Protein AF-A0A2G7FGB6-F1 (afdb_monomer_lite)

InterPro domains:
  IPR002935 Class I-like SAM-dependent O-methyltransferase [PS51682] (24-234)
  IPR019268 Protein of unknown function DUF2278 [PF10042] (221-428)
  IPR029063 S-adenosyl-L-methionine-dependent methyltransferase superfamily [G3DSA:3.40.50.150] (20-222)
  IPR029063 S-adenosyl-L-methionine-dependent methyltransferase superfamily [SSF53335] (60-217)
  IPR036415 Lamin tail domain superfamily [SSF74853] (462-557)

pLDDT: mean 85.88, std 16.71, range [24.69, 98.56]

Structure (mmCIF, N/CA/C/O backbone):
data_AF-A0A2G7FGB6-F1
#
_entry.id   AF-A0A2G7FGB6-F1
#
loop_
_atom_site.group_PDB
_atom_site.id
_atom_site.type_symbol
_atom_site.label_atom_id
_atom_site.label_alt_id
_atom_site.label_comp_id
_atom_site.label_asym_id
_atom_site.label_entity_id
_atom_site.label_seq_id
_atom_site.pdbx_PDB_ins_code
_atom_site.Cartn_x
_atom_site.Cartn_y
_atom_site.Cartn_z
_atom_site.occupancy
_atom_site.B_iso_or_equiv
_atom_site.auth_seq_id
_atom_site.auth_comp_id
_atom_site.auth_asym_id
_atom_site.auth_atom_id
_atom_site.pdbx_PDB_model_num
ATOM 1 N N . MET A 1 1 ? -48.355 -24.572 12.990 1.00 25.66 1 MET A N 1
ATOM 2 C CA . MET A 1 1 ? -47.602 -25.503 12.122 1.00 25.66 1 MET A CA 1
ATOM 3 C C . MET A 1 1 ? -46.486 -24.713 11.461 1.00 25.66 1 MET A C 1
ATOM 5 O O . MET A 1 1 ? -46.735 -23.552 11.157 1.00 25.66 1 MET A O 1
ATOM 9 N N . PRO A 1 2 ? -45.268 -25.266 11.392 1.00 29.55 2 PRO A N 1
ATOM 10 C CA . PRO A 1 2 ? -44.037 -24.486 11.344 1.00 29.55 2 PRO A CA 1
ATOM 11 C C . PRO A 1 2 ? -43.670 -24.045 9.925 1.00 29.55 2 PRO A C 1
ATOM 13 O O . PRO A 1 2 ? -43.991 -24.723 8.952 1.00 29.55 2 PRO A O 1
ATOM 16 N N . LEU A 1 3 ? -42.991 -22.899 9.856 1.00 24.69 3 LEU A N 1
ATOM 17 C CA . LEU A 1 3 ? -42.302 -22.396 8.674 1.00 24.69 3 LEU A CA 1
ATOM 18 C C . LEU A 1 3 ? -41.105 -23.307 8.381 1.00 24.69 3 LEU A C 1
ATOM 20 O O . LEU A 1 3 ? -40.275 -23.561 9.253 1.00 24.69 3 LEU A O 1
ATOM 24 N N . THR A 1 4 ? -41.084 -23.828 7.165 1.00 27.45 4 THR A N 1
ATOM 25 C CA . THR A 1 4 ? -40.054 -24.681 6.580 1.00 27.45 4 THR A CA 1
ATOM 26 C C . THR A 1 4 ? -38.874 -23.859 6.062 1.00 27.45 4 THR A C 1
ATOM 28 O O . THR A 1 4 ? -39.084 -22.804 5.471 1.00 27.45 4 THR A O 1
ATOM 31 N N . GLU A 1 5 ? -37.676 -24.415 6.272 1.00 29.38 5 GLU A N 1
ATOM 32 C CA . GLU A 1 5 ? -36.437 -24.277 5.486 1.00 29.38 5 GLU A CA 1
ATOM 33 C C . GLU A 1 5 ? -35.976 -22.857 5.117 1.00 29.38 5 GLU A C 1
ATOM 35 O O . GLU A 1 5 ? -36.299 -22.312 4.066 1.00 29.38 5 GLU A O 1
ATOM 40 N N . THR A 1 6 ? -35.119 -22.294 5.972 1.00 29.69 6 THR A N 1
ATOM 41 C CA . THR A 1 6 ? -34.126 -21.295 5.564 1.00 29.69 6 THR A CA 1
ATOM 42 C C . THR A 1 6 ? -32.905 -22.008 4.996 1.00 29.69 6 THR A C 1
ATOM 44 O O . THR A 1 6 ? -32.329 -22.860 5.676 1.00 29.69 6 THR A O 1
ATOM 47 N N . ASP A 1 7 ? -32.527 -21.624 3.777 1.00 25.77 7 ASP A N 1
ATOM 48 C CA . ASP A 1 7 ? -31.282 -21.975 3.097 1.00 25.77 7 ASP A CA 1
ATOM 49 C C . ASP A 1 7 ? -30.090 -21.982 4.062 1.00 25.77 7 ASP A C 1
ATOM 51 O O . ASP A 1 7 ? -29.693 -20.954 4.618 1.00 25.77 7 ASP A O 1
ATOM 55 N N . SER A 1 8 ? -29.511 -23.164 4.252 1.00 26.61 8 SER A N 1
ATOM 56 C CA . SER A 1 8 ? -28.213 -23.332 4.887 1.00 26.61 8 SER A CA 1
ATOM 57 C C . SER A 1 8 ? -27.153 -22.650 4.023 1.00 26.61 8 SER A C 1
ATOM 59 O O . SER A 1 8 ? -26.891 -23.089 2.900 1.00 26.61 8 SER A O 1
ATOM 61 N N . LEU A 1 9 ? -26.527 -21.598 4.553 1.00 27.83 9 LEU A N 1
ATOM 62 C CA . LEU A 1 9 ? -25.241 -21.116 4.050 1.00 27.83 9 LEU A CA 1
ATOM 63 C C . LEU A 1 9 ? -24.269 -22.309 3.988 1.00 27.83 9 LEU A C 1
ATOM 65 O O . LEU A 1 9 ? -24.294 -23.150 4.893 1.00 27.83 9 LEU A O 1
ATOM 69 N N . PRO A 1 10 ? -23.447 -22.440 2.933 1.00 30.03 10 PRO A N 1
ATOM 70 C CA . PRO A 1 10 ? -22.519 -23.555 2.839 1.00 30.03 10 PRO A CA 1
ATOM 71 C C . PRO A 1 10 ? -21.574 -23.527 4.043 1.00 30.03 10 PRO A C 1
ATOM 73 O O . PRO A 1 10 ? -20.955 -22.502 4.323 1.00 30.03 10 PRO A O 1
ATOM 76 N N . HIS A 1 11 ? -21.474 -24.655 4.749 1.00 32.12 11 HIS A N 1
ATOM 77 C CA . HIS A 1 11 ? -20.454 -24.847 5.775 1.00 32.12 11 HIS A CA 1
ATOM 78 C C . HIS A 1 11 ? -19.065 -24.546 5.180 1.00 32.12 11 HIS A C 1
ATOM 80 O O . HIS A 1 11 ? -18.808 -24.957 4.038 1.00 32.12 11 HIS A O 1
ATOM 86 N N . PRO A 1 12 ? -18.175 -23.853 5.916 1.00 29.39 12 PRO A N 1
ATOM 87 C CA . PRO A 1 12 ? -16.807 -23.631 5.467 1.00 29.39 12 PRO A CA 1
ATOM 88 C C . PRO A 1 12 ? -16.146 -24.971 5.133 1.00 29.39 12 PRO A C 1
ATOM 90 O O . PRO A 1 12 ? -16.400 -25.999 5.773 1.00 29.39 12 PRO A O 1
ATOM 93 N N . ARG A 1 13 ? -15.327 -24.984 4.077 1.00 32.91 13 ARG A N 1
ATOM 94 C CA . ARG A 1 13 ? -14.564 -26.186 3.723 1.00 32.91 13 ARG A CA 1
ATOM 95 C C . ARG A 1 13 ? -13.565 -26.462 4.843 1.00 32.91 13 ARG A C 1
ATOM 97 O O . ARG A 1 13 ? -13.078 -25.536 5.483 1.00 32.91 13 ARG A O 1
ATOM 104 N N . VAL A 1 14 ? -13.259 -27.742 5.062 1.00 28.34 14 VAL A N 1
ATOM 105 C CA . VAL A 1 14 ? -12.309 -28.208 6.085 1.00 28.34 14 VAL A CA 1
ATOM 106 C C . VAL A 1 14 ? -11.024 -27.364 6.029 1.00 28.34 14 VAL A C 1
ATOM 108 O O . VAL A 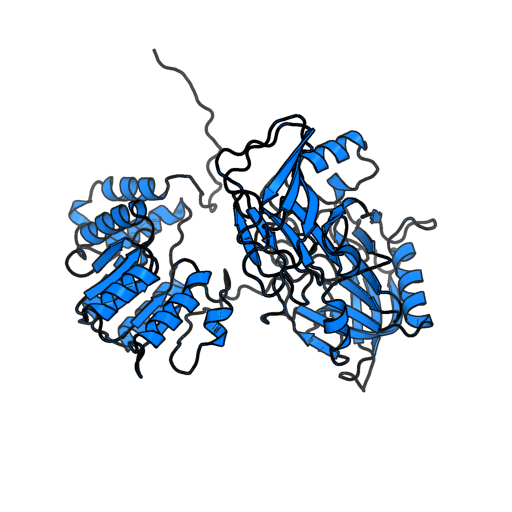1 14 ? -10.268 -27.478 5.065 1.00 28.34 14 VAL A O 1
ATOM 111 N N . GLY A 1 15 ? -10.813 -26.510 7.040 1.00 40.00 15 GLY A N 1
ATOM 112 C CA . GLY A 1 15 ? -9.645 -25.627 7.177 1.00 40.00 15 GLY A CA 1
ATOM 113 C C . GLY A 1 15 ? -9.902 -24.108 7.130 1.00 40.00 15 GLY A C 1
ATOM 114 O O . GLY A 1 15 ? -8.978 -23.358 7.431 1.00 40.00 15 GLY A O 1
ATOM 115 N N . GLU A 1 16 ? -11.106 -23.628 6.794 1.00 38.56 16 GLU A N 1
ATOM 116 C CA . GLU A 1 16 ? -11.452 -22.190 6.820 1.00 38.56 16 GLU A CA 1
ATOM 117 C C . GLU A 1 16 ? -12.181 -21.807 8.125 1.00 38.56 16 GLU A C 1
ATOM 119 O O . GLU A 1 16 ? -13.234 -22.363 8.434 1.00 38.56 16 GLU A O 1
ATOM 124 N N . ARG A 1 17 ? -11.639 -20.840 8.886 1.00 50.19 17 ARG A N 1
ATOM 125 C CA . ARG A 1 17 ? -12.282 -20.289 10.097 1.00 50.19 17 ARG A CA 1
ATOM 126 C C . ARG A 1 17 ? -13.367 -19.282 9.710 1.00 50.19 17 ARG A C 1
ATOM 128 O O . ARG A 1 17 ? -13.129 -18.404 8.882 1.00 50.19 17 ARG A O 1
ATOM 135 N N . SER A 1 18 ? -14.541 -19.376 10.325 1.00 44.41 18 SER A N 1
ATOM 136 C CA . SER A 1 18 ? -15.650 -18.442 10.092 1.00 44.41 18 SER A CA 1
ATOM 137 C C . SER A 1 18 ? -15.444 -17.114 10.841 1.00 44.41 18 SER A C 1
ATOM 139 O O . SER A 1 18 ? -14.933 -17.100 11.961 1.00 44.41 18 SER A O 1
ATOM 141 N N . HIS A 1 19 ? -15.826 -15.987 10.228 1.00 48.62 19 HIS A N 1
ATOM 142 C CA . HIS A 1 19 ? -15.864 -14.670 10.874 1.00 48.62 19 HIS A CA 1
ATOM 143 C C . HIS A 1 19 ? -17.322 -14.213 10.952 1.00 48.62 19 HIS A C 1
ATOM 145 O O . HIS A 1 19 ? -17.934 -13.886 9.933 1.00 48.62 19 HIS A O 1
ATOM 151 N N . GLU A 1 20 ? -17.896 -14.199 12.153 1.00 64.31 20 GLU A N 1
ATOM 152 C CA . GLU A 1 20 ? -19.320 -13.925 12.351 1.00 64.31 20 GLU A CA 1
ATOM 153 C C . GLU A 1 20 ? -19.545 -12.890 13.456 1.00 64.31 20 GLU A C 1
ATOM 155 O O . GLU A 1 20 ? -18.873 -12.891 14.486 1.00 64.31 20 GLU A O 1
ATOM 160 N N . ALA A 1 21 ? -20.530 -12.007 13.265 1.00 60.03 21 ALA A N 1
ATOM 161 C CA . ALA A 1 21 ? -20.916 -11.046 14.294 1.00 60.03 21 ALA A CA 1
ATOM 162 C C . ALA A 1 21 ? -21.412 -11.772 15.561 1.00 60.03 21 ALA A C 1
ATOM 164 O O . ALA A 1 21 ? -22.264 -12.661 15.484 1.00 60.03 21 ALA A O 1
ATOM 165 N N . GLY A 1 22 ? -20.893 -11.378 16.729 1.00 77.50 22 GLY A N 1
ATOM 166 C CA . GLY A 1 22 ? -21.262 -11.958 18.026 1.00 77.50 22 GLY A CA 1
ATOM 167 C C . GLY A 1 22 ? -20.551 -13.271 18.371 1.00 77.50 22 GLY A C 1
ATOM 168 O O . GLY A 1 22 ? -20.983 -13.975 19.288 1.00 77.50 22 GLY A O 1
ATOM 169 N N . GLN A 1 23 ? -19.473 -13.619 17.661 1.00 84.62 23 GLN A N 1
ATOM 170 C CA . GLN A 1 23 ? -18.628 -14.780 17.966 1.00 84.62 23 GLN A CA 1
ATOM 171 C C . GLN A 1 23 ? -18.084 -14.774 19.406 1.00 84.62 23 GLN A C 1
ATOM 173 O O . GLN A 1 23 ? -17.896 -15.832 20.001 1.00 84.62 23 GLN A O 1
ATOM 178 N N . GLU A 1 24 ? -17.923 -13.600 20.010 1.00 88.25 24 GLU A N 1
ATOM 179 C CA . GLU A 1 24 ? -17.530 -13.415 21.404 1.00 88.25 24 GLU A CA 1
ATOM 180 C C . GLU A 1 24 ? -18.571 -14.007 22.363 1.00 88.25 24 GLU A C 1
ATOM 182 O O . GLU A 1 24 ? -18.260 -14.788 23.266 1.00 88.25 24 GLU A O 1
ATOM 187 N N . THR A 1 25 ? -19.847 -13.699 22.136 1.00 89.06 25 THR A N 1
ATOM 188 C CA . THR A 1 25 ? -20.950 -14.274 22.913 1.00 89.06 25 THR A CA 1
ATOM 189 C C . THR A 1 25 ? -21.103 -15.771 22.629 1.00 89.06 25 THR A C 1
ATOM 191 O O . THR A 1 25 ? -21.411 -16.544 23.538 1.00 89.06 25 THR A O 1
ATOM 194 N N . LYS A 1 26 ? -20.832 -16.216 21.394 1.00 91.62 26 LYS A N 1
ATOM 195 C CA . LYS A 1 26 ? -20.823 -17.647 21.045 1.00 91.62 26 LYS A CA 1
ATOM 196 C C . LYS A 1 26 ? -19.736 -18.418 21.784 1.00 91.62 26 LYS A C 1
ATOM 198 O O . LYS A 1 26 ? -20.033 -19.506 22.266 1.00 91.62 26 LYS A O 1
ATOM 203 N N . LEU A 1 27 ? -18.534 -17.856 21.931 1.00 94.00 27 LEU A N 1
ATOM 204 C CA . LEU A 1 27 ? -17.456 -18.456 22.721 1.00 94.00 27 LEU A CA 1
ATOM 205 C C . LEU A 1 27 ? -17.909 -18.680 24.165 1.00 94.00 27 LEU A C 1
ATOM 207 O O . LEU A 1 27 ? -17.754 -19.772 24.710 1.00 94.00 27 LEU A O 1
ATOM 211 N N . LEU A 1 28 ? -18.530 -17.666 24.773 1.00 93.75 28 LEU A N 1
ATOM 212 C CA . LEU A 1 28 ? -19.062 -17.789 26.126 1.00 93.75 28 LEU A CA 1
ATOM 213 C C . LEU A 1 28 ? -20.110 -18.909 26.220 1.00 93.75 28 LEU A C 1
ATOM 215 O O . LEU A 1 28 ? -20.031 -19.748 27.117 1.00 93.75 28 LEU A O 1
ATOM 219 N N . HIS A 1 29 ? -21.073 -18.948 25.296 1.00 94.12 29 HIS A N 1
ATOM 220 C CA . HIS A 1 29 ? -22.092 -19.999 25.261 1.00 94.12 29 HIS A CA 1
ATOM 221 C C . HIS A 1 29 ? -21.500 -21.389 25.024 1.00 94.12 29 HIS A C 1
ATOM 223 O O . HIS A 1 29 ? -21.945 -22.350 25.647 1.00 94.12 29 HIS A O 1
ATOM 229 N N . PHE A 1 30 ? -20.489 -21.497 24.166 1.00 95.75 30 PHE A N 1
ATOM 230 C CA . PHE A 1 30 ? -19.777 -22.740 23.908 1.00 95.75 30 PHE A CA 1
ATOM 231 C C . PHE A 1 30 ? -19.086 -23.263 25.171 1.00 95.75 30 PHE A C 1
ATOM 233 O O . PHE A 1 30 ? -19.230 -24.439 25.503 1.00 95.75 30 PHE A O 1
ATOM 240 N N . ILE A 1 31 ? -18.384 -22.396 25.905 1.00 96.44 31 ILE A N 1
ATOM 241 C CA . ILE A 1 31 ? -17.661 -22.782 27.122 1.00 96.44 31 ILE A CA 1
ATOM 242 C C . ILE A 1 31 ? -18.635 -23.121 28.256 1.00 96.44 31 ILE A C 1
ATOM 244 O O . ILE A 1 31 ? -18.532 -24.187 28.855 1.00 96.44 31 ILE A O 1
ATOM 248 N N . TYR A 1 32 ? -19.618 -22.263 28.541 1.00 96.19 32 TYR A N 1
ATOM 249 C CA . TYR A 1 32 ? -20.582 -22.505 29.625 1.00 96.19 32 TYR A CA 1
ATOM 250 C C . TYR A 1 32 ? -21.622 -23.585 29.299 1.00 96.19 32 TYR A C 1
ATOM 252 O O . TYR A 1 32 ? -22.323 -24.048 30.196 1.00 96.19 32 TYR A O 1
ATOM 260 N N . GLY A 1 33 ? -21.722 -23.991 28.033 1.00 95.44 33 GLY A N 1
ATOM 261 C CA . GLY A 1 33 ? -22.546 -25.109 27.586 1.00 95.44 33 GLY A CA 1
ATOM 262 C C . GLY A 1 33 ? -21.881 -26.480 27.731 1.00 95.44 33 GLY A C 1
ATOM 263 O O . GLY A 1 33 ? -22.545 -27.482 27.461 1.00 95.44 33 GLY A O 1
ATOM 264 N N . GLN A 1 34 ? -20.604 -26.558 28.131 1.00 96.81 34 GLN A N 1
ATOM 265 C CA . GLN A 1 34 ? -19.927 -27.845 28.302 1.00 96.81 34 GLN A CA 1
ATOM 266 C C . GLN A 1 34 ? -20.574 -28.664 29.437 1.00 96.81 34 GLN A C 1
ATOM 268 O O . GLN A 1 34 ? -20.831 -28.127 30.518 1.00 96.81 34 GLN A O 1
ATOM 273 N N . PRO A 1 35 ? -20.834 -29.969 29.228 1.00 94.62 35 PRO A N 1
ATOM 274 C CA . PRO A 1 35 ? -21.509 -30.814 30.216 1.00 94.62 35 PRO A CA 1
ATOM 275 C C . PRO A 1 35 ? -20.666 -31.065 31.477 1.00 94.62 35 PRO A C 1
ATOM 277 O O . PRO A 1 35 ? -21.213 -31.406 32.522 1.00 94.62 35 PRO A O 1
ATOM 280 N N . ASP A 1 36 ? -19.350 -30.887 31.385 1.00 93.75 36 ASP A N 1
ATOM 281 C CA . ASP A 1 36 ? -18.347 -31.091 32.430 1.00 93.75 36 ASP A CA 1
ATOM 282 C C . ASP A 1 36 ? -17.811 -29.763 33.005 1.00 93.75 36 ASP A C 1
ATOM 284 O O . ASP A 1 36 ? -16.683 -29.700 33.496 1.00 93.75 36 ASP A O 1
ATOM 288 N N . LEU A 1 37 ? -18.618 -28.691 32.984 1.00 94.88 37 LEU A N 1
ATOM 289 C CA . LEU A 1 37 ? -18.222 -27.348 33.443 1.00 94.88 37 LEU A CA 1
ATOM 290 C C . LEU A 1 37 ? -17.623 -27.331 34.863 1.00 94.88 37 LEU A C 1
ATOM 292 O O . LEU A 1 37 ? -16.671 -26.595 35.129 1.00 94.88 37 LEU A O 1
ATOM 296 N N . ASP A 1 38 ? -18.134 -28.168 35.768 1.00 94.06 38 ASP A N 1
ATOM 297 C CA . ASP A 1 38 ? -17.607 -28.299 37.133 1.00 94.06 38 ASP A CA 1
ATOM 298 C C . ASP A 1 38 ? -16.186 -28.886 37.169 1.00 94.06 38 ASP A C 1
ATOM 300 O O . ASP A 1 38 ? -15.395 -28.544 38.048 1.00 94.06 38 ASP A O 1
ATOM 304 N N . GLU A 1 39 ? -15.819 -29.724 36.197 1.00 94.94 39 GLU A N 1
ATOM 305 C CA . GLU A 1 39 ? -14.462 -30.260 36.0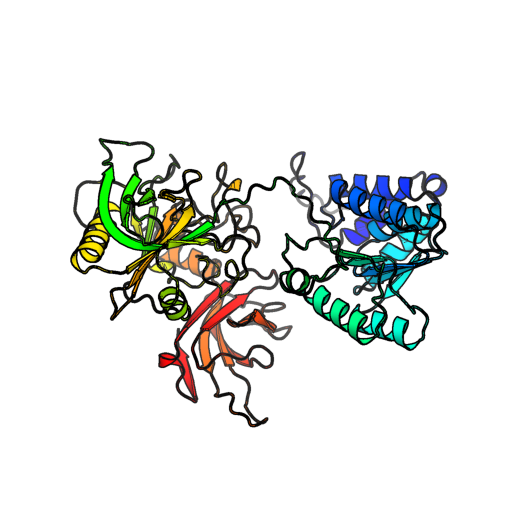71 1.00 94.94 39 GLU A CA 1
ATOM 306 C C . GLU A 1 39 ? -13.485 -29.289 35.397 1.00 94.94 39 GLU A C 1
ATOM 308 O O . GLU A 1 39 ? -12.265 -29.495 35.478 1.00 94.94 39 GLU A O 1
ATOM 313 N N . ILE A 1 40 ? -14.008 -28.285 34.690 1.00 96.44 40 ILE A N 1
ATOM 314 C CA . ILE A 1 40 ? -13.257 -27.204 34.036 1.00 96.44 40 ILE A CA 1
ATOM 315 C C . ILE A 1 40 ? -12.962 -26.080 35.034 1.00 96.44 40 ILE A C 1
ATOM 317 O O . ILE A 1 40 ? -11.879 -25.491 35.005 1.00 96.44 40 ILE A O 1
ATOM 321 N N . ARG A 1 41 ? -13.895 -25.812 35.954 1.00 97.44 41 ARG A N 1
ATOM 322 C CA . ARG A 1 41 ? -13.792 -24.724 36.929 1.00 97.44 41 ARG A CA 1
ATOM 323 C C . ARG A 1 41 ? -12.502 -24.802 37.753 1.00 97.44 41 ARG A C 1
ATOM 325 O O . ARG A 1 41 ? -12.154 -25.833 38.325 1.00 97.44 41 ARG A O 1
ATOM 332 N N . GLY A 1 42 ? -11.801 -23.675 37.837 1.00 97.00 42 GLY A N 1
ATOM 333 C CA . GLY A 1 42 ? -10.541 -23.532 38.562 1.00 97.00 42 GLY A CA 1
ATOM 334 C C . GLY A 1 42 ? -9.322 -24.121 37.851 1.00 97.00 42 GLY A C 1
ATOM 335 O O . GLY A 1 42 ? -8.271 -24.246 38.477 1.00 97.00 42 GLY A O 1
ATOM 336 N N . ARG A 1 43 ? -9.444 -24.519 36.577 1.00 97.50 43 ARG A N 1
ATOM 337 C CA . ARG A 1 43 ? -8.347 -25.104 35.795 1.00 97.50 43 ARG A CA 1
ATOM 338 C C . ARG A 1 43 ? -8.065 -24.251 34.551 1.00 97.50 43 ARG A C 1
ATOM 340 O O . ARG A 1 43 ? -8.669 -24.511 33.512 1.00 97.50 43 ARG A O 1
ATOM 347 N N . PRO A 1 44 ? -7.127 -23.284 34.622 1.00 97.75 44 PRO A N 1
ATOM 348 C CA . PRO A 1 44 ? -6.804 -22.382 33.512 1.00 97.75 44 PRO A CA 1
ATOM 349 C C . PRO A 1 44 ? -6.556 -23.103 32.187 1.00 97.75 44 PRO A C 1
ATOM 351 O O . PRO A 1 44 ? -7.173 -22.757 31.186 1.00 97.75 44 PRO A O 1
ATOM 354 N N . GLN A 1 45 ? -5.757 -24.177 32.204 1.00 96.94 45 GLN A N 1
ATOM 355 C CA . GLN A 1 45 ? -5.454 -24.941 30.992 1.00 96.94 45 GLN A CA 1
ATOM 356 C C . GLN A 1 45 ? -6.707 -25.524 30.328 1.00 96.94 45 GLN A C 1
ATOM 358 O O . GLN A 1 45 ? -6.841 -25.426 29.119 1.00 96.94 45 GLN A O 1
ATOM 363 N N . LYS A 1 46 ? -7.670 -26.050 31.098 1.00 97.62 46 LYS A N 1
ATOM 364 C CA . LYS A 1 46 ? -8.911 -26.587 30.515 1.00 97.62 46 LYS A CA 1
ATOM 365 C C . LYS A 1 46 ? -9.771 -25.499 29.867 1.00 97.62 46 LYS A C 1
ATOM 367 O O . LYS A 1 46 ? -10.462 -25.778 28.893 1.00 97.62 46 LYS A O 1
ATOM 372 N N . VAL A 1 47 ? -9.754 -24.279 30.410 1.00 97.81 47 VAL A N 1
ATOM 373 C CA . VAL A 1 47 ? -10.453 -23.141 29.794 1.00 97.81 47 VAL A CA 1
ATOM 374 C C . VAL A 1 47 ? -9.761 -22.748 28.488 1.00 97.81 47 VAL A C 1
ATOM 376 O O . VAL A 1 47 ? -10.440 -22.611 27.475 1.00 97.81 47 VAL A O 1
ATOM 379 N N . LEU A 1 48 ? -8.426 -22.657 28.482 1.00 96.19 48 LEU A N 1
ATOM 380 C CA . LEU A 1 48 ? -7.638 -22.377 27.274 1.00 96.19 48 LEU A CA 1
ATOM 381 C C . LEU A 1 48 ? -7.834 -23.449 26.195 1.00 96.19 48 LEU A C 1
ATOM 383 O O . LEU A 1 48 ? -8.036 -23.108 25.036 1.00 96.19 48 LEU A O 1
ATOM 387 N N . ASP A 1 49 ? -7.860 -24.732 26.565 1.00 95.19 49 ASP A N 1
ATOM 388 C CA . ASP A 1 49 ? -8.095 -25.840 25.631 1.00 95.19 49 ASP A CA 1
ATOM 389 C C . ASP A 1 49 ? -9.462 -25.711 24.932 1.00 95.19 49 ASP A C 1
ATOM 391 O O . ASP A 1 49 ? -9.587 -25.996 23.740 1.00 95.19 49 ASP A O 1
ATOM 395 N N . LEU A 1 50 ? -10.492 -25.238 25.644 1.00 96.19 50 LEU A N 1
ATOM 396 C CA . LEU A 1 50 ? -11.804 -24.964 25.051 1.00 96.19 50 LEU A CA 1
ATOM 397 C C . LEU A 1 50 ? -11.800 -23.726 24.155 1.00 96.19 50 LEU A C 1
ATOM 399 O O . LEU A 1 50 ? -12.447 -23.748 23.111 1.00 96.19 50 LEU A O 1
ATOM 403 N N . MET A 1 51 ? -11.085 -22.665 24.533 1.00 94.75 51 MET A N 1
ATOM 404 C CA . MET A 1 51 ? -10.924 -21.486 23.674 1.00 94.75 51 MET A CA 1
ATOM 405 C C . MET A 1 51 ? -10.216 -21.870 22.368 1.00 94.75 51 MET A C 1
ATOM 407 O O . MET A 1 51 ? -10.740 -21.595 21.295 1.00 94.75 51 MET A O 1
ATOM 411 N N . ASN A 1 52 ? -9.125 -22.635 22.456 1.00 91.38 52 ASN A N 1
ATOM 412 C CA . ASN A 1 52 ? -8.399 -23.171 21.304 1.00 91.38 52 ASN A CA 1
ATOM 413 C C . ASN A 1 52 ? -9.283 -24.055 20.418 1.00 91.38 52 ASN A C 1
ATOM 415 O O . ASN A 1 52 ? -9.266 -23.923 19.198 1.00 91.38 52 ASN A O 1
ATOM 419 N N . LYS A 1 53 ? -10.112 -24.915 21.021 1.00 91.81 53 LYS A N 1
ATOM 420 C CA . LYS A 1 53 ? -11.083 -25.723 20.276 1.00 91.81 53 LYS A CA 1
ATOM 421 C C . LYS A 1 53 ? -12.118 -24.860 19.551 1.00 91.81 53 LYS A C 1
ATOM 423 O O . LYS A 1 53 ? -12.497 -25.173 18.430 1.00 91.81 53 LYS A O 1
ATOM 428 N N . PHE A 1 54 ? -12.589 -23.783 20.175 1.00 91.31 54 PHE A N 1
ATOM 429 C CA . PHE A 1 54 ? -13.508 -22.847 19.526 1.00 91.31 54 PHE A CA 1
ATOM 430 C C . PHE A 1 54 ? -12.840 -22.125 18.343 1.00 91.31 54 PHE A C 1
ATOM 432 O O . PHE A 1 54 ? -13.473 -21.887 17.315 1.00 91.31 54 PHE A O 1
ATOM 439 N N . GLU A 1 55 ? -11.546 -21.829 18.463 1.00 85.75 55 GLU A N 1
ATOM 440 C CA . GLU A 1 55 ? -10.737 -21.183 17.424 1.00 85.75 55 GLU A CA 1
ATOM 441 C C . GLU A 1 55 ? -10.478 -22.042 16.186 1.00 85.75 55 GLU A C 1
ATOM 443 O O . GLU A 1 55 ? -10.091 -21.520 15.139 1.00 85.75 55 GLU A O 1
ATOM 448 N N . GLU A 1 56 ? -10.699 -23.353 16.266 1.00 84.19 56 GLU A N 1
ATOM 449 C CA . GLU A 1 56 ? -10.671 -24.224 15.089 1.00 84.19 56 GLU A CA 1
ATOM 450 C C . GLU A 1 56 ? -11.812 -23.888 14.113 1.00 84.19 56 GLU A C 1
ATOM 452 O O . GLU A 1 56 ? -11.631 -24.001 12.900 1.00 84.19 56 GLU A O 1
ATOM 457 N N . GLU A 1 57 ? -12.959 -23.425 14.624 1.00 80.00 57 GLU A N 1
ATOM 458 C CA . GLU A 1 57 ? -14.160 -23.114 13.834 1.00 80.00 57 GLU A CA 1
ATOM 459 C C . GLU A 1 57 ? -14.361 -21.607 13.596 1.00 80.00 57 GLU A C 1
ATOM 461 O O . GLU A 1 57 ? -14.885 -21.202 12.549 1.00 80.00 57 GLU A O 1
ATOM 466 N N . TYR A 1 58 ? -13.938 -20.765 14.541 1.00 78.94 58 TYR A N 1
ATOM 467 C CA . TYR A 1 58 ? -14.147 -19.316 14.510 1.00 78.94 58 TYR A CA 1
ATOM 468 C C . TYR A 1 58 ? -12.823 -18.561 14.572 1.00 78.94 58 TYR A C 1
ATOM 470 O O . TYR A 1 58 ? -11.920 -18.899 15.332 1.00 78.94 58 TYR A O 1
ATOM 478 N N . TYR A 1 59 ? -12.701 -17.493 13.792 1.00 74.88 59 TYR A N 1
ATOM 479 C CA . TYR A 1 59 ? -11.517 -16.647 13.849 1.00 74.88 59 TYR A CA 1
ATOM 480 C C . TYR A 1 59 ? -11.520 -15.790 15.125 1.00 74.88 59 TYR A C 1
ATOM 482 O O . TYR A 1 59 ? -12.362 -14.906 15.286 1.00 74.88 59 TYR A O 1
ATOM 490 N N . MET A 1 60 ? -10.537 -16.005 16.005 1.00 78.94 60 MET A N 1
ATOM 491 C CA . MET A 1 60 ? -10.284 -15.157 17.174 1.00 78.94 60 MET A CA 1
ATOM 492 C C . MET A 1 60 ? -8.949 -14.432 17.063 1.00 78.94 60 MET A C 1
ATOM 494 O O . MET A 1 60 ? -7.990 -14.932 16.481 1.00 78.94 60 MET A O 1
ATOM 498 N N . ARG A 1 61 ? -8.894 -13.245 17.670 1.00 74.94 61 ARG A N 1
ATOM 499 C CA . ARG A 1 61 ? -7.693 -12.410 17.767 1.00 74.94 61 ARG A CA 1
ATOM 500 C C . ARG A 1 61 ? -6.868 -12.804 18.995 1.00 74.94 61 ARG A C 1
ATOM 502 O O . ARG A 1 61 ? -6.715 -12.006 19.911 1.00 74.94 61 ARG A O 1
ATOM 509 N N . THR A 1 62 ? -6.433 -14.057 19.059 1.00 77.31 62 THR A N 1
ATOM 510 C CA . THR A 1 62 ? -5.553 -14.543 20.130 1.00 77.31 62 THR A CA 1
ATOM 511 C C . THR A 1 62 ? -4.084 -14.360 19.783 1.00 77.31 62 THR A C 1
ATOM 513 O O . THR A 1 62 ? -3.710 -14.174 18.624 1.00 77.31 62 THR A O 1
ATOM 516 N N . VAL A 1 63 ? -3.245 -14.397 20.820 1.00 72.00 63 VAL A N 1
ATOM 517 C CA . VAL A 1 63 ? -1.793 -14.226 20.705 1.00 72.00 63 VAL A CA 1
ATOM 518 C C . VAL A 1 63 ? -1.196 -15.345 19.840 1.00 72.00 63 VAL A C 1
ATOM 520 O O . VAL A 1 63 ? -0.396 -15.076 18.952 1.00 72.00 63 VAL A O 1
ATOM 523 N N . GLY A 1 64 ? -1.628 -16.594 20.014 1.00 73.88 64 GLY A N 1
ATOM 524 C CA . GLY A 1 64 ? -1.171 -17.729 19.215 1.00 73.88 64 GLY A CA 1
ATOM 525 C C . GLY A 1 64 ? 0.119 -18.364 19.747 1.00 73.88 64 GLY A C 1
ATOM 526 O O . GLY A 1 64 ? 1.036 -17.687 20.223 1.00 73.88 64 GLY A O 1
ATOM 527 N N . ALA A 1 65 ? 0.198 -19.693 19.628 1.00 73.56 65 ALA A N 1
ATOM 528 C CA . ALA A 1 65 ? 1.155 -20.545 20.344 1.00 73.56 65 ALA A CA 1
ATOM 529 C C . ALA A 1 65 ? 2.642 -20.111 20.310 1.00 73.56 65 ALA A C 1
ATOM 531 O O . ALA A 1 65 ? 3.299 -20.197 21.352 1.00 73.56 65 ALA A O 1
ATOM 532 N N . PRO A 1 66 ? 3.219 -19.635 19.186 1.00 70.69 66 PRO A N 1
ATOM 533 C CA . PRO A 1 66 ? 4.625 -19.227 19.178 1.00 70.69 66 PRO A CA 1
ATOM 534 C C . PRO A 1 66 ? 4.894 -17.982 20.037 1.00 70.69 66 PRO A C 1
ATOM 536 O O . PRO A 1 66 ? 5.829 -17.961 20.839 1.00 70.69 66 PRO A O 1
ATOM 539 N N . LYS A 1 67 ? 4.031 -16.964 19.937 1.00 73.94 67 LYS A N 1
ATOM 540 C CA . LYS A 1 67 ? 4.153 -15.710 20.698 1.00 73.94 67 LYS A CA 1
ATOM 541 C C . LYS A 1 67 ? 3.803 -15.903 22.170 1.00 73.94 67 LYS A C 1
ATOM 543 O O . LYS A 1 67 ? 4.481 -15.352 23.037 1.00 73.94 67 LYS A O 1
ATOM 548 N N . GLU A 1 68 ? 2.808 -16.746 22.447 1.00 84.75 68 GLU A N 1
ATOM 549 C CA . GLU A 1 68 ? 2.471 -17.203 23.798 1.00 84.75 68 GLU A CA 1
ATOM 550 C C . GLU A 1 68 ? 3.709 -17.723 24.523 1.00 84.75 68 GLU A C 1
ATOM 552 O O . GLU A 1 68 ? 4.002 -17.277 25.634 1.00 84.75 68 GLU A O 1
ATOM 557 N N . LYS A 1 69 ? 4.481 -18.594 23.856 1.00 82.94 69 LYS A N 1
ATOM 558 C CA . LYS A 1 69 ? 5.697 -19.165 24.428 1.00 82.94 69 LYS A CA 1
ATOM 559 C C . LYS A 1 69 ? 6.711 -18.084 24.804 1.00 82.94 69 LYS A C 1
ATOM 561 O O . LYS A 1 69 ? 7.252 -18.124 25.906 1.00 82.94 69 LYS A O 1
ATOM 566 N N . ILE A 1 70 ? 6.948 -17.110 23.926 1.00 84.06 70 ILE A N 1
ATOM 567 C CA . ILE A 1 70 ? 7.938 -16.051 24.171 1.00 84.06 70 ILE A CA 1
ATOM 568 C C . ILE A 1 70 ? 7.554 -15.223 25.402 1.00 84.06 70 ILE A C 1
ATOM 570 O O . ILE A 1 70 ? 8.396 -14.965 26.263 1.00 84.06 70 ILE A O 1
ATOM 574 N N . VAL A 1 71 ? 6.283 -14.835 25.526 1.00 89.25 71 VAL A N 1
ATOM 575 C CA . VAL A 1 71 ? 5.819 -14.068 26.690 1.00 89.25 71 VAL A CA 1
ATOM 576 C C . VAL A 1 71 ? 5.863 -14.922 27.960 1.00 89.25 71 VAL A C 1
ATOM 578 O O . VAL A 1 71 ? 6.291 -14.428 29.003 1.00 89.25 71 VAL A O 1
ATOM 581 N N . THR A 1 72 ? 5.510 -16.211 27.897 1.00 92.12 72 THR A N 1
ATOM 582 C CA . THR A 1 72 ? 5.655 -17.109 29.057 1.00 92.12 72 THR A CA 1
ATOM 583 C C . THR A 1 72 ? 7.111 -17.325 29.468 1.00 92.12 72 THR A C 1
ATOM 585 O O . THR A 1 72 ? 7.394 -17.322 30.663 1.00 92.12 72 THR A O 1
ATOM 588 N N . ASP A 1 73 ? 8.046 -17.410 28.516 1.00 89.25 73 ASP A N 1
ATOM 589 C CA . ASP A 1 73 ? 9.480 -17.508 28.807 1.00 89.25 73 ASP A CA 1
ATOM 590 C C . ASP A 1 73 ? 9.979 -16.229 29.515 1.00 89.25 73 ASP A C 1
ATOM 592 O O . ASP A 1 73 ? 10.737 -16.311 30.482 1.00 89.25 73 ASP A O 1
ATOM 596 N N . LEU A 1 74 ? 9.505 -15.044 29.099 1.00 90.06 74 LEU A N 1
ATOM 597 C CA . LEU A 1 74 ? 9.796 -13.777 29.788 1.00 90.06 74 LEU A CA 1
ATOM 598 C C . LEU A 1 74 ? 9.224 -13.757 31.213 1.00 90.06 74 LEU A C 1
ATOM 600 O O . LEU A 1 74 ? 9.894 -13.311 32.146 1.00 90.06 74 LEU A O 1
ATOM 604 N N . ILE A 1 75 ? 7.997 -14.249 31.403 1.00 94.25 75 ILE A N 1
ATOM 605 C CA . ILE A 1 75 ? 7.369 -14.368 32.727 1.00 94.25 75 ILE A CA 1
ATOM 606 C C . ILE A 1 75 ? 8.209 -15.282 33.644 1.00 94.25 75 ILE A C 1
ATOM 608 O O . ILE A 1 75 ? 8.440 -14.929 34.806 1.00 94.25 75 ILE A O 1
ATOM 612 N N . ASP A 1 76 ? 8.705 -16.406 33.121 1.00 92.19 76 ASP A N 1
ATOM 613 C CA . ASP A 1 76 ? 9.561 -17.363 33.837 1.00 92.19 76 ASP A CA 1
ATOM 614 C C . ASP A 1 76 ? 10.957 -16.795 34.167 1.00 92.19 76 ASP A C 1
ATOM 616 O O . ASP A 1 76 ? 11.498 -17.072 35.246 1.00 92.19 76 ASP A O 1
ATOM 620 N N . GLU A 1 77 ? 11.533 -15.984 33.271 1.00 90.06 77 GLU A N 1
ATOM 621 C CA . GLU A 1 77 ? 12.833 -15.319 33.450 1.00 90.06 77 GLU A CA 1
ATOM 622 C C . GLU A 1 77 ? 12.759 -14.208 34.509 1.00 90.06 77 GLU A C 1
ATOM 624 O O . GLU A 1 77 ? 13.590 -14.154 35.418 1.00 90.06 77 GLU A O 1
ATOM 629 N N . ILE A 1 78 ? 11.758 -13.328 34.406 1.00 89.62 78 ILE A N 1
ATOM 630 C CA . ILE A 1 78 ? 11.694 -12.076 35.176 1.00 89.62 78 ILE A CA 1
ATOM 631 C C . ILE A 1 78 ? 11.118 -12.295 36.578 1.00 89.62 78 ILE A C 1
ATOM 633 O O . ILE A 1 78 ? 11.550 -11.633 37.522 1.00 89.62 78 ILE A O 1
ATOM 637 N N . LYS A 1 79 ? 10.148 -13.211 36.733 1.00 90.50 79 LYS A N 1
ATOM 638 C CA . LYS A 1 79 ? 9.472 -13.515 38.016 1.00 90.50 79 LYS A CA 1
ATOM 639 C C . LYS A 1 79 ? 8.960 -12.266 38.743 1.00 90.50 79 LYS A C 1
ATOM 641 O O . LYS A 1 79 ? 9.199 -12.062 39.936 1.00 90.50 79 LYS A O 1
ATOM 646 N N . HIS A 1 80 ? 8.270 -11.412 37.997 1.00 92.50 80 HIS A N 1
ATOM 647 C CA . HIS A 1 80 ? 7.713 -10.164 38.501 1.00 92.50 80 HIS A CA 1
ATOM 648 C C . HIS A 1 80 ? 6.511 -10.387 39.435 1.00 92.50 80 HIS A C 1
ATOM 650 O O . HIS A 1 80 ? 5.840 -11.419 39.409 1.00 92.50 80 HIS A O 1
ATOM 656 N N . LYS A 1 81 ? 6.223 -9.383 40.266 1.00 95.12 81 LYS A N 1
ATOM 657 C CA . LYS A 1 81 ? 5.093 -9.342 41.199 1.00 95.12 81 LYS A CA 1
ATOM 658 C C . LYS A 1 81 ? 3.824 -8.803 40.565 1.00 95.12 81 LYS A C 1
ATOM 660 O O . LYS A 1 81 ? 2.742 -9.276 40.902 1.00 95.12 81 LYS A O 1
ATOM 665 N N . THR A 1 82 ? 3.937 -7.829 39.667 1.00 95.44 82 THR A N 1
ATOM 666 C CA . THR A 1 82 ? 2.787 -7.255 38.953 1.00 95.44 82 THR A CA 1
ATOM 667 C C . THR A 1 82 ? 3.010 -7.307 37.446 1.00 95.44 82 THR A C 1
ATOM 669 O O . THR A 1 82 ? 4.000 -6.763 36.960 1.00 95.44 82 THR A O 1
ATOM 672 N N . MET A 1 83 ? 2.070 -7.918 36.722 1.00 97.25 83 MET A N 1
ATOM 673 C CA . MET A 1 83 ? 1.982 -7.818 35.260 1.00 97.25 83 MET A CA 1
ATOM 674 C C . MET A 1 83 ? 0.894 -6.823 34.870 1.00 97.25 83 MET A C 1
ATOM 676 O O . MET A 1 83 ? -0.161 -6.786 35.511 1.00 97.25 83 MET A O 1
ATOM 680 N N . ILE A 1 84 ? 1.139 -6.045 33.818 1.00 97.88 84 ILE A N 1
ATOM 681 C CA . ILE A 1 84 ? 0.130 -5.181 33.200 1.00 97.88 84 ILE A CA 1
ATOM 682 C C . ILE A 1 84 ? -0.081 -5.627 31.757 1.00 97.88 84 ILE A C 1
ATOM 684 O O . ILE A 1 84 ? 0.883 -5.849 31.036 1.00 97.88 84 ILE A O 1
ATOM 688 N N . GLU A 1 85 ? -1.328 -5.726 31.330 1.00 97.50 85 GLU A N 1
ATOM 689 C CA . GLU A 1 85 ? -1.717 -5.995 29.951 1.00 97.50 85 GLU A CA 1
ATOM 690 C C . GLU A 1 85 ? -2.627 -4.882 29.443 1.00 97.50 85 GLU A C 1
ATOM 692 O O . GLU A 1 85 ? -3.574 -4.473 30.122 1.00 97.50 85 GLU A O 1
ATOM 697 N N . LEU A 1 86 ? -2.334 -4.399 28.239 1.00 96.25 86 LEU A N 1
ATOM 698 C CA . LEU A 1 86 ? -3.175 -3.461 27.510 1.00 96.25 86 LEU A CA 1
ATOM 699 C C . LEU A 1 86 ? -3.842 -4.214 26.359 1.00 96.25 86 LEU A C 1
ATOM 701 O O . LEU A 1 86 ? -3.162 -4.514 25.377 1.00 96.25 86 LEU A O 1
ATOM 705 N N . GLY A 1 87 ? -5.150 -4.462 26.472 1.00 92.50 87 GLY A N 1
ATOM 706 C CA . GLY A 1 87 ? -5.954 -5.252 25.532 1.00 92.50 87 GLY A CA 1
ATOM 707 C C . GLY A 1 87 ? -6.260 -6.643 26.083 1.00 92.50 87 GLY A C 1
ATOM 708 O O . GLY A 1 87 ? -5.417 -7.525 26.019 1.00 92.50 87 GLY A O 1
ATOM 709 N N . CYS A 1 88 ? -7.466 -6.848 26.623 1.00 91.06 88 CYS A N 1
ATOM 710 C CA . CYS A 1 88 ? -7.888 -8.146 27.169 1.00 91.06 88 CYS A CA 1
ATOM 711 C C . CYS A 1 88 ? -8.591 -9.002 26.118 1.00 91.06 88 CYS A C 1
ATOM 713 O O . CYS A 1 88 ? -8.522 -10.234 26.148 1.00 91.06 88 CYS A O 1
ATOM 715 N N . TYR A 1 89 ? -9.349 -8.333 25.242 1.00 92.00 89 TYR A N 1
ATOM 716 C CA . TYR A 1 89 ? -10.360 -8.944 24.396 1.00 92.00 89 TYR A CA 1
ATOM 717 C C . TYR A 1 89 ? -11.233 -9.895 25.235 1.00 92.00 89 TYR A C 1
ATOM 719 O O . TYR A 1 89 ? -11.953 -9.457 26.131 1.00 92.00 89 TYR A O 1
ATOM 727 N N . MET A 1 90 ? -11.124 -11.201 25.001 1.00 92.31 90 MET A N 1
ATOM 728 C CA . MET A 1 90 ? -11.921 -12.241 25.656 1.00 92.31 90 MET A CA 1
ATOM 729 C C . MET A 1 90 ? -11.204 -12.923 26.831 1.00 92.31 90 MET A C 1
ATOM 731 O O . MET A 1 90 ? -11.736 -13.868 27.407 1.00 92.31 90 MET A O 1
ATOM 735 N N . GLY A 1 91 ? -10.006 -12.463 27.200 1.00 94.94 91 GLY A N 1
ATOM 736 C CA . GLY A 1 91 ? -9.263 -12.936 28.370 1.00 94.94 91 GLY A CA 1
ATOM 737 C C . GLY A 1 91 ? -8.353 -14.143 28.138 1.00 94.94 91 GLY A C 1
ATOM 738 O O . GLY A 1 91 ? -7.870 -14.706 29.115 1.00 94.94 91 GLY A O 1
ATOM 739 N N . TYR A 1 92 ? -8.089 -14.546 26.889 1.00 96.19 92 TYR A N 1
ATOM 740 C CA . TYR A 1 92 ? -7.204 -15.683 26.584 1.00 96.19 92 TYR A CA 1
ATOM 741 C C . TYR A 1 92 ? -5.795 -15.476 27.166 1.00 96.19 92 TYR A C 1
ATOM 743 O O . TYR A 1 92 ? -5.327 -16.259 27.994 1.00 96.19 92 TYR A O 1
ATOM 751 N N . SER A 1 93 ? -5.145 -14.376 26.782 1.00 95.88 93 SER A N 1
ATOM 752 C CA . SER A 1 93 ? -3.823 -13.967 27.268 1.00 95.88 93 SER A CA 1
ATOM 753 C C . SER A 1 93 ? -3.835 -13.700 28.772 1.00 95.88 93 SER A C 1
ATOM 755 O O . SER A 1 93 ? -2.950 -14.172 29.484 1.00 95.88 93 SER A O 1
ATOM 757 N N . ALA A 1 94 ? -4.882 -13.053 29.286 1.00 97.69 94 ALA A N 1
ATOM 758 C CA . ALA A 1 94 ? -5.055 -12.818 30.717 1.00 97.69 94 ALA A CA 1
ATOM 759 C C . ALA A 1 94 ? -5.119 -14.125 31.537 1.00 97.69 94 ALA A C 1
ATOM 761 O O . ALA A 1 94 ? -4.569 -14.184 32.637 1.00 97.69 94 ALA A O 1
ATOM 762 N N . ILE A 1 95 ? -5.748 -15.190 31.020 1.00 98.44 95 ILE A N 1
ATOM 763 C CA . ILE A 1 95 ? -5.780 -16.513 31.667 1.00 98.44 95 ILE A CA 1
ATOM 764 C C . ILE A 1 95 ? -4.409 -17.188 31.577 1.00 98.44 95 ILE A C 1
ATOM 766 O O . ILE A 1 95 ? -3.882 -17.645 32.594 1.00 98.44 95 ILE A O 1
ATOM 770 N N . LEU A 1 96 ? -3.827 -17.238 30.378 1.00 97.81 96 LEU A N 1
ATOM 771 C CA . LEU A 1 96 ? -2.543 -17.890 30.122 1.00 97.81 96 LEU A CA 1
ATOM 772 C C . LEU A 1 96 ? -1.406 -17.247 30.925 1.00 97.81 96 LEU A C 1
ATOM 774 O O . LEU A 1 96 ? -0.711 -17.915 31.697 1.00 97.81 96 LEU A O 1
ATOM 778 N N . PHE A 1 97 ? -1.226 -15.940 30.765 1.00 97.94 97 PHE A N 1
ATOM 779 C CA . PHE A 1 97 ? -0.175 -15.186 31.432 1.00 97.94 97 PHE A CA 1
ATOM 780 C C . PHE A 1 97 ? -0.495 -14.999 32.914 1.00 97.94 97 PHE A C 1
ATOM 782 O O . PHE A 1 97 ? 0.401 -15.144 33.740 1.00 97.94 97 PHE A O 1
ATOM 789 N N . GLY A 1 98 ? -1.759 -14.774 33.286 1.00 97.94 98 GLY A N 1
ATOM 790 C CA . GLY A 1 98 ? -2.171 -14.685 34.689 1.00 97.94 98 GLY A CA 1
ATOM 791 C C . GLY A 1 98 ? -1.825 -15.942 35.490 1.00 97.94 98 GLY A C 1
ATOM 792 O O . GLY A 1 98 ? -1.259 -15.835 36.580 1.00 97.94 98 GLY A O 1
ATOM 793 N N . ASP A 1 99 ? -2.083 -17.136 34.944 1.00 98.31 99 ASP A N 1
ATOM 794 C CA . ASP A 1 99 ? -1.684 -18.387 35.597 1.00 98.31 99 ASP A CA 1
ATOM 795 C C . ASP A 1 99 ? -0.157 -18.554 35.662 1.00 98.31 99 ASP A C 1
ATOM 797 O O . ASP A 1 99 ? 0.370 -18.955 36.703 1.00 98.31 99 ASP A O 1
ATOM 801 N N . ALA A 1 100 ? 0.571 -18.196 34.598 1.00 97.75 100 ALA A N 1
ATOM 802 C CA . ALA A 1 100 ? 2.036 -18.238 34.583 1.00 97.75 100 ALA A CA 1
ATOM 803 C C . ALA A 1 100 ? 2.661 -17.320 35.645 1.00 97.75 100 ALA A C 1
ATOM 805 O O . ALA A 1 100 ? 3.499 -17.761 36.436 1.00 97.75 100 ALA A O 1
ATOM 806 N N . VAL A 1 101 ? 2.198 -16.072 35.733 1.00 98.00 101 VAL A N 1
ATOM 807 C CA . VAL A 1 101 ? 2.659 -15.101 36.734 1.00 98.00 101 VAL A CA 1
ATOM 808 C C . VAL A 1 101 ? 2.347 -15.601 38.146 1.00 98.00 101 VAL A C 1
ATOM 810 O O . VAL A 1 101 ? 3.220 -15.567 39.017 1.00 98.00 101 VAL A O 1
ATOM 813 N N . ARG A 1 102 ? 1.145 -16.147 38.379 1.00 97.88 102 ARG A N 1
ATOM 814 C CA . ARG A 1 102 ? 0.764 -16.734 39.674 1.00 97.88 102 ARG A CA 1
ATOM 815 C C . ARG A 1 102 ? 1.668 -17.907 40.062 1.00 97.88 102 ARG A C 1
ATOM 817 O O . ARG A 1 102 ? 2.147 -17.957 41.195 1.00 97.88 102 ARG A O 1
ATOM 824 N N . ARG A 1 103 ? 1.948 -18.832 39.137 1.00 97.00 103 ARG A N 1
ATOM 825 C CA . ARG A 1 103 ? 2.847 -19.981 39.373 1.00 97.00 103 ARG A CA 1
ATOM 826 C C . ARG A 1 103 ? 4.280 -19.558 39.695 1.00 97.00 103 ARG A C 1
ATOM 828 O O . ARG A 1 103 ? 4.936 -20.225 40.492 1.00 97.00 103 ARG A O 1
ATOM 835 N N . ASN A 1 104 ? 4.734 -18.434 39.146 1.00 96.44 104 ASN A N 1
ATOM 836 C CA . ASN A 1 104 ? 6.046 -17.853 39.441 1.00 96.44 104 ASN A CA 1
ATOM 837 C C . ASN A 1 104 ? 6.083 -16.986 40.709 1.00 96.44 104 ASN A C 1
ATOM 839 O O . ASN A 1 104 ? 7.099 -16.350 40.992 1.00 96.44 104 ASN A O 1
ATOM 843 N N . GLY A 1 105 ? 5.014 -16.993 41.513 1.00 96.50 105 GLY A N 1
ATOM 844 C CA . GLY A 1 105 ? 4.958 -16.275 42.786 1.00 96.50 105 GLY A CA 1
ATOM 845 C C . GLY A 1 105 ? 4.708 -14.775 42.637 1.00 96.50 105 GLY A C 1
ATOM 846 O O . GLY A 1 105 ? 5.095 -14.003 43.526 1.00 96.50 105 GLY A O 1
ATOM 847 N N . GLY A 1 106 ? 4.096 -14.361 41.524 1.00 97.44 106 GLY A N 1
ATOM 848 C CA . GLY A 1 106 ? 3.548 -13.023 41.363 1.00 97.44 106 GLY A CA 1
ATOM 849 C C . GLY A 1 106 ? 2.371 -12.768 42.308 1.00 97.44 106 GLY A C 1
ATOM 850 O O . GLY A 1 106 ? 1.850 -13.683 42.944 1.00 97.44 106 GLY A O 1
ATOM 851 N N . GLU A 1 107 ? 1.967 -11.509 42.426 1.00 97.38 107 GLU A N 1
ATOM 852 C CA . GLU A 1 107 ? 0.947 -11.057 43.382 1.00 97.38 107 GLU A CA 1
ATOM 853 C C . GLU A 1 107 ? -0.353 -10.639 42.702 1.00 97.38 107 GLU A C 1
ATOM 855 O O . GLU A 1 107 ? -1.419 -10.796 43.293 1.00 97.38 107 GLU A O 1
ATOM 860 N N . ARG A 1 108 ? -0.280 -10.112 41.473 1.00 97.69 108 ARG A N 1
ATOM 861 C CA . ARG A 1 108 ? -1.461 -9.688 40.714 1.00 97.69 108 ARG A CA 1
ATOM 862 C C . ARG A 1 108 ? -1.184 -9.521 39.223 1.00 97.69 108 ARG A C 1
ATOM 864 O O . ARG A 1 108 ? -0.047 -9.295 38.802 1.00 97.69 108 ARG A O 1
ATOM 871 N N . TYR A 1 109 ? -2.267 -9.511 38.458 1.00 98.44 109 TYR A N 1
ATOM 872 C CA . TYR A 1 109 ? -2.293 -9.207 37.034 1.00 98.44 109 TYR A CA 1
ATOM 873 C C . TYR A 1 109 ? -3.343 -8.125 36.757 1.00 98.44 109 TYR A C 1
ATOM 875 O O . TYR A 1 109 ? -4.504 -8.271 37.143 1.00 98.44 109 TYR A O 1
ATOM 883 N N . LEU A 1 110 ? -2.952 -7.028 36.112 1.00 98.31 110 LEU A N 1
ATOM 884 C CA . LEU A 1 110 ? -3.849 -5.929 35.751 1.00 98.31 110 LEU A CA 1
ATOM 885 C C . LEU A 1 110 ? -4.071 -5.936 34.243 1.00 98.31 110 LEU A C 1
ATOM 887 O O . LEU A 1 110 ? -3.121 -5.753 33.493 1.00 98.31 110 LEU A O 1
ATOM 891 N N . CYS A 1 111 ? -5.313 -6.107 33.804 1.00 96.69 111 CYS A N 1
ATOM 892 C CA . CYS A 1 111 ? -5.652 -6.135 32.386 1.00 96.69 111 CYS A CA 1
ATOM 893 C C . CYS A 1 111 ? -6.606 -4.988 32.046 1.00 96.69 111 CYS A C 1
ATOM 895 O O . CYS A 1 111 ? -7.627 -4.822 32.714 1.00 96.69 111 CYS A O 1
ATOM 897 N N . LEU A 1 112 ? -6.269 -4.163 31.057 1.00 97.69 112 LEU A N 1
ATOM 898 C CA . LEU A 1 112 ? -7.042 -2.981 30.672 1.00 97.69 112 LEU A CA 1
ATOM 899 C C . LEU A 1 112 ? -7.792 -3.266 29.368 1.00 97.69 112 LEU A C 1
ATOM 901 O O . LEU A 1 112 ? -7.174 -3.596 28.359 1.00 97.69 112 LEU A O 1
ATOM 905 N N . GLU A 1 113 ? -9.117 -3.116 29.390 1.00 96.50 113 GLU A N 1
ATOM 906 C CA . GLU A 1 113 ? -9.994 -3.412 28.253 1.00 96.50 113 GLU A CA 1
ATOM 907 C C . GLU A 1 113 ? -10.946 -2.247 27.975 1.00 96.50 113 GLU A C 1
ATOM 909 O O . GLU A 1 113 ? -11.646 -1.768 28.869 1.00 96.50 113 GLU A O 1
ATOM 914 N N . LEU A 1 114 ? -10.990 -1.799 26.720 1.00 91.88 114 LEU A N 1
ATOM 915 C CA . LEU A 1 114 ? -11.816 -0.671 26.306 1.00 91.88 114 LEU A CA 1
ATOM 916 C C . LEU A 1 114 ? -13.295 -1.058 26.209 1.00 91.88 114 LEU A C 1
ATOM 918 O O . LEU A 1 114 ? -14.160 -0.278 26.615 1.00 91.88 114 LEU A O 1
ATOM 922 N N . ASN A 1 115 ? -13.589 -2.231 25.647 1.00 92.06 115 ASN A N 1
ATOM 923 C CA . ASN A 1 115 ? -14.949 -2.666 25.374 1.00 92.06 115 ASN A CA 1
ATOM 924 C C . ASN A 1 115 ? -15.575 -3.319 26.627 1.00 92.06 115 ASN A C 1
ATOM 926 O O . ASN A 1 115 ? -15.115 -4.373 27.072 1.00 92.06 115 ASN A O 1
ATOM 930 N N . PRO A 1 116 ? -16.655 -2.747 27.193 1.00 93.31 116 PRO A N 1
ATOM 931 C CA . PRO A 1 116 ? -17.279 -3.278 28.404 1.00 93.31 116 PRO A CA 1
ATOM 932 C C . PRO A 1 116 ? -17.897 -4.672 28.220 1.00 93.31 116 PRO A C 1
ATOM 934 O O . PRO A 1 116 ? -17.958 -5.432 29.186 1.00 93.31 116 PRO A O 1
ATOM 937 N N . GLU A 1 117 ? -18.347 -5.025 27.014 1.00 93.19 117 GLU A N 1
ATOM 938 C CA . GLU A 1 117 ? -18.924 -6.343 26.728 1.00 93.19 117 GLU A CA 1
ATOM 939 C C . GLU A 1 117 ? -17.837 -7.417 26.713 1.00 93.19 117 GLU A C 1
ATOM 941 O O . GLU A 1 117 ? -17.972 -8.447 27.375 1.00 93.19 117 GLU A O 1
ATOM 946 N N . TRP A 1 118 ? -16.718 -7.145 26.039 1.00 93.88 118 TRP A N 1
ATOM 947 C CA . TRP A 1 118 ? -15.561 -8.042 26.020 1.00 93.88 118 TRP A CA 1
ATOM 948 C C . TRP A 1 118 ? -14.970 -8.208 27.417 1.00 93.88 118 TRP A C 1
ATOM 950 O O . TRP A 1 118 ? -14.760 -9.331 27.866 1.00 93.88 118 TRP A O 1
ATOM 960 N N . ALA A 1 119 ? -14.844 -7.114 28.174 1.00 95.88 119 ALA A N 1
ATOM 961 C CA . ALA A 1 119 ? -14.415 -7.168 29.565 1.00 95.88 119 ALA A CA 1
ATOM 962 C C . ALA A 1 119 ? -15.353 -8.011 30.447 1.00 95.88 119 ALA A C 1
ATOM 964 O O . ALA A 1 119 ? -14.888 -8.721 31.341 1.00 95.88 119 ALA A O 1
ATOM 965 N N . ALA A 1 120 ? -16.671 -7.949 30.228 1.00 96.50 120 ALA A N 1
ATOM 966 C CA . ALA A 1 120 ? -17.623 -8.782 30.960 1.00 96.50 120 ALA A CA 1
ATOM 967 C C . ALA A 1 120 ? -17.427 -10.270 30.640 1.00 96.50 120 ALA A C 1
ATOM 969 O O . ALA A 1 120 ? -17.438 -11.099 31.554 1.00 96.50 120 ALA A O 1
ATOM 970 N N . ILE A 1 121 ? -17.194 -10.608 29.369 1.00 96.19 121 ILE A N 1
ATOM 971 C CA . ILE A 1 121 ? -16.929 -11.989 28.962 1.00 96.19 121 ILE A CA 1
ATOM 972 C C . ILE A 1 121 ? -15.587 -12.477 29.513 1.00 96.19 121 ILE A C 1
ATOM 974 O O . ILE A 1 121 ? -15.539 -13.545 30.125 1.00 96.19 121 ILE A O 1
ATOM 978 N N . ALA A 1 122 ? -14.531 -11.673 29.390 1.00 97.38 122 ALA A N 1
ATOM 979 C CA . ALA A 1 122 ? -13.224 -11.969 29.959 1.00 97.38 122 ALA A CA 1
ATOM 980 C C . ALA A 1 122 ? -13.321 -12.242 31.466 1.00 97.38 122 ALA A C 1
ATOM 982 O O . ALA A 1 122 ? -12.818 -13.257 31.932 1.00 97.38 122 ALA A O 1
ATOM 983 N N . ASN A 1 123 ? -14.041 -11.410 32.230 1.00 97.88 123 ASN A N 1
ATOM 984 C CA . ASN A 1 123 ? -14.246 -11.637 33.666 1.00 97.88 123 ASN A CA 1
ATOM 985 C C . ASN A 1 123 ? -14.914 -12.988 33.967 1.00 97.88 123 ASN A C 1
ATOM 987 O O . ASN A 1 123 ? -14.511 -13.663 34.914 1.00 97.88 123 ASN A O 1
ATOM 991 N N . MET A 1 124 ? -15.906 -13.402 33.173 1.00 97.88 124 MET A N 1
ATOM 992 C CA . MET A 1 124 ? -16.549 -14.711 33.340 1.00 97.88 124 MET A CA 1
ATOM 993 C C . MET A 1 124 ? -15.573 -15.862 33.070 1.00 97.88 124 MET A C 1
ATOM 995 O O . MET A 1 124 ? -15.492 -16.796 33.867 1.00 97.88 124 MET A O 1
ATOM 999 N N . LEU A 1 125 ? -14.785 -15.782 31.995 1.00 98.25 125 LEU A N 1
ATOM 1000 C CA . LEU A 1 125 ? -13.809 -16.821 31.646 1.00 98.25 125 LEU A CA 1
ATOM 1001 C C . LEU A 1 125 ? -12.629 -16.874 32.630 1.00 98.25 125 LEU A C 1
ATOM 1003 O O . LEU A 1 125 ? -12.213 -17.960 33.032 1.00 98.25 125 LEU A O 1
ATOM 1007 N N . ILE A 1 126 ? -12.148 -15.722 33.100 1.00 98.56 126 ILE A N 1
ATOM 1008 C CA . ILE A 1 126 ? -11.127 -15.598 34.153 1.00 98.56 126 ILE A CA 1
ATOM 1009 C C . ILE A 1 126 ? -11.630 -16.199 35.475 1.00 98.56 126 ILE A C 1
ATOM 1011 O O . ILE A 1 126 ? -10.892 -16.898 36.175 1.00 98.56 126 ILE A O 1
ATOM 1015 N N . GLU A 1 127 ? -12.897 -15.967 35.829 1.00 98.25 127 GLU A N 1
ATOM 1016 C CA . GLU A 1 127 ? -13.514 -16.589 37.001 1.00 98.25 127 GLU A CA 1
ATOM 1017 C C . GLU A 1 127 ? -13.645 -18.102 36.843 1.00 98.25 127 GLU A C 1
ATOM 1019 O O . GLU A 1 127 ? -13.317 -18.844 37.773 1.00 98.25 127 GLU A O 1
ATOM 1024 N N . LEU A 1 128 ? -14.070 -18.575 35.669 1.00 98.38 128 LEU A N 1
ATOM 1025 C CA . LEU A 1 128 ? -14.125 -20.002 35.373 1.00 98.38 128 LEU A CA 1
ATOM 1026 C C . LEU A 1 128 ? -12.736 -20.643 35.473 1.00 98.38 128 LEU A C 1
ATOM 1028 O O . LEU A 1 128 ? -12.616 -21.727 36.036 1.00 98.38 128 LEU A O 1
ATOM 1032 N N . ALA A 1 129 ? -11.684 -19.956 35.024 1.00 98.38 129 ALA A N 1
ATOM 1033 C CA . ALA A 1 129 ? -10.295 -20.388 35.168 1.00 98.38 129 ALA A CA 1
ATOM 1034 C C . ALA A 1 129 ? -9.792 -20.374 36.628 1.00 98.38 129 ALA A C 1
ATOM 1036 O O . ALA A 1 129 ? -8.732 -20.926 36.915 1.00 98.38 129 ALA A O 1
ATOM 1037 N N . GLY A 1 130 ? -10.540 -19.792 37.572 1.00 98.12 130 GLY A N 1
ATOM 1038 C CA . GLY A 1 130 ? -10.136 -19.676 38.978 1.00 98.12 130 GLY A CA 1
ATOM 1039 C C . GLY A 1 130 ? -9.016 -18.663 39.196 1.00 98.12 130 GLY A C 1
ATOM 1040 O O . GLY A 1 130 ? -8.111 -18.912 39.993 1.00 98.12 130 GLY A O 1
ATOM 1041 N N . LEU A 1 131 ? -9.050 -17.561 38.445 1.00 98.50 131 LEU A N 1
ATOM 1042 C CA . LEU A 1 131 ? -8.060 -16.482 38.493 1.00 98.50 131 LEU A CA 1
ATOM 1043 C C . LEU A 1 131 ? -8.652 -15.141 38.954 1.00 98.50 131 LEU A C 1
ATOM 1045 O O . LEU A 1 131 ? -7.952 -14.135 38.948 1.00 98.50 131 LEU A O 1
ATOM 1049 N N . ARG A 1 132 ? -9.927 -15.097 39.362 1.00 96.62 132 ARG A N 1
ATOM 1050 C CA . ARG A 1 132 ? -10.640 -13.851 39.713 1.00 96.62 132 ARG A CA 1
ATOM 1051 C C . ARG A 1 132 ? -10.034 -13.090 40.899 1.00 96.62 132 ARG A C 1
ATOM 1053 O O . ARG A 1 132 ? -10.177 -11.875 40.985 1.00 96.62 132 ARG A O 1
ATOM 1060 N N . ASP A 1 133 ? -9.394 -13.793 41.823 1.00 96.88 133 ASP A N 1
ATOM 1061 C CA . ASP A 1 133 ? -8.675 -13.213 42.960 1.00 96.88 133 ASP A CA 1
ATOM 1062 C C . ASP A 1 133 ? -7.303 -12.632 42.575 1.00 96.88 133 ASP A C 1
ATOM 1064 O O . ASP A 1 133 ? -6.713 -11.894 43.361 1.00 96.88 133 ASP A O 1
ATOM 1068 N N . PHE A 1 134 ? -6.817 -12.935 41.368 1.00 98.38 134 PHE A N 1
ATOM 1069 C CA . PHE A 1 134 ? -5.474 -12.600 40.900 1.00 98.38 134 PHE A CA 1
ATOM 1070 C C . PHE A 1 134 ? -5.462 -11.624 39.714 1.00 98.38 134 PHE A C 1
ATOM 1072 O O . PHE A 1 134 ? -4.657 -10.690 39.674 1.00 98.38 134 PHE A O 1
ATOM 1079 N N . VAL A 1 135 ? -6.355 -11.833 38.745 1.00 98.50 135 VAL A N 1
ATOM 1080 C CA . VAL A 1 135 ? -6.486 -11.037 37.523 1.00 98.50 135 VAL A CA 1
ATOM 1081 C C . VAL A 1 135 ? -7.608 -10.020 37.701 1.00 98.50 135 VAL A C 1
ATOM 1083 O O . VAL A 1 135 ? -8.773 -10.381 37.866 1.00 98.50 135 VAL A O 1
ATOM 1086 N N . ARG A 1 136 ? -7.266 -8.731 37.627 1.00 98.25 136 ARG A N 1
ATOM 1087 C CA . ARG A 1 136 ? -8.228 -7.627 37.669 1.00 98.25 136 ARG A CA 1
ATOM 1088 C C . ARG A 1 136 ? -8.374 -6.987 36.295 1.00 98.25 136 ARG A C 1
ATOM 1090 O O . ARG A 1 136 ? -7.456 -6.311 35.831 1.00 98.25 136 ARG A O 1
ATOM 1097 N N . VAL A 1 137 ? -9.561 -7.121 35.709 1.00 98.19 137 VAL A N 1
ATOM 1098 C CA . VAL A 1 137 ? -9.941 -6.418 34.479 1.00 98.19 137 VAL A CA 1
ATOM 1099 C C . VAL A 1 137 ? -10.424 -5.005 34.816 1.00 98.19 137 VAL A C 1
ATOM 1101 O O . VAL A 1 137 ? -11.321 -4.822 35.642 1.00 98.19 137 VAL A O 1
ATOM 1104 N N . ILE A 1 138 ? -9.828 -3.998 34.186 1.00 97.94 138 ILE A N 1
ATOM 1105 C CA . ILE A 1 138 ? -10.152 -2.580 34.346 1.00 97.94 138 ILE A CA 1
ATOM 1106 C C . ILE A 1 138 ? -10.780 -2.098 33.043 1.00 97.94 138 ILE A C 1
ATOM 1108 O O . ILE A 1 138 ? -10.121 -2.066 32.007 1.00 97.94 138 ILE A O 1
ATOM 1112 N N . VAL A 1 139 ? -12.058 -1.722 33.105 1.00 97.12 139 VAL A N 1
ATOM 1113 C CA . VAL A 1 139 ? -12.797 -1.249 31.931 1.00 97.12 139 VAL A CA 1
ATOM 1114 C C . VAL A 1 139 ? -12.529 0.232 31.692 1.00 97.12 139 VAL A C 1
ATOM 1116 O O . VAL A 1 139 ? -12.817 1.066 32.557 1.00 97.12 139 VAL A O 1
ATOM 1119 N N . GLY A 1 140 ? -12.019 0.563 30.510 1.00 88.12 140 GLY A N 1
ATOM 1120 C CA . GLY A 1 140 ? -11.770 1.933 30.080 1.00 88.12 140 GLY A CA 1
ATOM 1121 C C . GLY A 1 140 ? -10.621 2.045 29.084 1.00 88.12 140 GLY A C 1
ATOM 1122 O O . GLY A 1 140 ? -9.917 1.081 28.799 1.00 88.12 140 GLY A O 1
ATOM 1123 N N . ARG A 1 141 ? -10.412 3.259 28.564 1.00 89.44 141 ARG A N 1
ATOM 1124 C CA . ARG A 1 141 ? -9.235 3.558 27.739 1.00 89.44 141 ARG A CA 1
ATOM 1125 C C . ARG A 1 141 ? -7.947 3.329 28.536 1.00 89.44 141 ARG A C 1
ATOM 1127 O O . ARG A 1 141 ? -7.923 3.573 29.750 1.00 89.44 141 ARG A O 1
ATOM 1134 N N . SER A 1 142 ? -6.904 2.868 27.848 1.00 91.88 142 SER A N 1
ATOM 1135 C CA . SER A 1 142 ? -5.610 2.540 28.445 1.00 91.88 142 SER A CA 1
ATOM 1136 C C . SER A 1 142 ? -4.979 3.762 29.110 1.00 91.88 142 SER A C 1
ATOM 1138 O O . SER A 1 142 ? -4.740 3.721 30.314 1.00 91.88 142 SER A O 1
ATOM 1140 N N . ASP A 1 143 ? -4.853 4.875 28.388 1.00 86.44 143 ASP A N 1
ATOM 1141 C CA . ASP A 1 143 ? -4.324 6.154 28.877 1.00 86.44 143 ASP A CA 1
ATOM 1142 C C . ASP A 1 143 ? -4.963 6.624 30.201 1.00 86.44 143 ASP A C 1
ATOM 1144 O O . ASP A 1 143 ? -4.274 6.901 31.184 1.00 86.44 143 ASP A O 1
ATOM 1148 N N . VAL A 1 144 ? -6.296 6.651 30.270 1.00 89.50 144 VAL A N 1
ATOM 1149 C CA . VAL A 1 144 ? -7.041 7.085 31.467 1.00 89.50 144 VAL A CA 1
ATOM 1150 C C . VAL A 1 144 ? -6.854 6.115 32.636 1.00 89.50 144 VAL A C 1
ATOM 1152 O O . VAL A 1 144 ? -6.769 6.529 33.797 1.00 89.50 144 VAL A O 1
ATOM 1155 N N . SER A 1 145 ? -6.834 4.816 32.346 1.00 95.25 145 SER A N 1
ATOM 1156 C CA . SER A 1 145 ? -6.714 3.776 33.368 1.00 95.25 145 SER A CA 1
ATOM 1157 C C . SER A 1 145 ? -5.300 3.725 33.943 1.00 95.25 145 SER A C 1
ATOM 1159 O O . SER A 1 145 ? -5.144 3.650 35.162 1.00 95.25 145 SER A O 1
ATOM 1161 N N . LEU A 1 146 ? -4.281 3.842 33.090 1.00 95.81 146 LEU A N 1
ATOM 1162 C CA . LEU A 1 146 ? -2.875 3.919 33.476 1.00 95.81 146 LEU A CA 1
ATOM 1163 C C . LEU A 1 146 ? -2.591 5.168 34.318 1.00 95.81 146 LEU A C 1
ATOM 1165 O O . LEU A 1 146 ? -2.078 5.033 35.428 1.00 95.81 146 LEU A O 1
ATOM 1169 N N . ASP A 1 147 ? -3.014 6.358 33.873 1.00 91.75 147 ASP A N 1
ATOM 1170 C CA . ASP A 1 147 ? -2.856 7.606 34.643 1.00 91.75 147 ASP A CA 1
ATOM 1171 C C . ASP A 1 147 ? -3.450 7.479 36.057 1.00 91.75 147 ASP A C 1
ATOM 1173 O O . ASP A 1 147 ? -2.819 7.859 37.048 1.00 91.75 147 ASP A O 1
ATOM 1177 N N . ARG A 1 148 ? -4.632 6.860 36.188 1.00 94.38 148 ARG A N 1
ATOM 1178 C CA . ARG A 1 148 ? -5.262 6.609 37.494 1.00 94.38 148 ARG A CA 1
ATOM 1179 C C . ARG A 1 148 ? -4.439 5.656 38.365 1.00 94.38 148 ARG A C 1
ATOM 1181 O O . ARG A 1 148 ? -4.279 5.920 39.560 1.00 94.38 148 ARG A O 1
ATOM 1188 N N . LEU A 1 149 ? -3.943 4.553 37.802 1.00 96.50 149 LEU A N 1
ATOM 1189 C CA . LEU A 1 149 ? -3.120 3.576 38.527 1.00 96.50 149 LEU A CA 1
ATOM 1190 C C . LEU A 1 149 ? -1.820 4.203 39.038 1.00 96.50 149 LEU A C 1
ATOM 1192 O O . LEU A 1 149 ? -1.424 3.950 40.177 1.00 96.50 149 LEU A O 1
ATOM 1196 N N . TYR A 1 150 ? -1.198 5.058 38.230 1.00 94.88 150 TYR A N 1
ATOM 1197 C CA . TYR A 1 150 ? 0.060 5.715 38.574 1.00 94.88 150 TYR A CA 1
ATOM 1198 C C . TYR A 1 150 ? -0.141 6.861 39.569 1.00 94.88 150 TYR A C 1
ATOM 1200 O O . TYR A 1 150 ? 0.548 6.920 40.586 1.00 94.88 150 TYR A O 1
ATOM 1208 N N . ARG A 1 151 ? -1.139 7.733 39.365 1.00 92.38 151 ARG A N 1
ATOM 1209 C CA . ARG A 1 151 ? -1.438 8.842 40.295 1.00 92.38 151 ARG A CA 1
ATOM 1210 C C . ARG A 1 151 ? -1.907 8.377 41.668 1.00 92.38 151 ARG A C 1
ATOM 1212 O O . ARG A 1 151 ? -1.629 9.044 42.660 1.00 92.38 151 ARG A O 1
ATOM 1219 N N . SER A 1 152 ? -2.627 7.258 41.734 1.00 94.88 152 SER A N 1
ATOM 1220 C CA . SER A 1 152 ? -3.054 6.672 43.011 1.00 94.88 152 SER A CA 1
ATOM 1221 C C . SER A 1 152 ? -1.921 5.968 43.764 1.00 94.88 152 SER A C 1
ATOM 1223 O O . SER A 1 152 ? -2.087 5.650 44.940 1.00 94.88 152 SER A O 1
ATOM 1225 N N . GLY A 1 153 ? -0.783 5.719 43.108 1.00 92.75 153 GLY A N 1
ATOM 1226 C CA . GLY A 1 153 ? 0.317 4.929 43.656 1.00 92.75 153 GLY A CA 1
ATOM 1227 C C . GLY A 1 153 ? 0.019 3.431 43.723 1.00 92.75 153 GLY A C 1
ATOM 1228 O O . GLY A 1 153 ? 0.812 2.682 44.290 1.00 92.75 153 GLY A O 1
ATOM 1229 N N . GLU A 1 154 ? -1.100 2.974 43.148 1.00 95.31 154 GLU A N 1
ATOM 1230 C CA . GLU A 1 154 ? -1.416 1.551 43.082 1.00 95.31 154 GLU A CA 1
ATOM 1231 C C . GLU A 1 154 ? -0.367 0.792 42.264 1.00 95.31 154 GLU A C 1
ATOM 1233 O O . GLU A 1 154 ? -0.028 -0.342 42.610 1.00 95.31 154 GLU A O 1
ATOM 1238 N N . VAL A 1 155 ? 0.172 1.417 41.216 1.00 94.94 155 VAL A N 1
ATOM 1239 C CA . VAL A 1 155 ? 1.342 0.936 40.479 1.00 94.94 155 VAL A CA 1
ATOM 1240 C C . VAL A 1 155 ? 2.435 1.995 40.559 1.00 94.94 155 VAL A C 1
ATOM 1242 O O . VAL A 1 155 ? 2.271 3.101 40.057 1.00 94.94 155 VAL A O 1
ATOM 1245 N N . SER A 1 156 ? 3.558 1.650 41.187 1.00 91.31 156 SER A N 1
ATOM 1246 C CA . SER A 1 156 ? 4.707 2.549 41.360 1.00 91.31 156 SER A CA 1
ATOM 1247 C C . SER A 1 156 ? 5.849 2.292 40.374 1.00 91.31 156 SER A C 1
ATOM 1249 O O . SER A 1 156 ? 6.707 3.152 40.203 1.00 91.31 156 SER A O 1
ATOM 1251 N N . LYS A 1 157 ? 5.871 1.118 39.735 1.00 92.56 157 LYS A N 1
ATOM 1252 C CA . LYS A 1 157 ? 6.818 0.741 38.681 1.00 92.56 157 LYS A CA 1
ATOM 1253 C C . LYS A 1 157 ? 6.214 -0.326 37.771 1.00 92.56 157 LYS A C 1
ATOM 1255 O O . LYS A 1 157 ? 5.379 -1.115 38.221 1.00 92.56 157 LYS A O 1
ATOM 1260 N N . ILE A 1 158 ? 6.670 -0.373 36.526 1.00 92.38 158 ILE A N 1
ATOM 1261 C CA . ILE A 1 158 ? 6.380 -1.457 35.587 1.00 92.38 158 ILE A CA 1
ATOM 1262 C C . ILE A 1 158 ? 7.475 -2.511 35.734 1.00 92.38 158 ILE A C 1
ATOM 1264 O O . ILE A 1 158 ? 8.655 -2.204 35.631 1.00 92.38 158 ILE A O 1
ATOM 1268 N N . GLU A 1 159 ? 7.096 -3.758 35.996 1.00 92.00 159 GLU A N 1
ATOM 1269 C CA . GLU A 1 159 ? 8.046 -4.878 35.996 1.00 92.00 159 GLU A CA 1
ATOM 1270 C C . GLU A 1 159 ? 7.964 -5.630 34.667 1.00 92.00 159 GLU A C 1
ATOM 1272 O O . GLU A 1 159 ? 8.978 -5.800 33.994 1.00 92.00 159 GLU A O 1
ATOM 1277 N N . LEU A 1 160 ? 6.746 -5.981 34.245 1.00 93.88 160 LEU A N 1
ATOM 1278 C CA . LEU A 1 160 ? 6.456 -6.405 32.882 1.00 93.88 160 LEU A CA 1
ATOM 1279 C C . LEU A 1 160 ? 5.121 -5.818 32.407 1.00 93.88 160 LEU A C 1
ATOM 1281 O O . LEU A 1 160 ? 4.114 -5.906 33.116 1.00 93.88 160 LEU A O 1
ATOM 1285 N N . MET A 1 161 ? 5.112 -5.244 31.203 1.00 95.31 161 MET A N 1
ATOM 1286 C CA . MET A 1 161 ? 3.899 -4.804 30.513 1.00 95.31 161 MET A CA 1
ATOM 1287 C C . MET A 1 161 ? 3.786 -5.470 29.141 1.00 95.31 161 MET A C 1
ATOM 1289 O O . MET A 1 161 ? 4.725 -5.413 28.349 1.00 95.31 161 MET A O 1
ATOM 1293 N N . PHE A 1 162 ? 2.631 -6.069 28.863 1.00 94.62 162 PHE A N 1
ATOM 1294 C CA . PHE A 1 162 ? 2.274 -6.629 27.567 1.00 94.62 162 PHE A CA 1
ATOM 1295 C C . PHE A 1 162 ? 1.333 -5.676 26.816 1.00 94.62 162 PHE A C 1
ATOM 1297 O O . PHE A 1 162 ? 0.311 -5.252 27.359 1.00 94.62 162 PHE A O 1
ATOM 1304 N N . LEU A 1 163 ? 1.686 -5.308 25.585 1.00 91.75 163 LEU A N 1
ATOM 1305 C CA . LEU A 1 163 ? 0.882 -4.433 24.737 1.00 91.75 163 LEU A CA 1
ATOM 1306 C C . LEU A 1 163 ? 0.261 -5.259 23.609 1.00 91.75 163 LEU A C 1
ATOM 1308 O O . LEU A 1 163 ? 0.978 -5.657 22.690 1.00 91.75 163 LEU A O 1
ATOM 1312 N N . ASP A 1 164 ? -1.061 -5.446 23.640 1.00 90.25 164 ASP A N 1
ATOM 1313 C CA . ASP A 1 164 ? -1.835 -6.099 22.571 1.00 90.25 164 ASP A CA 1
ATOM 1314 C C . ASP A 1 164 ? -3.190 -5.418 22.276 1.00 90.25 164 ASP A C 1
ATOM 1316 O O . ASP A 1 164 ? -4.191 -6.042 21.937 1.00 90.25 164 ASP A O 1
ATOM 1320 N N . HIS A 1 165 ? -3.242 -4.090 22.397 1.00 87.94 165 HIS A N 1
ATOM 1321 C CA . HIS A 1 165 ? -4.449 -3.300 22.133 1.00 87.94 165 HIS A CA 1
ATOM 1322 C C . HIS A 1 165 ? -4.377 -2.576 20.775 1.00 87.94 165 HIS A C 1
ATOM 1324 O O . HIS A 1 165 ? -3.686 -2.988 19.840 1.00 87.94 165 HIS A O 1
ATOM 1330 N N . TYR A 1 166 ? -5.108 -1.466 20.656 1.00 83.44 166 TYR A N 1
ATOM 1331 C CA . TYR A 1 166 ? -5.096 -0.572 19.506 1.00 83.44 166 TYR A CA 1
ATOM 1332 C C . TYR A 1 166 ? -3.689 -0.025 19.221 1.00 83.44 166 TYR A C 1
ATOM 1334 O O . TYR A 1 166 ? -3.183 0.829 19.945 1.00 83.44 166 TYR A O 1
ATOM 1342 N N . LYS A 1 167 ? -3.068 -0.506 18.138 1.00 79.25 167 LYS A N 1
ATOM 1343 C CA . LYS A 1 167 ? -1.647 -0.275 17.838 1.00 79.25 167 LYS A CA 1
ATOM 1344 C C . LYS A 1 167 ? -1.243 1.211 17.878 1.00 79.25 167 LYS A C 1
ATOM 1346 O O . LYS A 1 167 ? -0.289 1.520 18.589 1.00 79.25 167 LYS A O 1
ATOM 1351 N N . PRO A 1 168 ? -1.982 2.165 17.278 1.00 78.69 168 PRO A N 1
ATOM 1352 C CA . PRO A 1 168 ? -1.599 3.580 17.341 1.00 78.69 168 PRO A CA 1
ATOM 1353 C C . PRO A 1 168 ? -1.460 4.163 18.759 1.00 78.69 168 PRO A C 1
ATOM 1355 O O . PRO A 1 168 ? -0.752 5.150 18.934 1.00 78.69 168 PRO A O 1
ATOM 1358 N N . ALA A 1 169 ? -2.094 3.565 19.775 1.00 77.31 169 ALA A N 1
ATOM 1359 C CA . ALA A 1 169 ? -2.010 4.037 21.157 1.00 77.31 169 ALA A CA 1
ATOM 1360 C C . ALA A 1 169 ? -0.765 3.546 21.917 1.00 77.31 169 ALA A C 1
ATOM 1362 O O . ALA A 1 169 ? -0.437 4.127 22.948 1.00 77.31 169 ALA A O 1
ATOM 1363 N N . TYR A 1 170 ? -0.010 2.563 21.410 1.00 85.31 170 TYR A N 1
ATOM 1364 C CA . TYR A 1 170 ? 1.132 2.004 22.151 1.00 85.31 170 TYR A CA 1
ATOM 1365 C C . TYR A 1 170 ? 2.174 3.065 22.487 1.00 85.31 170 TYR A C 1
ATOM 1367 O O . TYR A 1 170 ? 2.673 3.099 23.607 1.00 85.31 170 TYR A O 1
ATOM 1375 N N . LEU A 1 171 ? 2.509 3.930 21.522 1.00 80.50 171 LEU A N 1
ATOM 1376 C CA . LEU A 1 171 ? 3.496 4.974 21.762 1.00 80.50 171 LEU A CA 1
ATOM 1377 C C . LEU A 1 171 ? 2.965 6.021 22.746 1.00 80.50 171 LEU A C 1
ATOM 1379 O O . LEU A 1 171 ? 3.706 6.511 23.593 1.00 80.50 171 LEU A O 1
ATOM 1383 N N . THR A 1 172 ? 1.682 6.365 22.645 1.00 80.44 172 THR A N 1
ATOM 1384 C CA . THR A 1 172 ? 1.040 7.300 23.574 1.00 80.44 172 THR A CA 1
ATOM 1385 C C . THR A 1 172 ? 1.068 6.759 25.001 1.00 80.44 172 THR A C 1
ATOM 1387 O O . THR A 1 172 ? 1.459 7.484 25.915 1.00 80.44 172 THR A O 1
ATOM 1390 N N . ASP A 1 173 ? 0.726 5.486 25.185 1.00 88.31 173 ASP A N 1
ATOM 1391 C CA . ASP A 1 173 ? 0.745 4.829 26.490 1.00 88.31 173 ASP A CA 1
ATOM 1392 C C . ASP A 1 173 ? 2.173 4.661 27.017 1.00 88.31 173 ASP A C 1
ATOM 1394 O O . ASP A 1 173 ? 2.417 4.874 28.204 1.00 88.31 173 ASP A O 1
ATOM 1398 N N . LEU A 1 174 ? 3.140 4.369 26.142 1.00 87.25 174 LEU A N 1
ATOM 1399 C CA . LEU A 1 174 ? 4.554 4.318 26.504 1.00 87.25 174 LEU A CA 1
ATOM 1400 C C . LEU A 1 174 ? 5.049 5.677 27.019 1.00 87.25 174 LEU A C 1
ATOM 1402 O O . LEU A 1 174 ? 5.583 5.756 28.124 1.00 87.25 174 LEU A O 1
ATOM 1406 N N . LYS A 1 175 ? 4.782 6.760 26.279 1.00 81.00 175 LYS A N 1
ATOM 1407 C CA . LYS A 1 175 ? 5.133 8.134 26.683 1.00 81.00 175 LYS A CA 1
ATOM 1408 C C . LYS A 1 175 ? 4.449 8.552 27.978 1.00 81.00 175 LYS A C 1
ATOM 1410 O O . LYS A 1 175 ? 5.031 9.281 28.780 1.00 81.00 175 LYS A O 1
ATOM 1415 N N . LEU A 1 176 ? 3.227 8.079 28.217 1.00 84.81 176 LEU A N 1
ATOM 1416 C CA . LEU A 1 176 ? 2.541 8.280 29.489 1.00 84.81 176 LEU A CA 1
ATOM 1417 C C . LEU A 1 176 ? 3.280 7.562 30.631 1.00 84.81 176 LEU A C 1
ATOM 1419 O O . LEU A 1 176 ? 3.532 8.163 31.674 1.00 84.81 176 LEU A O 1
ATOM 1423 N N . CYS A 1 177 ? 3.684 6.307 30.432 1.00 89.75 177 CYS A N 1
ATOM 1424 C CA . CYS A 1 177 ? 4.464 5.555 31.417 1.00 89.75 177 CYS A CA 1
ATOM 1425 C C . CYS A 1 177 ? 5.810 6.235 31.733 1.00 89.75 177 CYS A C 1
ATOM 1427 O O . CYS A 1 177 ? 6.196 6.332 32.902 1.00 89.75 177 CYS A O 1
ATOM 1429 N N . GLU A 1 178 ? 6.500 6.758 30.717 1.00 84.00 178 GLU A N 1
ATOM 1430 C CA . GLU A 1 178 ? 7.723 7.555 30.886 1.00 84.00 178 GLU A CA 1
ATOM 1431 C C . GLU A 1 178 ? 7.455 8.850 31.661 1.00 84.00 178 GLU A C 1
ATOM 1433 O O . GLU A 1 178 ? 8.176 9.165 32.607 1.00 84.00 178 GLU A O 1
ATOM 1438 N N . HIS A 1 179 ? 6.385 9.574 31.318 1.00 84.25 179 HIS A N 1
ATOM 1439 C CA . HIS A 1 179 ? 5.985 10.808 31.996 1.00 84.25 179 HIS A CA 1
ATOM 1440 C C . HIS A 1 179 ? 5.720 10.596 33.493 1.00 84.25 179 HIS A C 1
ATOM 1442 O O . HIS A 1 179 ? 6.103 11.426 34.317 1.00 84.25 179 HIS A O 1
ATOM 1448 N N . HIS A 1 180 ? 5.095 9.473 33.855 1.00 89.06 180 HIS A N 1
ATOM 1449 C CA . HIS A 1 180 ? 4.871 9.099 35.252 1.00 89.06 180 HIS A CA 1
ATOM 1450 C C . HIS A 1 180 ? 6.117 8.531 35.949 1.00 89.06 180 HIS A C 1
ATOM 1452 O O . HIS A 1 180 ? 6.072 8.294 37.156 1.00 89.06 180 HIS A O 1
ATOM 1458 N N . GLY A 1 181 ? 7.220 8.316 35.225 1.00 87.75 181 GLY A N 1
ATOM 1459 C CA . GLY A 1 181 ? 8.469 7.788 35.775 1.00 87.75 181 GLY A CA 1
ATOM 1460 C C . GLY A 1 181 ? 8.360 6.348 36.278 1.00 87.75 181 GLY A C 1
ATOM 1461 O O . GLY A 1 181 ? 9.132 5.945 37.146 1.00 87.75 181 GLY A O 1
ATOM 1462 N N . VAL A 1 182 ? 7.392 5.575 35.773 1.00 90.94 182 VAL A N 1
ATOM 1463 C CA . VAL A 1 182 ? 7.159 4.185 36.208 1.00 90.94 182 VAL A CA 1
ATOM 1464 C C . VAL A 1 182 ? 7.996 3.170 35.428 1.00 90.94 182 VAL A C 1
ATOM 1466 O O . VAL A 1 182 ? 8.101 2.018 35.850 1.00 90.94 182 VAL A O 1
ATOM 1469 N N . ILE A 1 183 ? 8.610 3.591 34.318 1.00 87.88 183 ILE A N 1
ATOM 1470 C CA . ILE A 1 183 ? 9.619 2.815 33.594 1.00 87.88 183 ILE A CA 1
ATOM 1471 C C . ILE A 1 183 ? 10.968 3.052 34.267 1.00 87.88 183 ILE A C 1
ATOM 1473 O O . ILE A 1 183 ? 11.524 4.148 34.239 1.00 87.88 183 ILE A O 1
ATOM 1477 N N . VAL A 1 184 ? 11.481 2.002 34.893 1.00 82.88 184 VAL A N 1
ATOM 1478 C CA . VAL A 1 184 ? 12.751 1.985 35.629 1.00 82.88 184 VAL A CA 1
ATOM 1479 C C . VAL A 1 184 ? 13.705 0.945 35.031 1.00 82.88 184 VAL A C 1
ATOM 1481 O O . VAL A 1 184 ? 13.242 0.025 34.350 1.00 82.88 184 VAL A O 1
ATOM 1484 N N . PRO A 1 185 ? 15.025 1.015 35.289 1.00 80.06 185 PRO A N 1
ATOM 1485 C CA . PRO A 1 185 ? 15.949 -0.039 34.873 1.00 80.06 185 PRO A CA 1
ATOM 1486 C C . PRO A 1 185 ? 15.472 -1.429 35.323 1.00 80.06 185 PRO A C 1
ATOM 1488 O O . PRO A 1 185 ? 15.200 -1.645 36.504 1.00 80.06 185 PRO A O 1
ATOM 1491 N N . GLY A 1 186 ? 15.356 -2.357 34.370 1.00 79.31 186 GLY A N 1
ATOM 1492 C CA . GLY A 1 186 ? 14.804 -3.700 34.586 1.00 79.31 186 GLY A CA 1
ATOM 1493 C C . GLY A 1 186 ? 13.308 -3.852 34.283 1.00 79.31 186 GLY A C 1
ATOM 1494 O O . GLY A 1 186 ? 12.803 -4.966 34.378 1.00 79.31 186 GLY A O 1
ATOM 1495 N N . SER A 1 187 ? 12.608 -2.779 33.898 1.00 85.88 187 SER A N 1
ATOM 1496 C CA . SER A 1 187 ? 11.258 -2.888 33.322 1.00 85.88 187 SER A CA 1
ATOM 1497 C C . SER A 1 187 ? 11.327 -3.626 31.990 1.00 85.88 187 SER A C 1
ATOM 1499 O O . SER A 1 187 ? 12.240 -3.378 31.204 1.00 85.88 187 SER A O 1
ATOM 1501 N N . VAL A 1 188 ? 10.354 -4.492 31.715 1.00 87.44 188 VAL A N 1
ATOM 1502 C CA . VAL A 1 188 ? 10.250 -5.186 30.427 1.00 87.44 188 VAL A CA 1
ATOM 1503 C C . VAL A 1 188 ? 8.937 -4.838 29.746 1.00 87.44 188 VAL A C 1
ATOM 1505 O O . VAL A 1 188 ? 7.858 -5.001 30.311 1.00 87.44 188 VAL A O 1
ATOM 1508 N N . LEU A 1 189 ? 9.033 -4.371 28.506 1.00 88.25 189 LEU A N 1
ATOM 1509 C CA . LEU A 1 189 ? 7.888 -4.105 27.645 1.00 88.25 189 LEU A CA 1
ATOM 1510 C C . LEU A 1 189 ? 7.867 -5.150 26.530 1.00 88.25 189 LEU A C 1
ATOM 1512 O O . LEU A 1 189 ? 8.822 -5.240 25.758 1.00 88.25 189 LEU A O 1
ATOM 1516 N N . ALA A 1 190 ? 6.794 -5.933 26.463 1.00 87.81 190 ALA A N 1
ATOM 1517 C CA . ALA A 1 190 ? 6.550 -6.921 25.422 1.00 87.81 190 ALA A CA 1
ATOM 1518 C C . ALA A 1 190 ? 5.388 -6.433 24.550 1.00 87.81 190 ALA A C 1
ATOM 1520 O O . ALA A 1 190 ? 4.246 -6.387 24.994 1.00 87.81 190 ALA A O 1
ATOM 1521 N N . ALA A 1 191 ? 5.676 -6.029 23.317 1.00 84.38 191 ALA A N 1
ATOM 1522 C CA . ALA A 1 191 ? 4.678 -5.478 22.407 1.00 84.38 191 ALA A CA 1
ATOM 1523 C C . ALA A 1 191 ? 4.341 -6.480 21.302 1.00 84.38 191 ALA A C 1
ATOM 1525 O O . ALA A 1 191 ? 5.224 -6.878 20.541 1.00 84.38 191 ALA A O 1
ATOM 1526 N N . ASP A 1 192 ? 3.069 -6.860 21.208 1.00 79.25 192 ASP A N 1
ATOM 1527 C CA . ASP A 1 192 ? 2.581 -7.770 20.184 1.00 79.25 192 ASP A CA 1
ATOM 1528 C C . ASP A 1 192 ? 2.205 -7.033 18.890 1.00 79.25 192 ASP A C 1
ATOM 1530 O O . ASP A 1 192 ? 1.724 -5.892 18.908 1.00 79.25 192 ASP A O 1
ATOM 1534 N N . ASN A 1 193 ? 2.393 -7.714 17.759 1.00 68.38 193 ASN A N 1
ATOM 1535 C CA . ASN A 1 193 ? 2.080 -7.256 16.406 1.00 68.38 193 ASN A CA 1
ATOM 1536 C C . ASN A 1 193 ? 2.825 -5.973 15.996 1.00 68.38 193 ASN A C 1
ATOM 1538 O O . ASN A 1 193 ? 2.344 -5.204 15.171 1.00 68.38 193 ASN A O 1
ATOM 1542 N N . VAL A 1 194 ? 4.028 -5.742 16.531 1.00 60.91 194 VAL A N 1
ATOM 1543 C CA . VAL A 1 194 ? 4.862 -4.585 16.144 1.00 60.91 194 VAL A CA 1
ATOM 1544 C C . VAL A 1 194 ? 5.275 -4.608 14.667 1.00 60.91 194 VAL A C 1
ATOM 1546 O O . VAL A 1 194 ? 5.495 -3.547 14.082 1.00 60.91 194 VAL A O 1
ATOM 1549 N N . LEU A 1 195 ? 5.326 -5.799 14.056 1.00 50.44 195 LEU A N 1
ATOM 1550 C CA . LEU A 1 195 ? 5.592 -5.999 12.627 1.00 50.44 195 LEU A CA 1
ATOM 1551 C C . LEU A 1 195 ? 4.311 -6.044 11.779 1.00 50.44 195 LEU A C 1
ATOM 1553 O O . LEU A 1 195 ? 4.292 -5.448 10.707 1.00 50.44 195 LEU A O 1
ATOM 1557 N N . TYR A 1 196 ? 3.240 -6.698 12.248 1.00 41.91 196 TYR A N 1
ATOM 1558 C CA . TYR A 1 196 ? 1.963 -6.772 11.530 1.00 41.91 196 TYR A CA 1
ATOM 1559 C C . TYR A 1 196 ? 0.752 -6.911 12.472 1.00 41.91 196 TYR A C 1
ATOM 1561 O O . TYR A 1 196 ? 0.730 -7.876 13.240 1.00 41.91 196 TYR A O 1
ATOM 1569 N N . PRO A 1 197 ? -0.276 -6.034 12.389 1.00 44.34 197 PRO A N 1
ATOM 1570 C CA . PRO A 1 197 ? -0.292 -4.753 11.670 1.00 44.34 197 PRO A CA 1
ATOM 1571 C C . PRO A 1 197 ? 0.714 -3.772 12.297 1.00 44.34 197 PRO A C 1
ATOM 1573 O O . PRO A 1 197 ? 0.619 -3.456 13.482 1.00 44.34 197 PRO A O 1
ATOM 1576 N N . ARG A 1 198 ? 1.704 -3.336 11.502 1.00 47.97 198 ARG A N 1
ATOM 1577 C CA . ARG A 1 198 ? 2.920 -2.632 11.950 1.00 47.97 198 ARG A CA 1
ATOM 1578 C C . ARG A 1 198 ? 2.615 -1.427 12.843 1.00 47.97 198 ARG A C 1
ATOM 1580 O O . ARG A 1 198 ? 1.717 -0.642 12.548 1.00 47.97 198 ARG A O 1
ATOM 1587 N N . ASN A 1 199 ? 3.452 -1.219 13.861 1.00 49.75 199 ASN A N 1
ATOM 1588 C CA . ASN A 1 199 ? 3.413 -0.027 14.711 1.00 49.75 199 ASN A CA 1
ATOM 1589 C C . ASN A 1 199 ? 4.768 0.711 14.725 1.00 49.75 199 ASN A C 1
ATOM 1591 O O . ASN A 1 199 ? 5.540 0.564 15.677 1.00 49.75 199 ASN A O 1
ATOM 1595 N N . PRO A 1 200 ? 5.086 1.476 13.662 1.00 47.41 200 PRO A N 1
ATOM 1596 C CA . PRO A 1 200 ? 6.388 2.131 13.495 1.00 47.41 200 PRO A CA 1
ATOM 1597 C C . PRO A 1 200 ? 6.830 3.010 14.683 1.00 47.41 200 PRO A C 1
ATOM 1599 O O . PRO A 1 200 ? 7.975 2.861 15.108 1.00 47.41 200 PRO A O 1
ATOM 1602 N N . PRO A 1 201 ? 5.953 3.836 15.298 1.00 52.56 201 PRO A N 1
ATOM 1603 C CA . PRO A 1 201 ? 6.375 4.773 16.339 1.00 52.56 201 PRO A CA 1
ATOM 1604 C C . PRO A 1 201 ? 6.931 4.117 17.616 1.00 52.56 201 PRO A C 1
ATOM 1606 O O . PRO A 1 201 ? 7.733 4.722 18.318 1.00 52.56 201 PRO A O 1
ATOM 1609 N N . VAL A 1 202 ? 6.540 2.876 17.932 1.00 48.97 202 VAL A N 1
ATOM 1610 C CA . VAL A 1 202 ? 7.046 2.150 19.118 1.00 48.97 202 VAL A CA 1
ATOM 1611 C C . VAL A 1 202 ? 8.459 1.616 18.902 1.00 48.97 202 VAL A C 1
ATOM 1613 O O . VAL A 1 202 ? 9.237 1.534 19.846 1.00 48.97 202 VAL A O 1
ATOM 1616 N N . LEU A 1 203 ? 8.792 1.239 17.666 1.00 49.75 203 LEU A N 1
ATOM 1617 C CA . LEU A 1 203 ? 10.094 0.663 17.324 1.00 49.75 203 LEU A CA 1
ATOM 1618 C C . LEU A 1 203 ? 11.200 1.728 17.245 1.00 49.75 203 LEU A C 1
ATOM 1620 O O . LEU A 1 203 ? 12.369 1.388 17.397 1.00 49.75 203 LEU A O 1
ATOM 1624 N N . GLU A 1 204 ? 10.840 2.997 17.032 1.00 46.78 204 GLU A N 1
ATOM 1625 C CA . GLU A 1 204 ? 11.775 4.130 16.946 1.00 46.78 204 GLU A CA 1
ATOM 1626 C C . GLU A 1 204 ? 12.191 4.681 18.318 1.00 46.78 204 GLU A C 1
ATOM 1628 O O . GLU A 1 204 ? 13.360 5.009 18.509 1.00 46.78 204 GLU A O 1
ATOM 1633 N N . ASP A 1 205 ? 11.267 4.725 19.288 1.00 45.22 205 ASP A N 1
ATOM 1634 C CA . ASP A 1 205 ? 11.535 5.181 20.665 1.00 45.22 205 ASP A CA 1
ATOM 1635 C C . ASP A 1 205 ? 12.092 4.046 21.572 1.00 45.22 205 ASP A C 1
ATOM 1637 O O . ASP A 1 205 ? 12.437 4.265 22.737 1.00 45.22 205 ASP A O 1
ATOM 1641 N N . ALA A 1 206 ? 12.243 2.824 21.041 1.00 46.38 206 ALA A N 1
ATOM 1642 C CA . ALA A 1 206 ? 12.787 1.666 21.752 1.00 46.38 206 ALA A CA 1
ATOM 1643 C C . ALA A 1 206 ? 14.308 1.788 21.996 1.00 46.38 206 ALA A C 1
ATOM 1645 O O . ALA A 1 206 ? 15.137 1.254 21.260 1.00 46.38 206 ALA A O 1
ATOM 1646 N N . THR A 1 207 ? 14.693 2.462 23.079 1.00 39.69 207 THR A N 1
ATOM 1647 C CA . THR A 1 207 ? 16.031 2.326 23.688 1.00 39.69 207 THR A CA 1
ATOM 1648 C C . THR A 1 207 ? 16.115 1.038 24.534 1.00 39.69 207 THR A C 1
ATOM 1650 O O . THR A 1 207 ? 15.116 0.328 24.637 1.00 39.69 207 THR A O 1
ATOM 1653 N N . GLU A 1 208 ? 17.292 0.710 25.102 1.00 34.72 208 GLU A N 1
ATOM 1654 C CA . GLU A 1 208 ? 17.737 -0.521 25.829 1.00 34.72 208 GLU A CA 1
ATOM 1655 C C . GLU A 1 208 ? 16.715 -1.326 26.688 1.00 34.72 208 GLU A C 1
ATOM 1657 O O . GLU A 1 208 ? 17.016 -2.439 27.115 1.00 34.72 208 GLU A O 1
ATOM 1662 N N . VAL A 1 209 ? 15.521 -0.793 26.953 1.00 40.03 209 VAL A N 1
ATOM 1663 C CA . VAL A 1 209 ? 14.463 -1.286 27.852 1.00 40.03 209 VAL A CA 1
ATOM 1664 C C . VAL A 1 209 ? 13.353 -2.083 27.127 1.00 40.03 209 VAL A C 1
ATOM 1666 O O . VAL A 1 209 ? 12.476 -2.658 27.772 1.00 40.03 209 VAL A O 1
ATOM 1669 N N . THR A 1 210 ? 13.380 -2.193 25.793 1.00 43.56 210 THR A N 1
ATOM 1670 C CA . THR A 1 210 ? 12.322 -2.890 25.027 1.00 43.56 210 THR A CA 1
ATOM 1671 C C . THR A 1 210 ? 12.816 -4.220 24.452 1.00 43.56 210 THR A C 1
ATOM 1673 O O . THR A 1 210 ? 13.669 -4.242 23.566 1.00 43.56 210 THR A O 1
ATOM 1676 N N . ARG A 1 211 ? 12.262 -5.351 24.918 1.00 42.91 211 ARG A N 1
ATOM 1677 C CA . ARG A 1 211 ? 12.397 -6.648 24.229 1.00 42.91 211 ARG A CA 1
ATOM 1678 C C . ARG A 1 211 ? 11.164 -6.850 23.352 1.00 42.91 211 ARG A C 1
ATOM 1680 O O . ARG A 1 211 ? 10.117 -7.287 23.821 1.00 42.91 211 ARG A O 1
ATOM 1687 N N . CYS A 1 212 ? 11.294 -6.527 22.069 1.00 38.78 212 CYS A N 1
ATOM 1688 C CA . CYS A 1 212 ? 10.251 -6.785 21.083 1.00 38.78 212 CYS A CA 1
ATOM 1689 C C . CYS A 1 212 ? 10.051 -8.295 20.913 1.00 38.78 212 CYS A C 1
ATOM 1691 O O . CYS A 1 212 ? 10.976 -9.013 20.533 1.00 38.78 212 CYS A O 1
ATOM 1693 N N . VAL A 1 213 ? 8.830 -8.770 21.155 1.00 37.00 213 VAL A N 1
ATOM 1694 C CA . VAL A 1 213 ? 8.413 -10.132 20.815 1.00 37.00 213 VAL A CA 1
ATOM 1695 C C . VAL A 1 213 ? 7.953 -10.111 19.360 1.00 37.00 213 VAL A C 1
ATOM 1697 O O . VAL A 1 213 ? 6.771 -10.036 19.051 1.00 37.00 213 VAL A O 1
ATOM 1700 N N . GLY A 1 214 ? 8.923 -10.078 18.451 1.00 33.25 214 GLY A N 1
ATOM 1701 C CA . GLY A 1 214 ? 8.700 -10.342 17.039 1.00 33.25 214 GLY A CA 1
ATOM 1702 C C . GLY A 1 214 ? 9.243 -11.724 16.746 1.00 33.25 214 GLY A C 1
ATOM 1703 O O . GLY A 1 214 ? 10.457 -11.920 16.778 1.00 33.25 214 GLY A O 1
ATOM 1704 N N . GLU A 1 215 ? 8.380 -12.693 16.462 1.00 31.08 215 GLU A N 1
ATOM 1705 C CA . GLU A 1 215 ? 8.880 -13.838 15.725 1.00 31.08 215 GLU A CA 1
ATOM 1706 C C . GLU A 1 215 ? 9.208 -13.341 14.314 1.00 31.08 215 GLU A C 1
ATOM 1708 O O . GLU A 1 215 ? 8.365 -12.743 13.638 1.00 31.08 215 GLU A O 1
ATOM 1713 N N . HIS A 1 216 ? 10.424 -13.639 13.853 1.00 32.44 216 HIS A N 1
ATOM 1714 C CA . HIS A 1 216 ? 10.607 -14.049 12.470 1.00 32.44 216 HIS A CA 1
ATOM 1715 C C . HIS A 1 216 ? 9.726 -15.284 12.256 1.00 32.44 216 HIS A C 1
ATOM 1717 O O . HIS A 1 216 ? 10.210 -16.411 12.172 1.00 32.44 216 HIS A O 1
ATOM 1723 N N . SER A 1 217 ? 8.414 -15.072 12.140 1.00 26.09 217 SER A N 1
ATOM 1724 C CA . SER A 1 217 ? 7.683 -15.887 11.201 1.00 26.09 217 SER A CA 1
ATOM 1725 C C . SER A 1 217 ? 8.461 -15.730 9.907 1.00 26.09 217 SER A C 1
ATOM 1727 O O . SER A 1 217 ? 8.734 -14.614 9.458 1.00 26.09 217 SER A O 1
ATOM 1729 N N . THR A 1 218 ? 8.859 -16.844 9.324 1.00 28.80 218 THR A N 1
ATOM 1730 C CA . THR A 1 218 ? 9.164 -16.904 7.901 1.00 28.80 218 THR A CA 1
ATOM 1731 C C . THR A 1 218 ? 7.858 -16.670 7.129 1.00 28.80 218 THR A C 1
ATOM 1733 O O . THR A 1 218 ? 7.422 -17.488 6.335 1.00 28.80 218 THR A O 1
ATOM 1736 N N . LEU A 1 219 ? 7.204 -15.534 7.381 1.00 33.53 219 LEU A N 1
ATOM 1737 C CA . LEU A 1 219 ? 6.440 -14.829 6.382 1.00 33.53 219 LEU A CA 1
ATOM 1738 C C . LEU A 1 219 ? 7.522 -14.257 5.484 1.00 33.53 219 LEU A C 1
ATOM 1740 O O . LEU A 1 219 ? 8.142 -13.243 5.803 1.00 33.53 219 LEU A O 1
ATOM 1744 N N . THR A 1 220 ? 7.832 -14.985 4.414 1.00 36.53 220 THR A N 1
ATOM 1745 C CA . THR A 1 220 ? 8.504 -14.384 3.269 1.00 36.53 220 THR A CA 1
ATOM 1746 C C . THR A 1 220 ? 7.818 -13.055 3.010 1.00 36.53 220 THR A C 1
ATOM 1748 O O . THR A 1 220 ? 6.597 -13.023 2.833 1.00 36.53 220 THR A O 1
ATOM 1751 N N . MET A 1 221 ? 8.585 -11.965 3.058 1.00 51.16 221 MET A N 1
ATOM 1752 C CA . MET A 1 221 ? 8.101 -10.706 2.517 1.00 51.16 221 MET A CA 1
ATOM 1753 C C . MET A 1 221 ? 7.628 -11.018 1.097 1.00 51.16 221 MET A C 1
ATOM 1755 O O . MET A 1 221 ? 8.407 -11.620 0.353 1.00 51.16 221 MET A O 1
ATOM 1759 N N . PRO A 1 222 ? 6.376 -10.693 0.731 1.00 69.75 222 PRO A N 1
ATOM 1760 C CA . PRO A 1 222 ? 5.835 -11.084 -0.566 1.00 69.75 222 PRO A CA 1
ATOM 1761 C C . PRO A 1 222 ? 6.749 -10.642 -1.717 1.00 69.75 222 PRO A C 1
ATOM 1763 O O . PRO A 1 222 ? 6.975 -11.381 -2.671 1.00 69.75 222 PRO A O 1
ATOM 1766 N N . VAL A 1 223 ? 7.363 -9.463 -1.561 1.00 81.06 223 VAL A N 1
ATOM 1767 C CA . VAL A 1 223 ? 8.466 -8.983 -2.390 1.00 81.06 223 VAL A CA 1
ATOM 1768 C C . VAL A 1 223 ? 9.677 -8.666 -1.507 1.00 81.06 223 VAL A C 1
ATOM 1770 O O . VAL A 1 223 ? 9.709 -7.660 -0.799 1.00 81.06 223 VAL A O 1
ATOM 1773 N N . GLU A 1 224 ? 10.696 -9.522 -1.555 1.00 85.81 224 GLU A N 1
ATOM 1774 C CA . GLU A 1 224 ? 11.959 -9.316 -0.833 1.00 85.81 224 GLU A CA 1
ATOM 1775 C C . GLU A 1 224 ? 12.790 -8.180 -1.452 1.00 85.81 224 GLU A C 1
ATOM 1777 O O . GLU A 1 224 ? 12.708 -7.911 -2.651 1.00 85.81 224 GLU A O 1
ATOM 1782 N N . ASN A 1 225 ? 13.627 -7.518 -0.650 1.00 89.69 225 ASN A N 1
ATOM 1783 C CA . ASN A 1 225 ? 14.536 -6.451 -1.084 1.00 89.69 225 ASN A CA 1
ATOM 1784 C C . ASN A 1 225 ? 13.843 -5.344 -1.895 1.00 89.69 225 ASN A C 1
ATOM 1786 O O . ASN A 1 225 ? 14.392 -4.849 -2.882 1.00 89.69 225 ASN A O 1
ATOM 1790 N N . TYR A 1 226 ? 12.627 -4.966 -1.496 1.00 94.06 226 TYR A N 1
ATOM 1791 C CA . TYR A 1 226 ? 11.860 -3.929 -2.177 1.00 94.06 226 TYR A CA 1
ATOM 1792 C C . TYR A 1 226 ? 12.503 -2.543 -2.017 1.00 94.06 226 TYR A C 1
ATOM 1794 O O . TYR A 1 226 ? 12.915 -2.127 -0.926 1.00 94.06 226 TYR A O 1
ATOM 1802 N N . GLY A 1 227 ? 12.561 -1.786 -3.108 1.00 95.69 227 GLY A N 1
ATOM 1803 C CA . GLY A 1 227 ? 13.039 -0.414 -3.073 1.00 95.69 227 GLY A CA 1
ATOM 1804 C C . GLY A 1 227 ? 12.957 0.314 -4.404 1.00 95.69 227 GLY A C 1
ATOM 1805 O O . GLY A 1 227 ? 12.278 -0.125 -5.332 1.00 95.69 227 GLY A O 1
ATOM 1806 N N . VAL A 1 228 ? 13.665 1.441 -4.478 1.00 97.25 228 VAL A N 1
ATOM 1807 C CA . VAL A 1 228 ? 13.763 2.286 -5.670 1.00 97.25 228 VAL A CA 1
ATOM 1808 C C . VAL A 1 228 ? 15.216 2.473 -6.079 1.00 97.25 228 VAL A C 1
ATOM 1810 O O . VAL A 1 228 ? 16.076 2.808 -5.264 1.00 97.25 228 VAL A O 1
ATOM 1813 N N . TRP A 1 229 ? 15.501 2.291 -7.363 1.00 95.38 229 TRP A N 1
ATOM 1814 C CA . TRP A 1 229 ? 16.817 2.537 -7.935 1.00 95.38 229 TRP A CA 1
ATOM 1815 C C . TRP A 1 229 ? 16.828 3.845 -8.714 1.00 95.38 229 TRP A C 1
ATOM 1817 O O . TRP A 1 229 ? 16.145 3.953 -9.728 1.00 95.38 229 TRP A O 1
ATOM 1827 N N . LYS A 1 230 ? 17.633 4.818 -8.275 1.00 96.75 230 LYS A N 1
ATOM 1828 C CA . LYS A 1 230 ? 17.903 6.044 -9.039 1.00 96.75 230 LYS A CA 1
ATOM 1829 C C . LYS A 1 230 ? 19.108 5.835 -9.952 1.00 96.75 230 LYS A C 1
ATOM 1831 O O . LYS A 1 230 ? 20.216 5.613 -9.457 1.00 96.75 230 LYS A O 1
ATOM 1836 N N . ALA A 1 231 ? 18.909 5.928 -11.262 1.00 95.62 231 ALA A N 1
ATOM 1837 C CA . ALA A 1 231 ? 19.906 5.541 -12.257 1.00 95.62 231 ALA A CA 1
ATOM 1838 C C . ALA A 1 231 ? 19.863 6.399 -13.535 1.00 95.62 231 ALA A C 1
ATOM 1840 O O . ALA A 1 231 ? 19.006 7.270 -13.700 1.00 95.62 231 ALA A O 1
ATOM 1841 N N . LYS A 1 232 ? 20.801 6.126 -14.449 1.00 95.62 232 LYS A N 1
ATOM 1842 C CA . LYS A 1 232 ? 20.805 6.616 -15.833 1.00 95.62 232 LYS A CA 1
ATOM 1843 C C . LYS A 1 232 ? 20.548 5.457 -16.800 1.00 95.62 232 LYS A C 1
ATOM 1845 O O . LYS A 1 232 ? 21.330 4.501 -16.771 1.00 95.62 232 LYS A O 1
ATOM 1850 N N . PRO A 1 233 ? 19.485 5.489 -17.623 1.00 95.75 233 PRO A N 1
ATOM 1851 C CA . PRO A 1 233 ? 19.246 4.447 -18.615 1.00 95.75 233 PRO A CA 1
ATOM 1852 C C . PRO A 1 233 ? 20.322 4.514 -19.711 1.00 95.75 233 PRO A C 1
ATOM 1854 O O . PRO A 1 233 ? 20.777 5.595 -20.070 1.00 95.75 233 PRO A O 1
ATOM 1857 N N . VAL A 1 234 ? 20.750 3.360 -20.225 1.00 94.88 234 VAL A N 1
ATOM 1858 C CA . VAL A 1 234 ? 21.818 3.273 -21.243 1.00 94.88 234 VAL A CA 1
ATOM 1859 C C . VAL A 1 234 ? 21.314 2.655 -22.538 1.00 94.88 234 VAL A C 1
ATOM 1861 O O . VAL A 1 234 ? 21.587 3.158 -23.621 1.00 94.88 234 VAL A O 1
ATOM 1864 N N . ARG A 1 235 ? 20.620 1.524 -22.428 1.00 95.38 235 ARG A N 1
ATOM 1865 C CA . ARG A 1 235 ? 20.077 0.756 -23.553 1.00 95.38 235 ARG A CA 1
ATOM 1866 C C . ARG A 1 235 ? 19.063 -0.241 -23.023 1.00 95.38 235 ARG A C 1
ATOM 1868 O O . ARG A 1 235 ? 19.046 -0.532 -21.829 1.00 95.38 235 ARG A O 1
ATOM 1875 N N . PHE A 1 236 ? 18.299 -0.858 -23.904 1.00 96.88 236 PHE A N 1
ATOM 1876 C CA . PHE A 1 236 ? 17.464 -1.995 -23.548 1.00 96.88 236 PHE A CA 1
ATOM 1877 C C . PHE A 1 236 ? 17.520 -3.070 -24.632 1.00 96.88 236 PHE A C 1
ATOM 1879 O O . PHE A 1 236 ? 17.973 -2.839 -25.751 1.00 96.88 236 PHE A O 1
ATOM 1886 N N . THR A 1 237 ? 17.094 -4.269 -24.267 1.00 96.81 237 THR A N 1
ATOM 1887 C CA . THR A 1 237 ? 16.803 -5.373 -25.186 1.00 96.81 237 THR A CA 1
ATOM 1888 C C . THR A 1 237 ? 15.436 -5.932 -24.826 1.00 96.81 237 THR A C 1
ATOM 1890 O O . THR A 1 237 ? 15.017 -5.814 -23.676 1.00 96.81 237 THR A O 1
ATOM 1893 N N . TYR A 1 238 ? 14.741 -6.560 -25.760 1.00 95.75 238 TYR A N 1
ATOM 1894 C CA . TYR A 1 238 ? 13.438 -7.174 -25.511 1.00 95.75 238 TYR A CA 1
ATOM 1895 C C . TYR A 1 238 ? 13.341 -8.508 -26.242 1.00 95.75 238 TYR A C 1
ATOM 1897 O O . TYR A 1 238 ? 14.029 -8.719 -27.239 1.00 95.75 238 TYR A O 1
ATOM 1905 N N . GLU A 1 239 ? 12.516 -9.400 -25.707 1.00 93.44 239 GLU A N 1
ATOM 1906 C CA . GLU A 1 239 ? 12.225 -10.708 -26.288 1.00 93.44 239 GLU A CA 1
ATOM 1907 C C . GLU A 1 239 ? 10.913 -10.629 -27.080 1.00 93.44 239 GLU A C 1
ATOM 1909 O O . GLU A 1 239 ? 9.885 -10.169 -26.567 1.00 93.44 239 GLU A O 1
ATOM 1914 N N . THR A 1 240 ? 10.964 -11.053 -28.342 1.00 92.19 240 THR A N 1
ATOM 1915 C CA . THR A 1 240 ? 9.780 -11.229 -29.194 1.00 92.19 240 THR A CA 1
ATOM 1916 C C . THR A 1 240 ? 9.051 -12.522 -28.829 1.00 92.19 240 THR A C 1
ATOM 1918 O O . THR A 1 240 ? 9.582 -13.380 -28.119 1.00 92.19 240 THR A O 1
ATOM 1921 N N . ASP A 1 241 ? 7.836 -12.703 -29.335 1.00 88.06 241 ASP A N 1
ATOM 1922 C CA . ASP A 1 241 ? 7.051 -13.927 -29.175 1.00 88.06 241 ASP A CA 1
ATOM 1923 C C . ASP A 1 241 ? 7.777 -15.149 -29.764 1.00 88.06 241 ASP A C 1
ATOM 1925 O O . ASP A 1 241 ? 7.615 -16.273 -29.286 1.00 88.06 241 ASP A O 1
ATOM 1929 N N . ALA A 1 242 ? 8.632 -14.925 -30.769 1.00 88.31 242 ALA A N 1
ATOM 1930 C CA . ALA A 1 242 ? 9.496 -15.947 -31.347 1.00 88.31 242 ALA A CA 1
ATOM 1931 C C . ALA A 1 242 ? 10.703 -16.307 -30.458 1.00 88.31 242 ALA A C 1
ATOM 1933 O O . ALA A 1 242 ? 11.180 -17.441 -30.535 1.00 88.31 242 ALA A O 1
ATOM 1934 N N . ASP A 1 243 ? 11.190 -15.370 -29.637 1.00 89.88 243 ASP A N 1
ATOM 1935 C CA . ASP A 1 243 ? 12.333 -15.582 -28.739 1.00 89.88 243 ASP A CA 1
ATOM 1936 C C . ASP A 1 243 ? 11.910 -16.314 -27.455 1.00 89.88 243 ASP A C 1
ATOM 1938 O O . ASP A 1 243 ? 12.514 -17.324 -27.088 1.00 89.88 243 ASP A O 1
ATOM 1942 N N . ASP A 1 244 ? 10.845 -15.838 -26.798 1.00 85.62 244 ASP A N 1
ATOM 1943 C CA . ASP A 1 244 ? 10.213 -16.491 -25.647 1.00 85.62 244 ASP A CA 1
ATOM 1944 C C . ASP A 1 244 ? 8.692 -16.265 -25.667 1.00 85.62 244 ASP A C 1
ATOM 1946 O O . ASP A 1 244 ? 8.178 -15.209 -25.308 1.00 85.62 244 ASP A O 1
ATOM 1950 N N . HIS A 1 245 ? 7.941 -17.302 -26.036 1.00 83.38 245 HIS A N 1
ATOM 1951 C CA . HIS A 1 245 ? 6.478 -17.251 -26.050 1.00 83.38 245 HIS A CA 1
ATOM 1952 C C . HIS A 1 245 ? 5.848 -17.357 -24.644 1.00 83.38 245 HIS A C 1
ATOM 1954 O O . HIS A 1 245 ? 4.656 -17.083 -24.476 1.00 83.38 245 HIS A O 1
ATOM 1960 N N . VAL A 1 246 ? 6.596 -17.805 -23.632 1.00 80.94 246 VAL A N 1
ATOM 1961 C CA . VAL A 1 246 ? 6.067 -18.176 -22.310 1.00 80.94 246 VAL A CA 1
ATOM 1962 C C . VAL A 1 246 ? 6.209 -17.039 -21.309 1.00 80.94 246 VAL A C 1
ATOM 1964 O O . VAL A 1 246 ? 5.239 -16.707 -20.628 1.00 80.94 246 VAL A O 1
ATOM 1967 N N . SER A 1 247 ? 7.404 -16.466 -21.202 1.00 83.50 247 SER A N 1
ATOM 1968 C CA . SER A 1 247 ? 7.732 -15.456 -20.193 1.00 83.50 247 SER A CA 1
ATOM 1969 C C . SER A 1 247 ? 8.713 -14.404 -20.719 1.00 83.50 247 SER A C 1
ATOM 1971 O O . SER A 1 247 ? 9.765 -14.211 -20.115 1.00 83.50 247 SER A O 1
ATOM 1973 N N . PRO A 1 248 ? 8.390 -13.712 -21.821 1.00 90.00 248 PRO A N 1
ATOM 1974 C CA . PRO A 1 248 ? 9.268 -12.703 -22.388 1.00 90.00 248 PRO A CA 1
ATOM 1975 C C . PRO A 1 248 ? 9.438 -11.510 -21.441 1.00 90.00 248 PRO A C 1
ATOM 1977 O O . PRO A 1 248 ? 8.500 -11.080 -20.752 1.00 90.00 248 PRO A O 1
ATOM 1980 N N . HIS A 1 249 ? 10.642 -10.946 -21.445 1.00 92.44 249 HIS A N 1
ATOM 1981 C CA . HIS A 1 249 ? 11.017 -9.767 -20.676 1.00 92.44 249 HIS A CA 1
ATOM 1982 C C . HIS A 1 249 ? 11.649 -8.691 -21.561 1.00 92.44 249 HIS A C 1
ATOM 1984 O O . HIS A 1 249 ? 12.420 -8.959 -22.485 1.00 92.44 249 HIS A O 1
ATOM 1990 N N . LEU A 1 250 ? 11.411 -7.435 -21.188 1.00 96.56 250 LEU A N 1
ATOM 1991 C CA . LEU A 1 250 ? 12.249 -6.317 -21.600 1.00 96.56 250 LEU A CA 1
ATOM 1992 C C . LEU A 1 250 ? 13.341 -6.119 -20.543 1.00 96.56 250 LEU A C 1
ATOM 1994 O O . LEU A 1 250 ? 13.070 -5.984 -19.352 1.00 96.56 250 LEU A O 1
ATOM 1998 N N . SER A 1 251 ? 14.597 -6.125 -20.977 1.00 96.56 251 SER A N 1
ATOM 1999 C CA . SER A 1 251 ? 15.770 -5.893 -20.136 1.00 96.56 251 SER A CA 1
ATOM 2000 C C . SER A 1 251 ? 16.301 -4.484 -20.356 1.00 96.56 251 SER A C 1
ATOM 2002 O O . SER A 1 251 ? 16.968 -4.224 -21.356 1.00 96.56 251 SER A O 1
ATOM 2004 N N . LEU A 1 252 ? 16.038 -3.586 -19.411 1.00 96.75 252 LEU A N 1
ATOM 2005 C CA . LEU A 1 252 ? 16.608 -2.242 -19.395 1.00 96.75 252 LEU A CA 1
ATOM 2006 C C . LEU A 1 252 ? 17.960 -2.263 -18.676 1.00 96.75 252 LEU A C 1
ATOM 2008 O O . LEU A 1 252 ? 18.059 -2.723 -17.542 1.00 96.75 252 LEU A O 1
ATOM 2012 N N . PHE A 1 253 ? 18.993 -1.730 -19.316 1.00 95.75 253 PHE A N 1
ATOM 2013 C CA . PHE A 1 253 ? 20.323 -1.573 -18.743 1.00 95.75 253 PHE A CA 1
ATOM 2014 C C . PHE A 1 253 ? 20.547 -0.126 -18.317 1.00 95.75 253 PHE A C 1
ATOM 2016 O O . PHE A 1 253 ? 20.208 0.810 -19.046 1.00 95.75 253 PHE A O 1
ATOM 2023 N N . PHE A 1 254 ? 21.124 0.056 -17.134 1.00 94.69 254 PHE A N 1
ATOM 2024 C CA . PHE A 1 254 ? 21.313 1.368 -16.526 1.00 94.69 254 PHE A CA 1
ATOM 2025 C C . PHE A 1 254 ? 22.642 1.465 -15.773 1.00 94.69 254 PHE A C 1
ATOM 2027 O O . PHE A 1 254 ? 23.231 0.458 -15.388 1.00 94.69 254 PHE A O 1
ATOM 2034 N N . THR A 1 255 ? 23.120 2.684 -15.539 1.00 92.88 255 THR A N 1
ATOM 2035 C CA . THR A 1 255 ? 24.341 2.959 -14.767 1.00 92.88 255 THR A CA 1
ATOM 2036 C C . THR A 1 255 ? 24.040 3.786 -13.528 1.00 92.88 255 THR A C 1
ATOM 2038 O O . THR A 1 255 ? 23.134 4.624 -13.515 1.00 92.88 255 THR A O 1
ATOM 2041 N N . THR A 1 256 ? 24.809 3.536 -12.470 1.00 87.31 256 THR A N 1
ATOM 2042 C CA . THR A 1 256 ? 24.645 4.138 -11.143 1.00 87.31 256 THR A CA 1
ATOM 2043 C C . THR A 1 256 ? 26.007 4.386 -10.495 1.00 87.31 256 THR A C 1
ATOM 2045 O O . THR A 1 256 ? 27.011 3.784 -10.877 1.00 87.31 256 THR A O 1
ATOM 2048 N N . SER A 1 257 ? 26.075 5.266 -9.489 1.00 81.00 257 SER A N 1
ATOM 2049 C CA . SER A 1 257 ? 27.342 5.527 -8.786 1.00 81.00 257 SER A CA 1
ATOM 2050 C C . SER A 1 257 ? 27.772 4.407 -7.836 1.00 81.00 257 SER A C 1
ATOM 2052 O O . SER A 1 257 ? 28.958 4.298 -7.533 1.00 81.00 257 SER A O 1
ATOM 2054 N N . ASP A 1 258 ? 26.835 3.582 -7.364 1.00 77.56 258 ASP A N 1
ATOM 2055 C CA . ASP A 1 258 ? 27.103 2.411 -6.518 1.00 77.56 258 ASP A CA 1
ATOM 2056 C C . ASP A 1 258 ? 27.556 1.175 -7.318 1.00 77.56 258 ASP A C 1
ATOM 2058 O O . ASP A 1 258 ? 28.129 0.254 -6.736 1.00 77.56 258 ASP A O 1
ATOM 2062 N N . ASN A 1 259 ? 27.410 1.187 -8.649 1.00 74.12 259 ASN A N 1
ATOM 2063 C CA . ASN A 1 259 ? 27.961 0.176 -9.550 1.00 74.12 259 ASN A CA 1
ATOM 2064 C C . ASN A 1 259 ? 28.966 0.784 -10.552 1.00 74.12 259 ASN A C 1
ATOM 2066 O O . ASN A 1 259 ? 28.736 0.793 -11.761 1.00 74.12 259 ASN A O 1
ATOM 2070 N N . PRO A 1 260 ? 30.140 1.254 -10.088 1.00 63.69 260 PRO A N 1
ATOM 2071 C CA . PRO A 1 260 ? 31.139 1.873 -10.960 1.00 63.69 260 PRO A CA 1
ATOM 2072 C C . PRO A 1 260 ? 31.828 0.875 -11.911 1.00 63.69 260 PRO A C 1
ATOM 2074 O O . PRO A 1 260 ? 32.710 1.269 -12.672 1.00 63.69 260 PRO A O 1
ATOM 2077 N N . ARG A 1 261 ? 31.494 -0.424 -11.833 1.00 62.22 261 ARG A N 1
ATOM 2078 C CA . ARG A 1 261 ? 32.151 -1.515 -12.572 1.00 62.22 261 ARG A CA 1
ATOM 2079 C C . ARG A 1 261 ? 31.296 -2.113 -13.696 1.00 62.22 261 ARG A C 1
ATOM 2081 O O . ARG A 1 261 ? 31.821 -2.955 -14.422 1.00 62.22 261 ARG A O 1
ATOM 2088 N N . GLY A 1 262 ? 30.033 -1.712 -13.860 1.00 79.81 262 GLY A N 1
ATOM 2089 C CA . GLY A 1 262 ? 29.177 -2.240 -14.925 1.00 79.81 262 GLY A CA 1
ATOM 2090 C C . GLY A 1 262 ? 27.752 -1.687 -14.933 1.00 79.81 262 GLY A C 1
ATOM 2091 O O . GLY A 1 262 ? 27.370 -0.885 -14.088 1.00 79.81 262 GLY A O 1
ATOM 2092 N N . GLU A 1 263 ? 26.968 -2.132 -15.914 1.00 88.88 263 GLU A N 1
ATOM 2093 C CA . GLU A 1 263 ? 25.539 -1.820 -16.019 1.00 88.88 263 GLU A CA 1
ATOM 2094 C C . GLU A 1 263 ? 24.729 -2.681 -15.031 1.00 88.88 263 GLU A C 1
ATOM 2096 O O . GLU A 1 263 ? 24.970 -3.884 -14.899 1.00 88.88 263 GLU A O 1
ATOM 2101 N N . GLY A 1 264 ? 23.754 -2.075 -14.355 1.00 92.12 264 GLY A N 1
ATOM 2102 C CA . GLY A 1 264 ? 22.654 -2.790 -13.711 1.00 92.12 264 GLY A CA 1
ATOM 2103 C C . GLY A 1 264 ? 21.580 -3.175 -14.733 1.00 92.12 264 GLY A C 1
ATOM 2104 O O . GLY A 1 264 ? 21.489 -2.568 -15.802 1.00 92.12 264 GLY A O 1
ATOM 2105 N N . ARG A 1 265 ? 20.769 -4.190 -14.415 1.00 94.19 265 ARG A N 1
ATOM 2106 C CA . ARG A 1 265 ? 19.680 -4.677 -15.281 1.00 94.19 265 ARG A CA 1
ATOM 2107 C C . ARG A 1 265 ? 18.328 -4.633 -14.572 1.00 94.19 265 ARG A C 1
ATOM 2109 O O . ARG A 1 265 ? 18.160 -5.256 -13.533 1.00 94.19 265 ARG A O 1
ATOM 2116 N N . ALA A 1 266 ? 17.342 -3.992 -15.181 1.00 96.31 266 ALA A N 1
ATOM 2117 C CA . ALA A 1 266 ? 15.937 -4.075 -14.806 1.00 96.31 266 ALA A CA 1
ATOM 2118 C C . ALA A 1 266 ? 15.220 -5.075 -15.722 1.00 96.31 266 ALA A C 1
ATOM 2120 O O . ALA A 1 266 ? 15.246 -4.916 -16.942 1.00 96.31 266 ALA A O 1
ATOM 2121 N N . ALA A 1 267 ? 14.612 -6.111 -15.143 1.00 94.81 267 ALA A N 1
ATOM 2122 C CA . ALA A 1 267 ? 13.799 -7.090 -15.861 1.00 94.81 267 ALA A CA 1
ATOM 2123 C C . ALA A 1 267 ? 12.317 -6.709 -15.748 1.00 94.81 267 ALA A C 1
ATOM 2125 O O . ALA A 1 267 ? 11.719 -6.812 -14.677 1.00 94.81 267 ALA A O 1
ATOM 2126 N N . ILE A 1 268 ? 11.746 -6.244 -16.857 1.00 95.38 268 ILE A N 1
ATOM 2127 C CA . ILE A 1 268 ? 10.375 -5.745 -16.953 1.00 95.38 268 ILE A CA 1
ATOM 2128 C C . ILE A 1 268 ? 9.531 -6.808 -17.652 1.00 95.38 268 ILE A C 1
ATOM 2130 O O . ILE A 1 268 ? 9.839 -7.217 -18.774 1.00 95.38 268 ILE A O 1
ATOM 2134 N N . ASN A 1 269 ? 8.465 -7.262 -16.997 1.00 92.50 269 ASN A N 1
ATOM 2135 C CA . ASN A 1 269 ? 7.517 -8.195 -17.596 1.00 92.50 269 ASN A CA 1
ATOM 2136 C C . ASN A 1 269 ? 6.772 -7.519 -18.749 1.00 92.50 269 ASN A C 1
ATOM 2138 O O . ASN A 1 269 ? 6.186 -6.453 -18.571 1.00 92.50 269 ASN A O 1
ATOM 2142 N N . ILE A 1 270 ? 6.766 -8.173 -19.911 1.00 93.19 270 ILE A N 1
ATOM 2143 C CA . ILE A 1 270 ? 6.028 -7.730 -21.105 1.00 93.19 270 ILE A CA 1
ATOM 2144 C C . ILE A 1 270 ? 4.913 -8.710 -21.497 1.00 93.19 270 ILE A C 1
ATOM 2146 O O . ILE A 1 270 ? 4.202 -8.479 -22.463 1.00 93.19 270 ILE A O 1
ATOM 2150 N N . LYS A 1 271 ? 4.693 -9.771 -20.713 1.00 92.12 271 LYS A N 1
ATOM 2151 C CA . LYS A 1 271 ? 3.581 -10.719 -20.871 1.00 92.12 271 LYS A CA 1
ATOM 2152 C C . LYS A 1 271 ? 3.234 -11.347 -19.522 1.00 92.12 271 LYS A C 1
ATOM 2154 O O . LYS A 1 271 ? 4.121 -11.589 -18.703 1.00 92.12 271 LYS A O 1
ATOM 2159 N N . SER A 1 272 ? 1.949 -11.607 -19.280 1.00 88.00 272 SER A N 1
ATOM 2160 C CA . SER A 1 272 ? 1.505 -12.357 -18.098 1.00 88.00 272 SER A CA 1
ATOM 2161 C C . SER A 1 272 ? 1.775 -13.850 -18.276 1.00 88.00 272 SER A C 1
ATOM 2163 O O . SER A 1 272 ? 1.474 -14.417 -19.327 1.00 88.00 272 SER A O 1
ATOM 2165 N N . GLY A 1 273 ? 2.252 -14.510 -17.218 1.00 83.25 273 GLY A N 1
ATOM 2166 C CA . GLY A 1 273 ? 2.343 -15.973 -17.168 1.00 83.25 273 GLY A CA 1
ATOM 2167 C C . GLY A 1 273 ? 0.985 -16.680 -17.012 1.00 83.25 273 GLY A C 1
ATOM 2168 O O . GLY A 1 273 ? 0.928 -17.913 -17.040 1.00 83.25 273 GLY A O 1
ATOM 2169 N N . ASP A 1 274 ? -0.116 -15.938 -16.825 1.00 81.31 274 ASP A N 1
ATOM 2170 C CA . ASP A 1 274 ? -1.465 -16.508 -16.807 1.00 81.31 274 ASP A CA 1
ATOM 2171 C C . ASP A 1 274 ? -1.891 -16.932 -18.221 1.00 81.31 274 ASP A C 1
ATOM 2173 O O . ASP A 1 274 ? -2.146 -16.118 -19.105 1.00 81.31 274 ASP A O 1
ATOM 2177 N N . LYS A 1 275 ? -2.029 -18.246 -18.419 1.00 78.62 275 LYS A N 1
ATOM 2178 C CA . LYS A 1 275 ? -2.442 -18.839 -19.699 1.00 78.62 275 LYS A CA 1
ATOM 2179 C C . LYS A 1 275 ? -3.878 -18.498 -20.107 1.00 78.62 275 LYS A C 1
ATOM 2181 O O . LYS A 1 275 ? -4.242 -18.738 -21.254 1.00 78.62 275 LYS A O 1
ATOM 2186 N N . SER A 1 276 ? -4.708 -18.023 -19.177 1.00 80.56 276 SER A N 1
ATOM 2187 C CA . SER A 1 276 ? -6.094 -17.633 -19.454 1.00 80.56 276 SER A CA 1
ATOM 2188 C C . SER A 1 276 ? -6.240 -16.178 -19.897 1.00 80.56 276 SER A C 1
ATOM 2190 O O . SER A 1 276 ? -7.189 -15.872 -20.616 1.00 80.56 276 SER A O 1
ATOM 2192 N N . ASP A 1 277 ? -5.300 -15.305 -19.527 1.00 87.19 277 ASP A N 1
ATOM 2193 C CA . ASP A 1 277 ? -5.211 -13.931 -20.024 1.00 87.19 277 ASP A CA 1
ATOM 2194 C C . ASP A 1 277 ? -3.761 -13.440 -19.918 1.00 87.19 277 ASP A C 1
ATOM 2196 O O . ASP A 1 277 ? -3.285 -13.058 -18.847 1.00 87.19 277 ASP A O 1
ATOM 2200 N N . SER A 1 278 ? -3.048 -13.468 -21.047 1.00 90.88 278 SER A N 1
ATOM 2201 C CA . SER A 1 278 ? -1.629 -13.108 -21.099 1.00 90.88 278 SER A CA 1
ATOM 2202 C C . SER A 1 278 ? -1.387 -11.593 -21.154 1.00 90.88 278 SER A C 1
ATOM 2204 O O . SER A 1 278 ? -0.232 -11.161 -21.183 1.00 90.88 278 SER A O 1
ATOM 2206 N N . ARG A 1 279 ? -2.451 -10.780 -21.231 1.00 95.38 279 ARG A N 1
ATOM 2207 C CA . ARG A 1 279 ? -2.348 -9.329 -21.421 1.00 95.38 279 ARG A CA 1
ATOM 2208 C C . ARG A 1 279 ? -1.891 -8.629 -20.148 1.00 95.38 279 ARG A C 1
ATOM 2210 O O . ARG A 1 279 ? -2.230 -9.018 -19.026 1.00 95.38 279 ARG A O 1
ATOM 2217 N N . LEU A 1 280 ? -1.171 -7.537 -20.354 1.00 96.50 280 LEU A N 1
ATOM 2218 C CA . LEU A 1 280 ? -0.815 -6.589 -19.312 1.00 96.50 280 LEU A CA 1
ATOM 2219 C C . LEU A 1 280 ? -1.786 -5.418 -19.321 1.00 96.50 280 LEU A C 1
ATOM 2221 O O . LEU A 1 280 ? -2.409 -5.108 -20.335 1.00 96.50 280 LEU A O 1
ATOM 2225 N N . VAL A 1 281 ? -1.901 -4.756 -18.183 1.00 97.81 281 VAL A N 1
ATOM 2226 C CA . VAL A 1 281 ? -2.518 -3.442 -18.075 1.00 97.81 281 VAL A CA 1
ATOM 2227 C C . VAL A 1 281 ? -1.393 -2.428 -18.001 1.00 97.81 281 VAL A C 1
ATOM 2229 O O . VAL A 1 281 ? -0.493 -2.568 -17.177 1.00 97.81 281 VAL A O 1
ATOM 2232 N N . PHE A 1 282 ? -1.450 -1.417 -18.853 1.00 97.81 282 PHE A N 1
ATOM 2233 C CA . PHE A 1 282 ? -0.437 -0.381 -18.956 1.00 97.81 282 PHE A CA 1
ATOM 2234 C C . PHE A 1 282 ? -1.052 0.991 -18.693 1.00 97.81 282 PHE A C 1
ATOM 2236 O O . PHE A 1 282 ? -2.030 1.372 -19.346 1.00 97.81 282 PHE A O 1
ATOM 2243 N N . TRP A 1 283 ? -0.463 1.745 -17.766 1.00 98.19 283 TRP A N 1
ATOM 2244 C CA . TRP A 1 283 ? -0.777 3.154 -17.540 1.00 98.19 283 TRP A CA 1
ATOM 2245 C C . TRP A 1 283 ? 0.455 4.012 -17.811 1.00 98.19 283 TRP A C 1
ATOM 2247 O O . TRP A 1 283 ? 1.499 3.848 -17.178 1.00 98.19 283 TRP A O 1
ATOM 2257 N N . LEU A 1 284 ? 0.286 4.983 -18.709 1.00 97.19 284 LEU A N 1
ATOM 2258 C CA . LEU A 1 284 ? 1.272 6.017 -18.992 1.00 97.19 284 LEU A CA 1
ATOM 2259 C C . LEU A 1 284 ? 0.776 7.373 -18.491 1.00 97.19 284 LEU A C 1
ATOM 2261 O O . LEU A 1 284 ? -0.159 7.957 -19.047 1.00 97.19 284 LEU A O 1
ATOM 2265 N N . VAL A 1 285 ? 1.442 7.911 -17.474 1.00 95.94 285 VAL A N 1
ATOM 2266 C CA . VAL A 1 285 ? 1.170 9.245 -16.933 1.00 95.94 285 VAL A CA 1
ATOM 2267 C C . VAL A 1 285 ? 2.210 10.217 -17.480 1.00 95.94 285 VAL A C 1
ATOM 2269 O O . VAL A 1 285 ? 3.297 10.349 -16.931 1.00 95.94 285 VAL A O 1
ATOM 2272 N N . LYS A 1 286 ? 1.880 10.914 -18.575 1.00 93.06 286 LYS A N 1
ATOM 2273 C CA . LYS A 1 286 ? 2.810 11.823 -19.286 1.00 93.06 286 LYS A CA 1
ATOM 2274 C C . LYS A 1 286 ? 3.218 13.075 -18.496 1.00 93.06 286 LYS A C 1
ATOM 2276 O O . LYS A 1 286 ? 4.170 13.747 -18.868 1.00 93.06 286 LYS A O 1
ATOM 2281 N N . LYS A 1 287 ? 2.453 13.422 -17.460 1.00 90.06 287 LYS A N 1
ATOM 2282 C CA . LYS A 1 287 ? 2.727 14.521 -16.526 1.00 90.06 287 LYS A CA 1
ATOM 2283 C C . LYS A 1 287 ? 2.522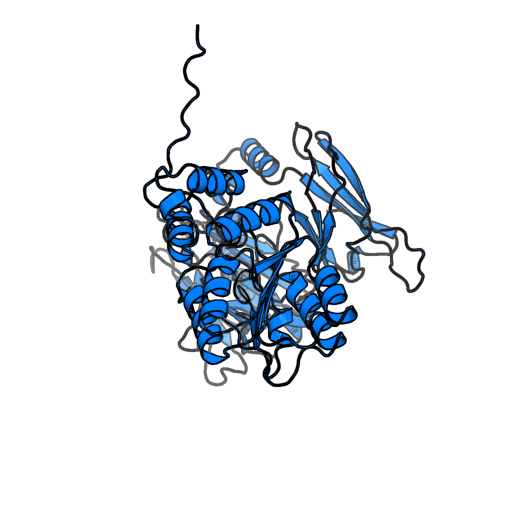 14.003 -15.113 1.00 90.06 287 LYS A C 1
ATOM 2285 O O . LYS A 1 287 ? 1.460 14.187 -14.522 1.00 90.06 287 LYS A O 1
ATOM 2290 N N . PHE A 1 288 ? 3.496 13.247 -14.632 1.00 90.62 288 PHE A N 1
ATOM 2291 C CA . PHE A 1 288 ? 3.429 12.632 -13.318 1.00 90.62 288 PHE A CA 1
ATOM 2292 C C . PHE A 1 288 ? 3.824 13.646 -12.243 1.00 90.62 288 PHE A C 1
ATOM 2294 O O . PHE A 1 288 ? 4.983 13.760 -11.854 1.00 90.62 288 PHE A O 1
ATOM 2301 N N . GLU A 1 289 ? 2.849 14.416 -11.774 1.00 81.81 289 GLU A N 1
ATOM 2302 C CA . GLU A 1 289 ? 3.044 15.325 -10.649 1.00 81.81 289 GLU A CA 1
ATOM 2303 C C . GLU A 1 289 ? 2.815 14.574 -9.335 1.00 81.81 289 GLU A C 1
ATOM 2305 O O . GLU A 1 289 ? 1.720 14.072 -9.058 1.00 81.81 289 GLU A O 1
ATOM 2310 N N . ASN A 1 290 ? 3.863 14.482 -8.518 1.00 74.94 290 ASN A N 1
ATOM 2311 C CA . ASN A 1 290 ? 3.776 13.876 -7.202 1.00 74.94 290 ASN A CA 1
ATOM 2312 C C . ASN A 1 290 ? 4.555 14.689 -6.170 1.00 74.94 290 ASN A C 1
ATOM 2314 O O . ASN A 1 290 ? 5.639 15.191 -6.465 1.00 74.94 290 ASN A O 1
ATOM 2318 N N . PHE A 1 291 ? 4.014 14.808 -4.957 1.00 67.75 291 PHE A N 1
ATOM 2319 C CA . PHE A 1 291 ? 4.634 15.619 -3.905 1.00 67.75 291 PHE A CA 1
ATOM 2320 C C . PHE A 1 291 ? 5.969 15.024 -3.428 1.00 67.75 291 PHE A C 1
ATOM 2322 O O . PHE A 1 291 ? 6.831 15.764 -2.967 1.00 67.75 291 PHE A O 1
ATOM 2329 N N . GLN A 1 292 ? 6.190 13.717 -3.620 1.00 78.06 292 GLN A N 1
ATOM 2330 C CA . GLN A 1 292 ? 7.479 13.072 -3.345 1.00 78.06 292 GLN A CA 1
ATOM 2331 C C . GLN A 1 292 ? 8.532 13.230 -4.460 1.00 78.06 292 GLN A C 1
ATOM 2333 O O . GLN A 1 292 ? 9.667 12.798 -4.270 1.00 78.06 292 GLN A O 1
ATOM 2338 N N . ASN A 1 293 ? 8.221 13.827 -5.621 1.00 84.94 293 ASN A N 1
ATOM 2339 C CA . ASN A 1 293 ? 9.192 13.913 -6.729 1.00 84.94 293 ASN A CA 1
ATOM 2340 C C . ASN A 1 293 ? 10.481 14.651 -6.326 1.00 84.94 293 ASN A C 1
ATOM 2342 O O . ASN A 1 293 ? 11.573 14.261 -6.734 1.00 84.94 293 ASN A O 1
ATOM 2346 N N . GLU A 1 294 ? 10.379 15.682 -5.485 1.00 86.06 294 GLU A N 1
ATOM 2347 C CA . GLU A 1 294 ? 11.562 16.395 -4.990 1.00 86.06 294 GLU A CA 1
ATOM 2348 C C . GLU A 1 294 ? 12.388 15.532 -4.022 1.00 86.06 294 GLU A C 1
ATOM 2350 O O . GLU A 1 294 ? 13.609 15.471 -4.148 1.00 86.06 294 GLU A O 1
ATOM 2355 N N . GLN A 1 295 ? 11.746 14.742 -3.155 1.00 89.62 295 GLN A N 1
ATOM 2356 C CA . GLN A 1 295 ? 12.447 13.769 -2.304 1.00 89.62 295 GLN A CA 1
ATOM 2357 C C . GLN A 1 295 ? 13.193 12.718 -3.147 1.00 89.62 295 GLN A C 1
ATOM 2359 O O . GLN A 1 295 ? 14.331 12.354 -2.847 1.00 89.62 295 GLN A O 1
ATOM 2364 N N . LEU A 1 296 ? 12.605 12.275 -4.265 1.00 94.25 296 LEU A N 1
ATOM 2365 C CA . LEU A 1 296 ? 13.278 11.391 -5.222 1.00 94.25 296 LEU A CA 1
ATOM 2366 C C . LEU A 1 296 ? 14.502 12.060 -5.871 1.00 94.25 296 LEU A C 1
ATOM 2368 O O . LEU A 1 296 ? 15.528 11.407 -6.110 1.00 94.25 296 LEU A O 1
ATOM 2372 N N . ARG A 1 297 ? 14.454 13.365 -6.159 1.00 94.50 297 ARG A N 1
ATOM 2373 C CA . ARG A 1 297 ? 15.616 14.115 -6.677 1.00 94.50 297 ARG A CA 1
ATOM 2374 C C . ARG A 1 297 ? 16.750 14.197 -5.667 1.00 94.50 297 ARG A C 1
ATOM 2376 O O . ARG A 1 297 ? 17.909 14.157 -6.081 1.00 94.50 297 ARG A O 1
ATOM 2383 N N . GLU A 1 298 ? 16.447 14.214 -4.378 1.00 94.50 298 GLU A N 1
ATOM 2384 C CA . GLU A 1 298 ? 17.444 14.260 -3.303 1.00 94.50 298 GLU A CA 1
ATOM 2385 C C . GLU A 1 298 ? 18.163 12.923 -3.068 1.00 94.50 298 GLU A C 1
ATOM 2387 O O . GLU A 1 298 ? 19.278 12.903 -2.537 1.00 94.50 298 GLU A O 1
ATOM 2392 N N . LEU A 1 299 ? 17.587 11.801 -3.517 1.00 95.06 299 LEU A N 1
ATOM 2393 C CA . LEU A 1 299 ? 18.242 10.497 -3.423 1.00 95.06 299 LEU A CA 1
ATOM 2394 C C . LEU A 1 299 ? 19.610 10.502 -4.123 1.00 95.06 299 LEU A C 1
ATOM 2396 O O . LEU A 1 299 ? 19.784 11.027 -5.229 1.00 95.06 299 LEU A O 1
ATOM 2400 N N . LYS A 1 300 ? 20.601 9.851 -3.511 1.00 94.44 300 LYS A N 1
ATOM 2401 C CA . LYS A 1 300 ? 21.890 9.583 -4.172 1.00 94.44 300 LYS A CA 1
ATOM 2402 C C . LYS A 1 300 ? 21.681 8.598 -5.334 1.00 94.44 300 LYS A C 1
ATOM 2404 O O . LYS A 1 300 ? 20.802 7.754 -5.230 1.00 94.44 300 LYS A O 1
ATOM 2409 N N . PRO A 1 301 ? 22.442 8.639 -6.437 1.00 93.88 301 PRO A N 1
ATOM 2410 C CA . PRO A 1 301 ? 22.322 7.594 -7.453 1.00 93.88 301 PRO A CA 1
ATOM 2411 C C . PRO A 1 301 ? 22.700 6.221 -6.866 1.00 93.88 301 PRO A C 1
ATOM 2413 O O . PRO A 1 301 ? 23.704 6.103 -6.161 1.00 93.88 301 PRO A O 1
ATOM 2416 N N . GLY A 1 302 ? 21.893 5.199 -7.141 1.00 93.56 302 GLY A N 1
ATOM 2417 C CA . GLY A 1 302 ? 22.011 3.874 -6.529 1.00 93.56 302 GLY A CA 1
ATOM 2418 C C . GLY A 1 302 ? 20.686 3.297 -6.034 1.00 93.56 302 GLY A C 1
ATOM 2419 O O . GLY A 1 302 ? 19.632 3.925 -6.195 1.00 93.56 302 GLY A O 1
ATOM 2420 N N . PHE A 1 303 ? 20.745 2.084 -5.480 1.00 93.94 303 PHE A N 1
ATOM 2421 C CA . PHE A 1 303 ? 19.574 1.405 -4.925 1.00 93.94 303 PHE A CA 1
ATOM 2422 C C . PHE A 1 303 ? 19.270 1.903 -3.508 1.00 93.94 303 PHE A C 1
ATOM 2424 O O . PHE A 1 303 ? 20.131 1.888 -2.627 1.00 93.94 303 PHE A O 1
ATOM 2431 N N . HIS A 1 304 ? 18.022 2.305 -3.281 1.00 94.69 304 HIS A N 1
ATOM 2432 C CA . HIS A 1 304 ? 17.497 2.702 -1.978 1.00 94.69 304 HIS A CA 1
ATOM 2433 C C . HIS A 1 304 ? 16.467 1.680 -1.542 1.00 94.69 304 HIS A C 1
ATOM 2435 O O . HIS A 1 304 ? 15.370 1.610 -2.098 1.00 94.69 304 HIS A O 1
ATOM 2441 N N . ARG A 1 305 ? 16.825 0.887 -0.532 1.00 94.06 305 ARG A N 1
ATOM 2442 C CA . ARG A 1 305 ? 15.898 -0.063 0.075 1.00 94.06 305 ARG A CA 1
ATOM 2443 C C . ARG A 1 305 ? 14.785 0.709 0.776 1.00 94.06 305 ARG A C 1
ATOM 2445 O O . ARG A 1 305 ? 15.063 1.513 1.662 1.00 94.06 305 ARG A O 1
ATOM 2452 N N . LEU A 1 306 ? 13.545 0.441 0.381 1.00 90.75 306 LEU A N 1
ATOM 2453 C CA . LEU A 1 306 ? 12.353 0.985 1.034 1.00 90.75 306 LEU A CA 1
ATOM 2454 C C . LEU A 1 306 ? 11.749 -0.043 1.987 1.00 90.75 306 LEU A C 1
ATOM 2456 O O . LEU A 1 306 ? 11.204 0.331 3.020 1.00 90.75 306 LEU A O 1
ATOM 2460 N N . GLU A 1 307 ? 11.901 -1.328 1.675 1.00 88.06 307 GLU A N 1
ATOM 2461 C CA . GLU A 1 307 ? 11.452 -2.447 2.495 1.00 88.06 307 GLU A CA 1
ATOM 2462 C C . GLU A 1 307 ? 11.825 -2.278 3.975 1.00 88.06 307 GLU A C 1
ATOM 2464 O O . GLU A 1 307 ? 12.991 -2.069 4.325 1.00 88.06 307 GLU A O 1
ATOM 2469 N N . GLY A 1 308 ? 10.823 -2.368 4.848 1.00 75.62 308 GLY A N 1
ATOM 2470 C CA . GLY A 1 308 ? 10.998 -2.259 6.295 1.00 75.62 308 GLY A CA 1
ATOM 2471 C C . GLY A 1 308 ? 11.325 -0.848 6.799 1.00 75.62 308 GLY A C 1
ATOM 2472 O O . GLY A 1 308 ? 11.419 -0.647 8.009 1.00 75.62 308 GLY A O 1
ATOM 2473 N N . THR A 1 309 ? 11.446 0.156 5.930 1.00 81.94 309 THR A N 1
ATOM 2474 C CA . THR A 1 309 ? 11.665 1.561 6.325 1.00 81.94 309 THR A CA 1
ATOM 2475 C C . THR A 1 309 ? 10.336 2.299 6.541 1.00 81.94 309 THR A C 1
ATOM 2477 O O . THR A 1 309 ? 9.264 1.732 6.312 1.00 81.94 309 THR A O 1
ATOM 2480 N N . MET A 1 310 ? 10.386 3.559 6.993 1.00 72.50 310 MET A N 1
ATOM 2481 C CA . MET A 1 310 ? 9.208 4.443 7.042 1.00 72.50 310 MET A CA 1
ATOM 2482 C C . MET A 1 310 ? 8.688 4.811 5.647 1.00 72.50 310 MET A C 1
ATOM 2484 O O . MET A 1 310 ? 7.527 5.173 5.503 1.00 72.50 310 MET A O 1
ATOM 2488 N N . GLU A 1 311 ? 9.528 4.689 4.618 1.00 84.75 311 GLU A N 1
ATOM 2489 C CA . GLU A 1 311 ? 9.159 5.024 3.244 1.00 84.75 311 GLU A CA 1
ATOM 2490 C C . GLU A 1 311 ? 8.270 3.956 2.589 1.00 84.75 311 GLU A C 1
ATOM 2492 O O . GLU A 1 311 ? 7.643 4.213 1.561 1.00 84.75 311 GLU A O 1
ATOM 2497 N N . GLN A 1 312 ? 8.175 2.765 3.194 1.00 86.56 312 GLN A N 1
ATOM 2498 C CA . GLN A 1 312 ? 7.234 1.708 2.816 1.00 86.56 312 GLN A CA 1
ATOM 2499 C C . GLN A 1 312 ? 5.899 1.870 3.549 1.00 86.56 312 GLN A C 1
ATOM 2501 O O . GLN A 1 312 ? 5.498 1.041 4.367 1.00 86.56 312 GLN A O 1
ATOM 2506 N N . ALA A 1 313 ? 5.240 2.996 3.30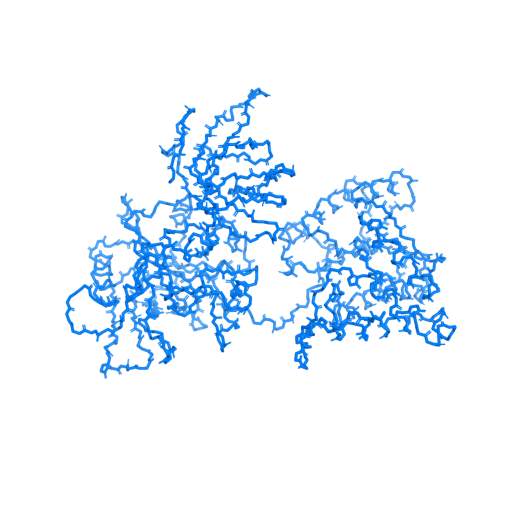9 1.00 80.81 313 ALA A N 1
ATOM 2507 C CA . ALA A 1 313 ? 4.039 3.394 4.027 1.00 80.81 313 ALA A CA 1
ATOM 2508 C C . ALA A 1 313 ? 3.197 4.355 3.172 1.00 80.81 313 ALA A C 1
ATOM 2510 O O . ALA A 1 313 ? 3.690 4.886 2.168 1.00 80.81 313 ALA A O 1
ATOM 2511 N N . PRO A 1 314 ? 1.943 4.649 3.571 1.00 76.50 314 PRO A N 1
ATOM 2512 C CA . PRO A 1 314 ? 1.203 5.752 2.980 1.00 76.50 314 PRO A CA 1
ATOM 2513 C C . PRO A 1 314 ? 2.047 7.031 2.998 1.00 76.50 314 PRO A C 1
ATOM 2515 O O . PRO A 1 314 ? 2.523 7.443 4.052 1.00 76.50 314 PRO A O 1
ATOM 2518 N N . ASN A 1 315 ? 2.178 7.676 1.836 1.00 73.62 315 ASN A N 1
ATOM 2519 C CA . ASN A 1 315 ? 2.915 8.932 1.638 1.00 73.62 315 ASN A CA 1
ATOM 2520 C C . ASN A 1 315 ? 4.447 8.838 1.715 1.00 73.62 315 ASN A C 1
ATOM 2522 O O . ASN A 1 315 ? 5.098 9.844 1.446 1.00 73.62 3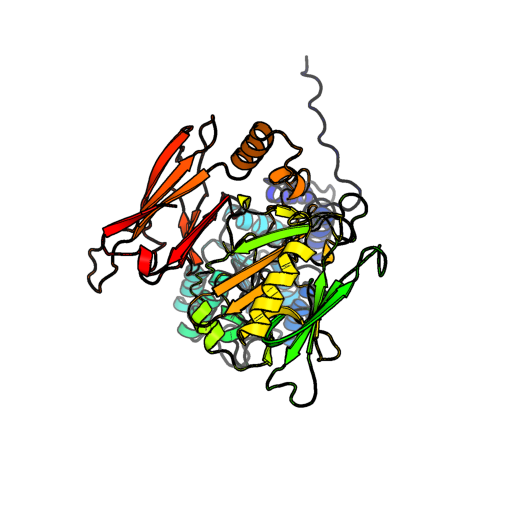15 ASN A O 1
ATOM 2526 N N . GLY A 1 316 ? 5.013 7.658 1.976 1.00 84.62 316 GLY A N 1
ATOM 2527 C CA . GLY A 1 316 ? 6.433 7.403 1.746 1.00 84.62 316 GLY A CA 1
ATOM 2528 C C . GLY A 1 316 ? 6.774 7.309 0.255 1.00 84.62 316 GLY A C 1
ATOM 2529 O O . GLY A 1 316 ? 5.923 7.538 -0.613 1.00 84.62 316 GLY A O 1
ATOM 2530 N N . LEU A 1 317 ? 8.021 6.957 -0.053 1.00 91.75 317 LEU A N 1
ATOM 2531 C CA . LEU A 1 317 ? 8.481 6.780 -1.435 1.00 91.75 317 LEU A CA 1
ATOM 2532 C C . LEU A 1 317 ? 7.921 5.533 -2.136 1.00 91.75 317 LEU A C 1
ATOM 2534 O O . LEU A 1 317 ? 7.972 5.479 -3.366 1.00 91.75 317 LEU A O 1
ATOM 2538 N N . ALA A 1 318 ? 7.426 4.535 -1.397 1.00 93.88 318 ALA A N 1
ATOM 2539 C CA . ALA A 1 318 ? 6.932 3.282 -1.963 1.00 93.88 318 ALA A CA 1
ATOM 2540 C C . ALA A 1 318 ? 5.667 3.460 -2.814 1.00 93.88 318 ALA A C 1
ATOM 2542 O O . ALA A 1 318 ? 4.788 4.273 -2.516 1.00 93.88 318 ALA A O 1
ATOM 2543 N N . LEU A 1 319 ? 5.548 2.649 -3.866 1.00 95.81 319 LEU A N 1
ATOM 2544 C CA . LEU A 1 319 ? 4.391 2.682 -4.752 1.00 95.81 319 LEU A CA 1
ATOM 2545 C C . LEU A 1 319 ? 3.287 1.747 -4.256 1.00 95.81 319 LEU A C 1
ATOM 2547 O O . LEU A 1 319 ? 3.533 0.616 -3.838 1.00 95.81 319 LEU A O 1
ATOM 2551 N N . ASP A 1 320 ? 2.052 2.232 -4.363 1.00 94.69 320 ASP A N 1
ATOM 2552 C CA . ASP A 1 320 ? 0.835 1.445 -4.186 1.00 94.69 320 ASP A CA 1
ATOM 2553 C C . ASP A 1 320 ? -0.216 1.923 -5.199 1.00 94.69 320 ASP A C 1
ATOM 2555 O O . ASP A 1 320 ? -0.646 3.081 -5.169 1.00 94.69 320 ASP A O 1
ATOM 2559 N N . TYR A 1 321 ? -0.610 1.061 -6.129 1.00 95.38 321 TYR A N 1
ATOM 2560 C CA . TYR A 1 321 ? -1.481 1.392 -7.258 1.00 95.38 321 TYR A CA 1
ATOM 2561 C C . TYR A 1 321 ? -2.905 1.668 -6.782 1.00 95.38 321 TYR A C 1
ATOM 2563 O O . TYR A 1 321 ? -3.591 2.538 -7.322 1.00 95.38 321 TYR A O 1
ATOM 2571 N N . ILE A 1 322 ? -3.338 0.971 -5.731 1.00 92.56 322 ILE A N 1
ATOM 2572 C CA . ILE A 1 322 ? -4.697 1.066 -5.203 1.00 92.56 322 ILE A CA 1
ATOM 2573 C C . ILE A 1 322 ? -4.783 2.224 -4.219 1.00 92.56 322 ILE A C 1
ATOM 2575 O O . ILE A 1 322 ? -5.650 3.085 -4.352 1.00 92.56 322 ILE A O 1
ATOM 2579 N N . ARG A 1 323 ? -3.875 2.308 -3.248 1.00 89.44 323 ARG A N 1
ATOM 2580 C CA . ARG A 1 323 ? -3.914 3.290 -2.154 1.00 89.44 323 ARG A CA 1
ATOM 2581 C C . ARG A 1 323 ? -3.246 4.607 -2.528 1.00 89.44 323 ARG A C 1
ATOM 2583 O O . ARG A 1 323 ? -3.718 5.655 -2.093 1.00 89.44 323 ARG A O 1
ATOM 2590 N N . GLY A 1 324 ? -2.219 4.577 -3.375 1.00 88.00 324 GLY A N 1
ATOM 2591 C CA . GLY A 1 324 ? -1.330 5.710 -3.632 1.00 88.00 324 GLY A CA 1
ATOM 2592 C C . GLY A 1 324 ? -1.900 6.829 -4.503 1.00 88.00 324 GLY A C 1
ATOM 2593 O O . GLY A 1 324 ? -1.379 7.937 -4.432 1.00 88.00 324 GLY A O 1
ATOM 2594 N N . ASN A 1 325 ? -2.976 6.604 -5.271 1.00 87.75 325 ASN A N 1
ATOM 2595 C CA . ASN A 1 325 ? -3.502 7.577 -6.253 1.00 87.75 325 ASN A CA 1
ATOM 2596 C C . ASN A 1 325 ? -2.462 7.958 -7.329 1.00 87.75 325 ASN A C 1
ATOM 2598 O O . ASN A 1 325 ? -2.267 9.137 -7.621 1.00 87.75 325 ASN A O 1
ATOM 2602 N N . LEU A 1 326 ? -1.753 6.968 -7.883 1.00 89.88 326 LEU A N 1
ATOM 2603 C CA . LEU A 1 326 ? -0.662 7.188 -8.846 1.00 89.88 326 LEU A CA 1
ATOM 2604 C C . LEU A 1 326 ? -1.160 7.565 -10.250 1.00 89.88 326 LEU A C 1
ATOM 2606 O O . LEU A 1 326 ? -0.480 8.277 -10.984 1.00 89.88 326 LEU A O 1
ATOM 2610 N N . PHE A 1 327 ? -2.345 7.089 -10.620 1.00 91.94 327 PHE A N 1
ATOM 2611 C CA . PHE A 1 327 ? -2.957 7.299 -11.926 1.00 91.94 327 PHE A CA 1
ATOM 2612 C C . PHE A 1 327 ? -4.480 7.162 -11.829 1.00 91.94 327 PHE A C 1
ATOM 2614 O O . PHE A 1 327 ? -5.016 6.606 -10.867 1.00 91.94 327 PHE A O 1
ATOM 2621 N N . HIS A 1 328 ? -5.187 7.644 -12.850 1.00 89.44 328 HIS A N 1
ATOM 2622 C CA . HIS A 1 328 ? -6.607 7.354 -13.016 1.00 89.44 328 HIS A CA 1
ATOM 2623 C C . HIS A 1 328 ? -6.765 5.952 -13.588 1.00 89.44 328 HIS A C 1
ATOM 2625 O O . HIS A 1 328 ? -6.278 5.650 -14.674 1.00 89.44 328 HIS A O 1
ATOM 2631 N N . ARG A 1 329 ? -7.445 5.078 -12.857 1.00 90.56 329 ARG A N 1
ATOM 2632 C CA . ARG A 1 329 ? -7.520 3.660 -13.205 1.00 90.56 329 ARG A CA 1
ATOM 2633 C C . ARG A 1 329 ? -8.121 3.409 -14.593 1.00 90.56 329 ARG A C 1
ATOM 2635 O O . ARG A 1 329 ? -7.689 2.496 -15.290 1.00 90.56 329 ARG A O 1
ATOM 2642 N N . GLU A 1 330 ? -9.055 4.259 -15.023 1.00 89.81 330 GLU A N 1
ATOM 2643 C CA . GLU A 1 330 ? -9.772 4.162 -16.298 1.00 89.81 330 GLU A CA 1
ATOM 2644 C C . GLU A 1 330 ? -8.912 4.505 -17.522 1.00 89.81 330 GLU A C 1
ATOM 2646 O O . GLU A 1 330 ? -9.325 4.218 -18.645 1.00 89.81 330 GLU A O 1
ATOM 2651 N N . THR A 1 331 ? -7.735 5.117 -17.339 1.00 93.75 331 THR A N 1
ATOM 2652 C CA . THR A 1 331 ? -6.821 5.430 -18.452 1.00 93.75 331 THR A CA 1
ATOM 2653 C C . THR A 1 331 ? -5.934 4.249 -18.844 1.00 93.75 331 THR A C 1
ATOM 2655 O O . THR A 1 331 ? -5.184 4.351 -19.814 1.00 93.75 331 THR A O 1
ATOM 2658 N N . GLY A 1 332 ? -6.020 3.138 -18.108 1.00 96.25 332 GLY A N 1
ATOM 2659 C CA . GLY A 1 332 ? -5.256 1.928 -18.376 1.00 96.25 332 GLY A CA 1
ATOM 2660 C C . GLY A 1 332 ? -5.656 1.271 -19.689 1.00 96.25 332 GLY A C 1
ATOM 2661 O O . GLY A 1 332 ? -6.829 1.255 -20.072 1.00 96.25 332 GLY A O 1
ATOM 2662 N N . ARG A 1 333 ? -4.673 0.687 -20.370 1.00 96.50 333 ARG A N 1
ATOM 2663 C CA . ARG A 1 333 ? -4.870 -0.066 -21.611 1.00 96.50 333 ARG A CA 1
ATOM 2664 C C . ARG A 1 333 ? -4.494 -1.519 -21.398 1.00 96.50 333 ARG A C 1
ATOM 2666 O O . ARG A 1 333 ? -3.424 -1.803 -20.873 1.00 96.50 333 ARG A O 1
ATOM 2673 N N . LEU A 1 334 ? -5.368 -2.428 -21.825 1.00 97.00 334 LEU A N 1
ATOM 2674 C CA . LEU A 1 334 ? -5.028 -3.844 -21.918 1.00 97.00 334 LEU A CA 1
ATOM 2675 C C . LEU A 1 334 ? -4.229 -4.073 -23.191 1.00 97.00 334 LEU A C 1
ATOM 2677 O O . LEU A 1 334 ? -4.768 -3.892 -24.283 1.00 97.00 334 LEU A O 1
ATOM 2681 N N . LEU A 1 335 ? -2.973 -4.471 -23.035 1.00 96.31 335 LEU A N 1
ATOM 2682 C CA . LEU A 1 335 ? -2.038 -4.655 -24.131 1.00 96.31 335 LEU A CA 1
ATOM 2683 C C . LEU A 1 335 ? -1.545 -6.109 -24.174 1.00 96.31 335 LEU A C 1
ATOM 2685 O O . LEU A 1 335 ? -1.141 -6.656 -23.140 1.00 96.31 335 LEU A O 1
ATOM 2689 N N . PRO A 1 336 ? -1.617 -6.768 -25.341 1.00 95.31 336 PRO A N 1
ATOM 2690 C CA . PRO A 1 336 ? -0.914 -8.018 -25.594 1.00 95.31 336 PRO A CA 1
ATOM 2691 C C . PRO A 1 336 ? 0.601 -7.788 -25.731 1.00 95.31 336 PRO A C 1
ATOM 2693 O O . PRO A 1 336 ? 1.102 -6.669 -25.608 1.00 95.31 336 PRO A O 1
ATOM 2696 N N . HIS A 1 337 ? 1.319 -8.881 -25.974 1.00 94.50 337 HIS A N 1
ATOM 2697 C CA . HIS A 1 337 ? 2.748 -8.904 -26.269 1.00 94.50 337 HIS A CA 1
ATOM 2698 C C . HIS A 1 337 ? 2.957 -9.246 -27.744 1.00 94.50 337 HIS A C 1
ATOM 2700 O O . HIS A 1 337 ? 2.376 -10.230 -28.200 1.00 94.50 337 HIS A O 1
ATOM 2706 N N . ASP A 1 338 ? 3.772 -8.439 -28.428 1.00 93.00 338 ASP A N 1
ATOM 2707 C CA . ASP A 1 338 ? 4.362 -8.698 -29.748 1.00 93.00 338 ASP A CA 1
ATOM 2708 C C . ASP A 1 338 ? 3.357 -9.186 -30.806 1.00 93.00 338 ASP A C 1
ATOM 2710 O O . ASP A 1 338 ? 3.405 -10.325 -31.282 1.00 93.00 338 ASP A O 1
ATOM 2714 N N . ILE A 1 339 ? 2.400 -8.320 -31.158 1.00 94.19 339 ILE A N 1
ATOM 2715 C CA . ILE A 1 339 ? 1.416 -8.606 -32.213 1.00 94.19 339 ILE A CA 1
ATOM 2716 C C . ILE A 1 339 ? 1.617 -7.697 -33.434 1.00 94.19 339 ILE A C 1
ATOM 2718 O O . ILE A 1 339 ? 2.053 -6.561 -33.309 1.00 94.19 339 ILE A O 1
ATOM 2722 N N . PRO A 1 340 ? 1.260 -8.140 -34.656 1.00 92.56 340 PRO A N 1
ATOM 2723 C CA . PRO A 1 340 ? 1.460 -7.312 -35.842 1.00 92.56 340 PRO A CA 1
ATOM 2724 C C . PRO A 1 340 ? 0.611 -6.031 -35.843 1.00 92.56 340 PRO A C 1
ATOM 2726 O O . PRO A 1 340 ? -0.616 -6.087 -35.732 1.00 92.56 340 PRO A O 1
ATOM 2729 N N . GLY A 1 341 ? 1.252 -4.894 -36.103 1.00 91.12 341 GLY A N 1
ATOM 2730 C CA . GLY A 1 341 ? 0.616 -3.580 -36.258 1.00 91.12 341 GLY A CA 1
ATOM 2731 C C . GLY A 1 341 ? 1.218 -2.553 -35.295 1.00 91.12 341 GLY A C 1
ATOM 2732 O O . GLY A 1 341 ? 1.963 -2.952 -34.420 1.00 91.12 341 GLY A O 1
ATOM 2733 N N . PRO A 1 342 ? 0.963 -1.249 -35.490 1.00 92.19 342 PRO A N 1
ATOM 2734 C CA . PRO A 1 342 ? 1.430 -0.218 -34.569 1.00 92.19 342 PRO A CA 1
ATOM 2735 C C . PRO A 1 342 ? 0.415 0.074 -33.455 1.00 92.19 342 PRO A C 1
ATOM 2737 O O . PRO A 1 342 ? -0.798 -0.071 -33.653 1.00 92.19 342 PRO A O 1
ATOM 2740 N N . ASP A 1 343 ? 0.922 0.600 -32.340 1.00 91.25 343 ASP A N 1
ATOM 2741 C CA . ASP A 1 343 ? 0.177 1.119 -31.184 1.00 91.25 343 ASP A CA 1
ATOM 2742 C C . ASP A 1 343 ? -0.813 0.109 -30.570 1.00 91.25 343 ASP A C 1
ATOM 2744 O O . ASP A 1 343 ? -1.864 0.487 -30.027 1.00 91.25 343 ASP A O 1
ATOM 2748 N N . ASN A 1 344 ? -0.525 -1.187 -30.686 1.00 93.56 344 ASN A N 1
ATOM 2749 C CA . ASN A 1 344 ? -1.464 -2.246 -30.323 1.00 93.56 344 ASN A CA 1
ATOM 2750 C C . ASN A 1 344 ? -0.917 -3.244 -29.296 1.00 93.56 344 ASN A C 1
ATOM 2752 O O . ASN A 1 344 ? -1.710 -4.045 -28.792 1.00 93.56 344 ASN A O 1
ATOM 2756 N N . ASP A 1 345 ? 0.362 -3.154 -28.931 1.00 95.88 345 ASP A N 1
ATOM 2757 C CA . ASP A 1 345 ? 0.986 -4.000 -27.918 1.00 95.88 345 ASP A CA 1
ATOM 2758 C C . ASP A 1 345 ? 1.862 -3.225 -26.919 1.00 95.88 345 ASP A C 1
ATOM 2760 O O . ASP A 1 345 ? 1.976 -2.000 -26.954 1.00 95.88 345 ASP A O 1
ATOM 2764 N N . ILE A 1 346 ? 2.412 -3.940 -25.937 1.00 96.25 346 ILE A N 1
ATOM 2765 C CA . ILE A 1 346 ? 3.226 -3.337 -24.875 1.00 96.25 346 ILE A CA 1
ATOM 2766 C C . ILE A 1 346 ? 4.595 -2.826 -25.358 1.00 96.25 346 ILE A C 1
ATOM 2768 O O . ILE A 1 346 ? 5.138 -1.893 -24.764 1.00 96.25 346 ILE A O 1
ATOM 2772 N N . LEU A 1 347 ? 5.172 -3.425 -26.403 1.00 96.25 347 LEU A N 1
ATOM 2773 C CA . LEU A 1 347 ? 6.467 -3.021 -26.949 1.00 96.25 347 LEU A CA 1
ATOM 2774 C C . LEU A 1 347 ? 6.333 -1.698 -27.703 1.00 96.25 347 LEU A C 1
ATOM 2776 O O . LEU A 1 347 ? 7.182 -0.825 -27.515 1.00 96.25 347 LEU A O 1
ATOM 2780 N N . ASP A 1 348 ? 5.236 -1.509 -28.440 1.00 95.88 348 ASP A N 1
ATOM 2781 C CA . ASP A 1 348 ? 4.900 -0.237 -29.096 1.00 95.88 348 ASP A CA 1
ATOM 2782 C C . ASP A 1 348 ? 4.870 0.944 -28.114 1.00 95.88 348 ASP A C 1
ATOM 2784 O O . ASP A 1 348 ? 5.218 2.069 -28.469 1.00 95.88 348 ASP A O 1
ATOM 2788 N N . GLU A 1 349 ? 4.483 0.699 -26.859 1.00 95.38 349 GLU A N 1
ATOM 2789 C CA . GLU A 1 349 ? 4.439 1.734 -25.824 1.00 95.38 349 GLU A CA 1
ATOM 2790 C C . GLU A 1 349 ? 5.782 1.923 -25.105 1.00 95.38 349 GLU A C 1
ATOM 2792 O O . GLU A 1 349 ? 6.185 3.056 -24.823 1.00 95.38 349 GLU A O 1
ATOM 2797 N N . LEU A 1 350 ? 6.477 0.830 -24.769 1.00 96.31 350 LEU A N 1
ATOM 2798 C CA . LEU A 1 350 ? 7.701 0.882 -23.963 1.00 96.31 350 LEU A CA 1
ATOM 2799 C C . LEU A 1 350 ? 8.931 1.317 -24.765 1.00 96.31 350 LEU A C 1
ATOM 2801 O O . LEU A 1 350 ? 9.741 2.081 -24.241 1.00 96.31 350 LEU A O 1
ATOM 2805 N N . ILE A 1 351 ? 9.082 0.852 -26.008 1.00 96.25 351 ILE A N 1
ATOM 2806 C CA . ILE A 1 351 ? 10.254 1.136 -26.852 1.00 96.25 351 ILE A CA 1
ATOM 2807 C C . ILE A 1 351 ? 10.470 2.647 -27.036 1.00 96.25 351 ILE A C 1
ATOM 2809 O O . ILE A 1 351 ? 11.512 3.137 -26.597 1.00 96.25 351 ILE A O 1
ATOM 2813 N N . PRO A 1 352 ? 9.514 3.429 -27.583 1.00 95.88 352 PRO A N 1
ATOM 2814 C CA . PRO A 1 352 ? 9.733 4.859 -27.807 1.00 95.88 352 PRO A CA 1
ATOM 2815 C C . PRO A 1 352 ? 9.923 5.644 -26.504 1.00 95.88 352 PRO A C 1
ATOM 2817 O O . PRO A 1 352 ? 10.600 6.673 -26.489 1.00 95.88 352 PRO A O 1
ATOM 2820 N N . LEU A 1 353 ? 9.341 5.171 -25.398 1.00 95.62 353 LEU A N 1
ATOM 2821 C CA . LEU A 1 353 ? 9.496 5.787 -24.085 1.00 95.62 353 LEU A CA 1
ATOM 2822 C C . LEU A 1 353 ? 10.912 5.598 -23.530 1.00 95.62 353 LEU A C 1
ATOM 2824 O O . LEU A 1 353 ? 11.498 6.550 -23.013 1.00 95.62 353 LEU A O 1
ATOM 2828 N N . LEU A 1 354 ? 11.467 4.390 -23.644 1.00 96.62 354 LEU A N 1
ATOM 2829 C CA . LEU A 1 354 ? 12.821 4.089 -23.185 1.00 96.62 354 LEU A CA 1
ATOM 2830 C C . LEU A 1 354 ? 13.887 4.675 -24.116 1.00 96.62 354 LEU A C 1
ATOM 2832 O O . LEU A 1 354 ? 14.878 5.198 -23.611 1.00 96.62 354 LEU A O 1
ATOM 2836 N N . ASP A 1 355 ? 13.668 4.666 -25.434 1.00 97.06 355 ASP A N 1
ATOM 2837 C CA . ASP A 1 355 ? 14.527 5.378 -26.390 1.00 97.06 355 ASP A CA 1
ATOM 2838 C C . ASP A 1 355 ? 14.574 6.871 -26.050 1.00 97.06 355 ASP A C 1
ATOM 2840 O O . ASP A 1 355 ? 15.649 7.434 -25.856 1.00 97.06 355 ASP A O 1
ATOM 2844 N N . GLY A 1 356 ? 13.410 7.499 -25.845 1.00 96.12 356 GLY A N 1
ATOM 2845 C CA . GLY A 1 356 ? 13.334 8.898 -25.427 1.00 96.12 356 GLY A CA 1
ATOM 2846 C C . GLY A 1 356 ? 14.053 9.166 -24.102 1.00 96.12 356 GLY A C 1
ATOM 2847 O O . GLY A 1 356 ? 14.727 10.188 -23.964 1.00 96.12 356 GLY A O 1
ATOM 2848 N N . ALA A 1 357 ? 13.958 8.252 -23.134 1.00 95.81 357 ALA A N 1
ATOM 2849 C CA . ALA A 1 357 ? 14.658 8.363 -21.858 1.00 95.81 357 ALA A CA 1
ATOM 2850 C C . ALA A 1 357 ? 16.190 8.317 -22.008 1.00 95.81 357 ALA A C 1
ATOM 2852 O O . ALA A 1 357 ? 16.887 9.070 -21.319 1.00 95.81 357 ALA A O 1
ATOM 2853 N N . VAL A 1 358 ? 16.702 7.455 -22.894 1.00 95.94 358 VAL A N 1
ATOM 2854 C CA . VAL A 1 358 ? 18.135 7.324 -23.205 1.00 95.94 358 VAL A CA 1
ATOM 2855 C C . VAL A 1 358 ? 18.631 8.539 -23.990 1.00 95.94 358 VAL A C 1
ATOM 2857 O O . VAL A 1 358 ? 19.609 9.167 -23.588 1.00 95.94 358 VAL A O 1
ATOM 2860 N N . ASP A 1 359 ? 17.929 8.920 -25.057 1.00 96.38 359 ASP A N 1
ATOM 2861 C CA . ASP A 1 359 ? 18.321 10.013 -25.955 1.00 96.38 359 ASP A CA 1
ATOM 2862 C C . ASP A 1 359 ? 18.380 11.375 -25.250 1.00 96.38 359 ASP A C 1
ATOM 2864 O O . ASP A 1 359 ? 19.192 12.231 -25.605 1.00 96.38 359 ASP A O 1
ATOM 2868 N N . ASN A 1 360 ? 17.535 11.577 -24.234 1.00 95.31 360 ASN A N 1
ATOM 2869 C CA . ASN A 1 360 ? 17.491 12.815 -23.453 1.00 95.31 360 ASN A CA 1
ATOM 2870 C C . ASN A 1 360 ? 18.363 12.779 -22.187 1.00 95.31 360 ASN A C 1
ATOM 2872 O O . ASN A 1 360 ? 18.304 13.723 -21.401 1.00 95.31 360 ASN A O 1
ATOM 2876 N N . ASP A 1 361 ? 19.147 11.715 -21.962 1.00 92.81 361 ASP A N 1
ATOM 2877 C CA . ASP A 1 361 ? 19.936 11.521 -20.735 1.00 92.81 361 ASP A CA 1
ATOM 2878 C C . ASP A 1 361 ? 19.088 11.755 -19.461 1.00 92.81 361 ASP A C 1
ATOM 2880 O O . ASP A 1 361 ? 19.489 12.431 -18.508 1.00 92.81 361 ASP A O 1
ATOM 2884 N N . SER A 1 362 ? 17.863 11.223 -19.451 1.00 94.94 362 SER A N 1
ATOM 2885 C CA . SER A 1 362 ? 16.933 11.383 -18.326 1.00 94.94 362 SER A CA 1
ATOM 2886 C C . SER A 1 362 ? 17.419 10.649 -17.068 1.00 94.94 362 SER A C 1
ATOM 2888 O O . SER A 1 362 ? 18.283 9.767 -17.125 1.00 94.94 362 SER A O 1
ATOM 2890 N N . VAL A 1 363 ? 16.879 11.006 -15.901 1.00 97.25 363 VAL A N 1
ATOM 2891 C CA . VAL A 1 363 ? 17.052 10.201 -14.681 1.00 97.25 363 VAL A CA 1
ATOM 2892 C C . VAL A 1 363 ? 15.897 9.212 -14.591 1.00 97.25 363 VAL A C 1
ATOM 2894 O O . VAL A 1 363 ? 14.737 9.603 -14.701 1.00 97.25 363 VAL A O 1
ATOM 2897 N N . ILE A 1 364 ? 16.207 7.935 -14.365 1.00 97.62 364 ILE A N 1
ATOM 2898 C CA . ILE A 1 364 ? 15.204 6.884 -14.185 1.00 97.62 364 ILE A CA 1
ATOM 2899 C C . ILE A 1 364 ? 15.149 6.419 -12.729 1.00 97.62 364 ILE A C 1
ATOM 2901 O O . ILE A 1 364 ? 16.181 6.242 -12.078 1.00 97.62 364 ILE A O 1
ATOM 2905 N N . TYR A 1 365 ? 13.932 6.201 -12.241 1.00 98.00 365 TYR A N 1
ATOM 2906 C CA . TYR A 1 365 ? 13.617 5.634 -10.937 1.00 98.00 365 TYR A CA 1
ATOM 2907 C C . TYR A 1 365 ? 12.877 4.321 -11.143 1.00 98.00 365 TYR A C 1
ATOM 2909 O O . TYR A 1 365 ? 11.771 4.311 -11.683 1.00 98.00 365 TYR A O 1
ATOM 2917 N N . ILE A 1 366 ? 13.495 3.215 -10.742 1.00 98.00 366 ILE A N 1
ATOM 2918 C CA . ILE A 1 366 ? 12.984 1.866 -11.003 1.00 98.00 366 ILE A CA 1
ATOM 2919 C C . ILE A 1 366 ? 12.575 1.243 -9.674 1.00 98.00 366 ILE A C 1
ATOM 2921 O O . ILE A 1 366 ? 13.421 1.058 -8.802 1.00 98.00 366 ILE A O 1
ATOM 2925 N N . TYR A 1 367 ? 11.291 0.937 -9.520 1.00 98.19 367 TYR A N 1
ATOM 2926 C CA . TYR A 1 367 ? 10.721 0.336 -8.318 1.00 98.19 367 TYR A CA 1
ATOM 2927 C C . TYR A 1 367 ? 10.532 -1.163 -8.496 1.00 98.19 367 TYR A C 1
ATOM 2929 O O . TYR A 1 367 ? 10.032 -1.605 -9.532 1.00 98.19 367 TYR A O 1
ATOM 2937 N N . GLY A 1 368 ? 10.883 -1.933 -7.472 1.00 96.81 368 GLY A N 1
ATOM 2938 C CA . GLY A 1 368 ? 10.753 -3.385 -7.490 1.00 96.81 368 GLY A CA 1
ATOM 2939 C C . GLY A 1 368 ? 11.661 -4.070 -6.473 1.00 96.81 368 GLY A C 1
ATOM 2940 O O . GLY A 1 368 ? 12.148 -3.444 -5.532 1.00 96.81 368 GLY A O 1
ATOM 2941 N N . SER A 1 369 ? 11.884 -5.364 -6.681 1.00 93.81 369 SER A N 1
ATOM 2942 C CA . SER A 1 369 ? 12.749 -6.224 -5.870 1.00 93.81 369 SER A CA 1
ATOM 2943 C C . SER A 1 369 ? 14.181 -6.214 -6.390 1.00 93.81 369 SER A C 1
ATOM 2945 O O . SER A 1 369 ? 14.420 -6.505 -7.565 1.00 93.81 369 SER A O 1
ATOM 2947 N N . HIS A 1 370 ? 15.146 -5.879 -5.535 1.00 91.75 370 HIS A N 1
ATOM 2948 C CA . HIS A 1 370 ? 16.568 -5.956 -5.872 1.00 91.75 370 HIS A CA 1
ATOM 2949 C C . HIS A 1 370 ? 17.020 -7.414 -5.983 1.00 91.75 370 HIS A C 1
ATOM 2951 O O . HIS A 1 370 ? 16.783 -8.222 -5.086 1.00 91.75 370 HIS A O 1
ATOM 2957 N N . PHE A 1 371 ? 17.715 -7.760 -7.069 1.00 84.06 371 PHE A N 1
ATOM 2958 C CA . PHE A 1 371 ? 18.270 -9.097 -7.237 1.00 84.06 371 PHE A CA 1
ATOM 2959 C C . PHE A 1 371 ? 19.247 -9.426 -6.109 1.00 84.06 371 PHE A C 1
ATOM 2961 O O . PHE A 1 371 ? 20.167 -8.664 -5.824 1.00 84.06 371 PHE A O 1
ATOM 2968 N N . ASN A 1 372 ? 19.161 -10.651 -5.591 1.00 75.88 372 ASN A N 1
ATOM 2969 C CA . ASN A 1 372 ? 20.077 -11.165 -4.566 1.00 75.88 372 ASN A CA 1
ATOM 2970 C C . ASN A 1 372 ? 21.562 -11.157 -4.989 1.00 75.88 372 ASN A C 1
ATOM 2972 O O . ASN A 1 372 ? 22.449 -11.223 -4.144 1.00 75.88 372 ASN A O 1
ATOM 2976 N N . ASN A 1 373 ? 21.854 -11.079 -6.294 1.00 71.56 373 ASN A N 1
ATOM 2977 C CA . ASN A 1 373 ? 23.217 -10.961 -6.824 1.00 71.56 373 ASN A CA 1
ATOM 2978 C C . ASN A 1 373 ? 23.748 -9.510 -6.872 1.00 71.56 373 ASN A C 1
ATOM 2980 O O . ASN A 1 373 ? 24.896 -9.306 -7.263 1.00 71.56 373 ASN A O 1
ATOM 2984 N N . GLY A 1 374 ? 22.923 -8.524 -6.506 1.00 70.31 374 GLY A N 1
ATOM 2985 C CA . GLY A 1 374 ? 23.266 -7.108 -6.373 1.00 70.31 374 GLY A CA 1
ATOM 2986 C C . GLY A 1 374 ? 23.209 -6.267 -7.655 1.00 70.31 374 GLY A C 1
ATOM 2987 O O . GLY A 1 374 ? 23.287 -5.045 -7.564 1.00 70.31 374 GLY A O 1
ATOM 2988 N N . ASN A 1 375 ? 23.046 -6.870 -8.840 1.00 77.88 375 ASN A N 1
ATOM 2989 C CA . ASN A 1 375 ? 23.257 -6.184 -10.129 1.00 77.88 375 ASN A CA 1
ATOM 2990 C C . ASN A 1 375 ? 21.978 -5.957 -10.952 1.00 77.88 375 ASN A C 1
ATOM 2992 O O . ASN A 1 375 ? 22.034 -5.805 -12.176 1.00 77.88 375 ASN A O 1
ATOM 2996 N N . GLY A 1 376 ? 20.810 -5.931 -10.319 1.00 88.75 376 GLY A N 1
ATOM 2997 C CA . GLY A 1 376 ? 19.580 -5.638 -11.041 1.00 88.75 376 GLY A CA 1
ATOM 2998 C C . GLY A 1 376 ? 18.323 -5.668 -10.192 1.00 88.75 376 GLY A C 1
ATOM 2999 O O . GLY A 1 376 ? 18.394 -5.808 -8.977 1.00 88.75 376 GLY A O 1
ATOM 3000 N N . ILE A 1 377 ? 17.184 -5.481 -10.842 1.00 94.19 377 ILE A N 1
ATOM 3001 C CA . ILE A 1 377 ? 15.879 -5.298 -10.208 1.00 94.19 377 ILE A CA 1
ATOM 3002 C C . ILE A 1 377 ? 14.788 -5.971 -11.052 1.00 94.19 377 ILE A C 1
ATOM 3004 O O . ILE A 1 377 ? 14.874 -5.990 -12.281 1.00 94.19 377 ILE A O 1
ATOM 3008 N N . HIS A 1 378 ? 13.783 -6.555 -10.402 1.00 94.62 378 HIS A N 1
ATOM 3009 C CA . HIS A 1 378 ? 12.617 -7.196 -11.030 1.00 94.62 378 HIS A CA 1
ATOM 3010 C C . HIS A 1 378 ? 11.337 -6.900 -10.243 1.00 94.62 378 HIS A C 1
ATOM 3012 O O . HIS A 1 378 ? 11.355 -6.056 -9.351 1.00 94.62 378 HIS A O 1
ATOM 3018 N N . ASN A 1 379 ? 10.222 -7.558 -10.579 1.00 93.94 379 ASN A N 1
ATOM 3019 C CA . ASN A 1 379 ? 8.901 -7.279 -10.003 1.00 93.94 379 ASN A CA 1
ATOM 3020 C C . ASN A 1 379 ? 8.516 -5.797 -10.178 1.00 93.94 379 ASN A C 1
ATOM 3022 O O . ASN A 1 379 ? 8.024 -5.142 -9.260 1.00 93.94 379 ASN A O 1
ATOM 3026 N N . ILE A 1 380 ? 8.785 -5.265 -11.379 1.00 96.69 380 ILE A N 1
ATOM 3027 C CA . ILE A 1 380 ? 8.575 -3.862 -11.788 1.00 96.69 380 ILE A CA 1
ATOM 3028 C C . ILE A 1 380 ? 7.125 -3.681 -12.288 1.00 96.69 380 ILE A C 1
ATOM 3030 O O . ILE A 1 380 ? 6.857 -3.078 -13.323 1.00 96.69 380 ILE A O 1
ATOM 3034 N N . HIS A 1 381 ? 6.176 -4.288 -11.583 1.00 97.12 381 HIS A N 1
ATOM 3035 C CA . HIS A 1 381 ? 4.744 -4.261 -11.871 1.00 97.12 381 HIS A CA 1
ATOM 3036 C C . HIS A 1 381 ? 3.961 -4.235 -10.552 1.00 97.12 381 HIS A C 1
ATOM 3038 O O . HIS A 1 381 ? 4.540 -4.333 -9.474 1.00 97.12 381 HIS A O 1
ATOM 3044 N N . MET A 1 382 ? 2.638 -4.125 -10.619 1.00 97.62 382 MET A N 1
ATOM 3045 C CA . MET A 1 382 ? 1.744 -4.240 -9.469 1.00 97.62 382 MET A CA 1
ATOM 3046 C C . MET A 1 382 ? 1.970 -5.580 -8.747 1.00 97.62 382 MET A C 1
ATOM 3048 O O . MET A 1 382 ? 1.833 -6.641 -9.359 1.00 97.62 382 MET A O 1
ATOM 3052 N N . ASN A 1 383 ? 2.308 -5.530 -7.461 1.00 96.50 383 ASN A N 1
ATOM 3053 C CA . ASN A 1 383 ? 2.646 -6.663 -6.592 1.00 96.50 383 ASN A CA 1
ATOM 3054 C C . ASN A 1 383 ? 1.554 -6.869 -5.526 1.00 96.50 383 ASN A C 1
ATOM 3056 O O . ASN A 1 383 ? 1.824 -7.134 -4.355 1.00 96.50 383 ASN A O 1
ATOM 3060 N N . GLN A 1 384 ? 0.295 -6.701 -5.938 1.00 95.50 384 GLN A N 1
ATOM 3061 C CA . GLN A 1 384 ? -0.897 -6.921 -5.123 1.00 95.50 384 GLN A CA 1
ATOM 3062 C C . GLN A 1 384 ? -2.094 -7.314 -5.999 1.00 95.50 384 GLN A C 1
ATOM 3064 O O . GLN A 1 384 ? -2.094 -7.114 -7.215 1.00 95.50 384 GLN A O 1
ATOM 3069 N N . GLY A 1 385 ? -3.134 -7.886 -5.390 1.00 94.69 385 GLY A N 1
ATOM 3070 C CA . GLY A 1 385 ? -4.360 -8.281 -6.087 1.00 94.69 385 GLY A CA 1
ATOM 3071 C C . GLY A 1 385 ? -4.196 -9.488 -7.015 1.00 94.69 385 GLY A C 1
ATOM 3072 O O . GLY A 1 385 ? -5.082 -9.762 -7.826 1.00 94.69 385 GLY A O 1
ATOM 3073 N N . SER A 1 386 ? -3.092 -10.225 -6.919 1.00 92.94 386 SER A N 1
ATOM 3074 C CA . SER A 1 386 ? -2.824 -11.405 -7.736 1.00 92.94 386 SER A CA 1
ATOM 3075 C C . SER A 1 386 ? -3.641 -12.614 -7.267 1.00 92.94 386 SER A C 1
ATOM 3077 O O . SER A 1 386 ? -3.734 -12.885 -6.065 1.00 92.94 386 SER A O 1
ATOM 3079 N N . PRO A 1 387 ? -4.245 -13.379 -8.193 1.00 86.50 387 PRO A N 1
ATOM 3080 C CA . PRO A 1 387 ? -5.047 -14.544 -7.849 1.00 86.50 387 PRO A CA 1
ATOM 3081 C C . PRO A 1 387 ? -4.226 -15.839 -7.732 1.00 86.50 387 PRO A C 1
ATOM 3083 O O . PRO A 1 387 ? -3.084 -15.944 -8.179 1.00 86.50 387 PRO A O 1
ATOM 3086 N N . ARG A 1 388 ? -4.886 -16.896 -7.234 1.00 83.06 388 ARG A N 1
ATOM 3087 C CA . ARG A 1 388 ? -4.422 -18.299 -7.290 1.00 83.06 388 ARG A CA 1
ATOM 3088 C C . ARG A 1 388 ? -3.008 -18.497 -6.711 1.00 83.06 388 ARG A C 1
ATOM 3090 O O . ARG A 1 388 ? -2.817 -18.297 -5.520 1.00 83.06 388 ARG A O 1
ATOM 3097 N N . GLN A 1 389 ? -2.062 -18.957 -7.532 1.00 78.44 389 GLN A N 1
ATOM 3098 C CA . GLN A 1 389 ? -0.714 -19.366 -7.128 1.00 78.44 389 GLN A CA 1
ATOM 3099 C C . GLN A 1 389 ? 0.217 -18.188 -6.806 1.00 78.44 389 GLN A C 1
ATOM 3101 O O . GLN A 1 389 ? 1.234 -18.394 -6.160 1.00 78.44 389 GLN A O 1
ATOM 3106 N N . TRP A 1 390 ? -0.153 -16.971 -7.215 1.00 82.00 390 TRP A N 1
ATOM 3107 C CA . TRP A 1 390 ? 0.633 -15.744 -7.028 1.00 82.00 390 TRP A CA 1
ATOM 3108 C C . TRP A 1 390 ? 0.179 -14.930 -5.807 1.00 82.00 390 TRP A C 1
ATOM 3110 O O . TRP A 1 390 ? 0.585 -13.790 -5.623 1.00 82.00 390 TRP A O 1
ATOM 3120 N N . LYS A 1 391 ? -0.699 -15.495 -4.965 1.00 83.06 391 LYS A N 1
ATOM 3121 C CA . LYS A 1 391 ? -1.216 -14.822 -3.762 1.00 83.06 391 LYS A CA 1
ATOM 3122 C C . LYS A 1 391 ? -0.133 -14.484 -2.742 1.00 83.06 391 LYS A C 1
ATOM 3124 O O . LYS A 1 391 ? -0.315 -13.553 -1.967 1.00 83.06 391 LYS A O 1
ATOM 3129 N N . ASN A 1 392 ? 0.954 -15.248 -2.730 1.00 81.06 392 ASN A N 1
ATOM 3130 C CA . ASN A 1 392 ? 2.047 -15.054 -1.782 1.00 81.06 392 ASN A CA 1
ATOM 3131 C C . ASN A 1 392 ? 2.909 -13.834 -2.118 1.00 81.06 392 ASN A C 1
ATOM 3133 O O . ASN A 1 392 ? 3.641 -13.396 -1.245 1.00 81.06 392 ASN A O 1
ATOM 3137 N N . ASP A 1 393 ? 2.784 -13.290 -3.333 1.00 85.25 393 ASP A N 1
ATOM 3138 C CA . ASP A 1 393 ? 3.523 -12.105 -3.782 1.00 85.25 393 ASP A CA 1
ATOM 3139 C C . ASP A 1 393 ? 2.739 -10.810 -3.495 1.00 85.25 393 ASP A C 1
ATOM 3141 O O . ASP A 1 393 ? 3.260 -9.709 -3.658 1.00 85.25 393 ASP A O 1
ATOM 3145 N N . ASN A 1 394 ? 1.487 -10.937 -3.036 1.00 90.19 394 ASN A N 1
ATOM 3146 C CA . ASN A 1 394 ? 0.617 -9.812 -2.720 1.00 90.19 394 ASN A CA 1
ATOM 3147 C C . ASN A 1 394 ? 1.036 -9.095 -1.438 1.00 90.19 394 ASN A C 1
ATOM 3149 O O . ASN A 1 394 ? 1.223 -9.727 -0.401 1.00 90.19 394 ASN A O 1
ATOM 3153 N N . GLY A 1 395 ? 1.069 -7.768 -1.500 1.00 89.62 395 GLY A N 1
ATOM 3154 C CA . GLY A 1 395 ? 1.307 -6.912 -0.345 1.00 89.62 395 GLY A CA 1
ATOM 3155 C C . GLY A 1 395 ? 1.158 -5.437 -0.694 1.00 89.62 395 GLY A C 1
ATOM 3156 O O . GLY A 1 395 ? 1.285 -5.033 -1.848 1.00 89.62 395 GLY A O 1
ATOM 3157 N N . ILE A 1 396 ? 0.864 -4.628 0.316 1.00 91.19 396 ILE A N 1
ATOM 3158 C CA . ILE A 1 396 ? 0.657 -3.184 0.169 1.00 91.19 396 ILE A CA 1
ATOM 3159 C C . ILE A 1 396 ? 1.989 -2.425 0.153 1.00 91.19 396 ILE A C 1
ATOM 3161 O O . ILE A 1 396 ? 2.970 -2.871 0.749 1.00 91.19 396 ILE A O 1
ATOM 3165 N N . TYR A 1 397 ? 2.024 -1.256 -0.492 1.00 93.06 397 TYR A N 1
ATOM 3166 C CA . TYR A 1 397 ? 3.218 -0.392 -0.553 1.00 93.06 397 TYR A CA 1
ATOM 3167 C C . TYR A 1 397 ? 4.494 -1.110 -1.020 1.00 93.06 397 TYR A C 1
ATOM 3169 O O . TYR A 1 397 ? 5.582 -0.885 -0.495 1.00 93.06 397 TYR A O 1
ATOM 3177 N N . GLN A 1 398 ? 4.368 -2.002 -1.995 1.00 94.69 398 GLN A N 1
ATOM 3178 C CA . GLN A 1 398 ? 5.497 -2.720 -2.591 1.00 94.69 398 GLN A CA 1
ATOM 3179 C C . GLN A 1 398 ? 5.319 -2.913 -4.102 1.00 94.69 398 GLN A C 1
ATOM 3181 O O . GLN A 1 398 ? 5.920 -3.806 -4.702 1.00 94.69 398 GLN A O 1
ATOM 3186 N N . ASP A 1 399 ? 4.476 -2.095 -4.734 1.00 97.62 399 ASP A N 1
ATOM 3187 C CA . ASP A 1 399 ? 4.285 -2.173 -6.176 1.00 97.62 399 ASP A CA 1
ATOM 3188 C C . ASP A 1 399 ? 5.542 -1.688 -6.904 1.00 97.62 399 ASP A C 1
ATOM 3190 O O . ASP A 1 399 ? 6.244 -0.768 -6.471 1.00 97.62 399 ASP A O 1
ATOM 3194 N N . GLY A 1 400 ? 5.835 -2.331 -8.026 1.00 97.81 400 GLY A N 1
ATOM 3195 C CA . GLY A 1 400 ? 6.868 -1.911 -8.953 1.00 97.81 400 GLY A CA 1
ATOM 3196 C C . GLY A 1 400 ? 6.377 -0.854 -9.939 1.00 97.81 400 GLY A C 1
ATOM 3197 O O . GLY A 1 400 ? 5.189 -0.542 -10.038 1.00 97.81 400 GLY A O 1
ATOM 3198 N N . GLY A 1 401 ? 7.304 -0.287 -10.699 1.00 97.94 401 GLY A N 1
ATOM 3199 C CA . GLY A 1 401 ? 7.004 0.755 -11.677 1.00 97.94 401 GLY A CA 1
ATOM 3200 C C . GLY A 1 401 ? 8.243 1.540 -12.078 1.00 97.94 401 GLY A C 1
ATOM 3201 O O . GLY A 1 401 ? 9.334 1.322 -11.548 1.00 97.94 401 GLY A O 1
ATOM 3202 N N . ILE A 1 402 ? 8.075 2.458 -13.025 1.00 98.31 402 ILE A N 1
ATOM 3203 C CA . ILE A 1 402 ? 9.164 3.290 -13.540 1.00 98.31 402 ILE A CA 1
ATOM 3204 C C . ILE A 1 402 ? 8.720 4.747 -13.531 1.00 98.31 402 ILE A C 1
ATOM 3206 O O . ILE A 1 402 ? 7.664 5.076 -14.068 1.00 98.31 402 ILE A O 1
ATOM 3210 N N . LEU A 1 403 ? 9.544 5.628 -12.968 1.00 98.12 403 LEU A N 1
ATOM 3211 C CA . LEU A 1 403 ? 9.404 7.073 -13.131 1.00 98.12 403 LEU A CA 1
ATOM 3212 C C . LEU A 1 403 ? 10.604 7.617 -13.909 1.00 98.12 403 LEU A C 1
ATOM 3214 O O . LEU A 1 403 ? 11.742 7.213 -13.672 1.00 98.12 403 LEU A O 1
ATOM 3218 N N . LEU A 1 404 ? 10.347 8.539 -14.828 1.00 97.50 404 LEU A N 1
ATOM 3219 C CA . LEU A 1 404 ? 11.350 9.225 -15.636 1.00 97.50 404 LEU A CA 1
ATOM 3220 C C . LEU A 1 404 ? 11.308 10.717 -15.325 1.00 97.50 404 LEU A C 1
ATOM 3222 O O . LEU A 1 404 ? 10.248 11.331 -15.438 1.00 97.50 404 LEU A O 1
ATOM 3226 N N . ASP A 1 405 ? 12.452 11.286 -14.966 1.00 96.88 405 ASP A N 1
ATOM 3227 C CA . ASP A 1 405 ? 12.646 12.721 -14.772 1.00 96.88 405 ASP A CA 1
ATOM 3228 C C . ASP A 1 405 ? 13.443 13.282 -15.955 1.00 96.88 405 ASP A C 1
ATOM 3230 O O . ASP A 1 405 ? 14.642 13.021 -16.103 1.00 96.88 405 ASP A O 1
ATOM 3234 N N . PHE A 1 406 ? 12.762 14.056 -16.801 1.00 94.81 406 PHE A N 1
ATOM 3235 C CA . PHE A 1 406 ? 13.361 14.788 -17.922 1.00 94.81 406 PHE A CA 1
ATOM 3236 C C . PHE A 1 406 ? 13.876 16.177 -17.496 1.00 94.81 406 PHE A C 1
ATOM 3238 O O . PHE A 1 406 ? 14.366 16.949 -18.317 1.00 94.81 406 PHE A O 1
ATOM 3245 N N . GLY A 1 407 ? 13.779 16.509 -16.205 1.00 91.94 407 GLY A N 1
ATOM 3246 C CA . GLY A 1 407 ? 14.159 17.791 -15.622 1.00 91.94 407 GLY A CA 1
ATOM 3247 C C . GLY A 1 407 ? 12.989 18.771 -15.562 1.00 91.94 407 GLY A C 1
ATOM 3248 O O . GLY A 1 407 ? 12.647 19.257 -14.481 1.00 91.94 407 GLY A O 1
ATOM 3249 N N . ASP A 1 408 ? 12.352 19.048 -16.701 1.00 90.75 408 ASP A N 1
ATOM 3250 C CA . ASP A 1 408 ? 11.206 19.963 -16.802 1.00 90.75 408 ASP A CA 1
ATOM 3251 C C . ASP A 1 408 ? 9.855 19.285 -16.521 1.00 90.75 408 ASP A C 1
ATOM 3253 O O . ASP A 1 408 ? 8.907 19.941 -16.087 1.00 90.75 408 ASP A O 1
ATOM 3257 N N . HIS A 1 409 ? 9.767 17.973 -16.734 1.00 92.69 409 HIS A N 1
ATOM 3258 C CA . HIS A 1 409 ? 8.588 17.174 -16.439 1.00 92.69 409 HIS A CA 1
ATOM 3259 C C . HIS A 1 409 ? 8.953 15.743 -16.040 1.00 92.69 409 HIS A C 1
ATOM 3261 O O . HIS A 1 409 ? 10.058 15.255 -16.280 1.00 92.69 409 HIS A O 1
ATOM 3267 N N . TRP A 1 410 ? 7.971 15.073 -15.442 1.00 95.31 410 TRP A N 1
ATOM 3268 C CA . TRP A 1 410 ? 8.053 13.678 -15.039 1.00 95.31 410 TRP A CA 1
ATOM 3269 C C . TRP A 1 410 ? 7.069 12.829 -15.830 1.00 95.31 410 TRP A C 1
ATOM 3271 O O . TRP A 1 410 ? 5.941 13.257 -16.098 1.00 95.31 410 TRP A O 1
ATOM 3281 N N . MET A 1 411 ? 7.464 11.595 -16.124 1.00 96.81 411 MET A N 1
ATOM 3282 C CA . MET A 1 411 ? 6.582 10.566 -16.666 1.00 96.81 411 MET A CA 1
ATOM 3283 C C . MET A 1 411 ? 6.545 9.357 -15.735 1.00 96.81 411 MET A C 1
ATOM 3285 O O . MET A 1 411 ? 7.568 8.968 -15.182 1.00 96.81 411 MET A O 1
ATOM 3289 N N . GLY A 1 412 ? 5.366 8.760 -15.571 1.00 97.44 412 GLY A N 1
ATOM 3290 C CA . GLY A 1 412 ? 5.171 7.531 -14.804 1.00 97.44 412 GLY A CA 1
ATOM 3291 C C . GLY A 1 412 ? 4.686 6.397 -15.697 1.00 97.44 412 GLY A C 1
ATOM 3292 O O . GLY A 1 412 ? 3.746 6.584 -16.474 1.00 97.44 412 GLY A O 1
ATOM 3293 N N . VAL A 1 413 ? 5.319 5.236 -15.575 1.00 97.94 413 VAL A N 1
ATOM 3294 C CA . VAL A 1 413 ? 4.954 3.994 -16.254 1.00 97.94 413 VAL A CA 1
ATOM 3295 C C . VAL A 1 413 ? 4.612 2.952 -15.205 1.00 97.94 413 VAL A C 1
ATOM 3297 O O . VAL A 1 413 ? 5.439 2.593 -14.362 1.00 97.94 413 VAL A O 1
ATOM 3300 N N . PHE A 1 414 ? 3.382 2.462 -15.284 1.00 98.38 414 PHE A N 1
ATOM 3301 C CA . PHE A 1 414 ? 2.828 1.512 -14.334 1.00 98.38 414 PHE A CA 1
ATOM 3302 C C . PHE A 1 414 ? 2.255 0.321 -15.093 1.00 98.38 414 PHE A C 1
ATOM 3304 O O . PHE A 1 414 ? 1.552 0.491 -16.093 1.00 98.38 414 PHE A O 1
ATOM 3311 N N . ILE A 1 415 ? 2.578 -0.881 -14.626 1.00 98.31 415 ILE A N 1
ATOM 3312 C CA . ILE A 1 415 ? 2.225 -2.141 -15.280 1.00 98.31 415 ILE A CA 1
ATOM 3313 C C . ILE A 1 415 ? 1.527 -3.029 -14.258 1.00 98.31 415 ILE A C 1
ATOM 3315 O O . ILE A 1 415 ? 1.998 -3.171 -13.136 1.00 98.31 415 ILE A O 1
ATOM 3319 N N . GLY A 1 416 ? 0.415 -3.639 -14.642 1.00 97.38 416 GLY A N 1
ATOM 3320 C CA . GLY A 1 416 ? -0.250 -4.698 -13.885 1.00 97.38 416 GLY A CA 1
ATOM 3321 C C . GLY A 1 416 ? -0.645 -5.849 -14.802 1.00 97.38 416 GLY A C 1
ATOM 3322 O O . GLY A 1 416 ? -0.489 -5.776 -16.020 1.00 97.38 416 GLY A O 1
ATOM 3323 N N . PHE A 1 417 ? -1.193 -6.915 -14.236 1.00 96.19 417 PHE A N 1
ATOM 3324 C CA . PHE A 1 417 ? -1.725 -8.043 -14.996 1.00 96.19 417 PHE A CA 1
ATOM 3325 C C . PHE A 1 417 ? -3.242 -7.928 -15.133 1.00 96.19 417 PHE A C 1
ATOM 3327 O O . PHE A 1 417 ? -3.937 -7.572 -14.182 1.00 96.19 417 PHE A O 1
ATOM 3334 N N . ALA A 1 418 ? -3.787 -8.287 -16.299 1.00 96.12 418 ALA A N 1
ATOM 3335 C CA . ALA A 1 418 ? -5.226 -8.196 -16.566 1.00 96.12 418 ALA A CA 1
ATOM 3336 C C . ALA A 1 418 ? -6.089 -8.969 -15.542 1.00 96.12 418 ALA A C 1
ATOM 3338 O O . ALA A 1 418 ? -7.220 -8.580 -15.250 1.00 96.12 418 ALA A O 1
ATOM 3339 N N . SER A 1 419 ? -5.542 -10.044 -14.969 1.00 94.06 419 SER A N 1
ATOM 3340 C CA . SER A 1 419 ? -6.184 -10.905 -13.971 1.00 94.06 419 SER A CA 1
ATOM 3341 C C . SER A 1 419 ? -6.161 -10.361 -12.538 1.00 94.06 419 SER A C 1
ATOM 3343 O O . SER A 1 419 ? -6.812 -10.945 -11.669 1.00 94.06 419 SER A O 1
ATOM 3345 N N . GLN A 1 420 ? -5.387 -9.307 -12.259 1.00 96.00 420 GLN A N 1
ATOM 3346 C CA . GLN A 1 420 ? -5.293 -8.737 -10.917 1.00 96.00 420 GLN A CA 1
ATOM 3347 C C . GLN A 1 420 ? -6.572 -7.990 -10.536 1.00 96.00 420 GLN A C 1
ATOM 3349 O O . GLN A 1 420 ? -7.267 -7.415 -11.381 1.00 96.00 420 GLN A O 1
ATOM 3354 N N . ALA A 1 421 ? -6.878 -8.029 -9.243 1.00 95.25 421 ALA A N 1
ATOM 3355 C CA . ALA A 1 421 ? -7.983 -7.303 -8.648 1.00 95.25 421 ALA A CA 1
ATOM 3356 C C . ALA A 1 421 ? -7.736 -5.792 -8.693 1.00 95.25 421 ALA A C 1
ATOM 3358 O O . ALA A 1 421 ? -6.620 -5.325 -8.466 1.00 95.25 421 ALA A O 1
ATOM 3359 N N . VAL A 1 422 ? -8.799 -5.026 -8.936 1.00 94.06 422 VAL A N 1
ATOM 3360 C CA . VAL A 1 422 ? -8.743 -3.555 -8.895 1.00 94.06 422 VAL A CA 1
ATOM 3361 C C . VAL A 1 422 ? -8.761 -3.003 -7.464 1.00 94.06 422 VAL A C 1
ATOM 3363 O O . VAL A 1 422 ? -8.444 -1.833 -7.262 1.00 94.06 422 VAL A O 1
ATOM 3366 N N . HIS A 1 423 ? -9.118 -3.840 -6.483 1.00 91.00 423 HIS A N 1
ATOM 3367 C CA . HIS A 1 423 ? -9.112 -3.539 -5.054 1.00 91.00 423 HIS A CA 1
ATOM 3368 C C . HIS A 1 423 ? -8.493 -4.679 -4.246 1.00 91.00 423 HIS A C 1
ATOM 3370 O O . HIS A 1 423 ? -8.629 -5.859 -4.588 1.00 91.00 423 HIS A O 1
ATOM 3376 N N . THR A 1 424 ? -7.845 -4.305 -3.145 1.00 92.00 424 THR A N 1
ATOM 3377 C CA . THR A 1 424 ? -7.202 -5.226 -2.211 1.00 92.00 424 THR A CA 1
ATOM 3378 C C . THR A 1 424 ? -7.516 -4.877 -0.763 1.00 92.00 424 THR A C 1
ATOM 3380 O O . THR A 1 424 ? -7.791 -3.716 -0.447 1.00 92.00 424 THR A O 1
ATOM 3383 N N . ASP A 1 425 ? -7.490 -5.883 0.108 1.00 84.62 425 ASP A N 1
ATOM 3384 C CA . ASP A 1 425 ? -7.460 -5.698 1.561 1.00 84.62 425 ASP A CA 1
ATOM 3385 C C . ASP A 1 425 ? -6.076 -5.224 2.032 1.00 84.62 425 ASP A C 1
ATOM 3387 O O . ASP A 1 425 ? -5.190 -4.944 1.215 1.00 84.62 425 ASP A O 1
ATOM 3391 N N . ASP A 1 426 ? -5.903 -5.057 3.341 1.00 82.00 426 ASP A N 1
ATOM 3392 C CA . ASP A 1 426 ? -4.685 -4.494 3.933 1.00 82.00 426 ASP A CA 1
ATOM 3393 C C . ASP A 1 426 ? -3.481 -5.448 3.889 1.00 82.00 426 ASP A C 1
ATOM 3395 O O . ASP A 1 426 ? -2.343 -5.019 4.078 1.00 82.00 426 ASP A O 1
ATOM 3399 N N . GLU A 1 427 ? -3.705 -6.704 3.515 1.00 80.94 427 GLU A N 1
ATOM 3400 C CA . GLU A 1 427 ? -2.690 -7.692 3.162 1.00 80.94 427 GLU A CA 1
ATOM 3401 C C . GLU A 1 427 ? -2.319 -7.650 1.667 1.00 80.94 427 GLU A C 1
ATOM 3403 O O . GLU A 1 427 ? -1.452 -8.398 1.216 1.00 80.94 427 GLU A O 1
ATOM 3408 N N . GLY A 1 428 ? -2.969 -6.799 0.867 1.00 89.12 428 GLY A N 1
ATOM 3409 C CA . GLY A 1 428 ? -2.777 -6.735 -0.581 1.00 89.12 428 GLY A CA 1
ATOM 3410 C C . GLY A 1 428 ? -3.492 -7.859 -1.342 1.00 89.12 428 GLY A C 1
ATOM 3411 O O . GLY A 1 428 ? -3.286 -8.007 -2.550 1.00 89.12 428 GLY A O 1
ATOM 3412 N N . GLN A 1 429 ? -4.335 -8.657 -0.684 1.00 91.75 429 GLN A N 1
ATOM 3413 C CA . GLN A 1 429 ? -5.092 -9.734 -1.318 1.00 91.75 429 GLN A CA 1
ATOM 3414 C C . GLN A 1 429 ? -6.333 -9.186 -2.032 1.00 91.75 429 GLN A C 1
ATOM 3416 O O . GLN A 1 429 ? -6.897 -8.181 -1.603 1.00 91.75 429 GLN A O 1
ATOM 3421 N N . PRO A 1 430 ? -6.800 -9.835 -3.117 1.00 93.38 430 PRO A N 1
ATOM 3422 C CA . PRO A 1 430 ? -8.045 -9.463 -3.787 1.00 93.38 430 PRO A CA 1
ATOM 3423 C C . PRO A 1 430 ? -9.227 -9.319 -2.822 1.00 93.38 430 PRO A C 1
ATOM 3425 O O . PRO A 1 430 ? -9.543 -10.263 -2.095 1.00 93.38 430 PRO A O 1
ATOM 3428 N N . THR A 1 431 ? -9.925 -8.180 -2.872 1.00 87.94 431 THR A N 1
ATOM 3429 C CA . THR A 1 431 ? -11.134 -7.949 -2.067 1.00 87.94 431 THR A CA 1
ATOM 3430 C C . THR A 1 431 ? -12.332 -7.530 -2.935 1.00 87.94 431 THR A C 1
ATOM 3432 O O . THR A 1 431 ? -12.159 -6.725 -3.856 1.00 87.94 431 THR A O 1
ATOM 3435 N N . PRO A 1 432 ? -13.550 -8.060 -2.687 1.00 86.56 432 PRO A N 1
ATOM 3436 C CA . PRO A 1 432 ? -13.860 -9.152 -1.752 1.00 86.56 432 PRO A CA 1
ATOM 3437 C C . PRO A 1 432 ? -13.155 -10.470 -2.140 1.00 86.56 432 PRO A C 1
ATOM 3439 O O . PRO A 1 432 ? -12.819 -10.647 -3.309 1.00 86.56 432 PRO A O 1
ATOM 3442 N N . PRO A 1 433 ? -12.966 -11.439 -1.219 1.00 80.56 433 PRO A N 1
ATOM 3443 C CA . PRO A 1 433 ? -12.200 -12.667 -1.494 1.00 80.56 433 PRO A CA 1
ATOM 3444 C C . PRO A 1 433 ? -12.699 -13.490 -2.695 1.00 80.56 433 PRO A C 1
ATOM 3446 O O . PRO A 1 433 ? -11.957 -14.283 -3.288 1.00 80.56 433 PRO A O 1
ATOM 3449 N N . HIS A 1 434 ? -13.969 -13.312 -3.066 1.00 83.56 434 HIS A N 1
ATOM 3450 C CA . HIS A 1 434 ? -14.611 -13.933 -4.217 1.00 83.56 434 HIS A CA 1
ATOM 3451 C C . HIS A 1 434 ? -15.404 -12.897 -5.010 1.00 83.56 434 HIS A C 1
ATOM 3453 O O . HIS A 1 434 ? -16.079 -12.054 -4.429 1.00 83.56 434 HIS A O 1
ATOM 3459 N N . GLY A 1 435 ? -15.367 -13.002 -6.341 1.00 85.69 435 GLY A N 1
ATOM 3460 C CA . GLY A 1 435 ? -16.120 -12.102 -7.219 1.00 85.69 435 GLY A CA 1
ATOM 3461 C C . GLY A 1 435 ? -15.598 -10.663 -7.239 1.00 85.69 435 GLY A C 1
ATOM 3462 O O . GLY A 1 435 ? -16.348 -9.766 -7.616 1.00 85.69 435 GLY A O 1
ATOM 3463 N N . TYR A 1 436 ? -14.344 -10.440 -6.830 1.00 90.00 436 TYR A N 1
ATOM 3464 C CA . TYR A 1 436 ? -13.676 -9.153 -6.990 1.00 90.00 436 TYR A CA 1
ATOM 3465 C C . TYR A 1 436 ? -13.588 -8.762 -8.466 1.00 90.00 436 TYR A C 1
ATOM 3467 O O . TYR A 1 436 ? -13.430 -9.609 -9.347 1.00 90.00 436 TYR A O 1
ATOM 3475 N N . LEU A 1 437 ? -13.667 -7.459 -8.715 1.00 92.62 437 LEU A N 1
ATOM 3476 C CA . LEU A 1 437 ? -13.522 -6.889 -10.044 1.00 92.62 437 LEU A CA 1
ATOM 3477 C C . LEU A 1 437 ? -12.048 -6.938 -10.470 1.00 92.62 437 LEU A C 1
ATOM 3479 O O . LEU A 1 437 ? -11.159 -6.537 -9.717 1.00 92.62 437 LEU A O 1
ATOM 3483 N N . THR A 1 438 ? -11.785 -7.420 -11.681 1.00 95.12 438 THR A N 1
ATOM 3484 C CA . THR A 1 438 ? -10.432 -7.463 -12.268 1.00 95.12 438 THR A CA 1
ATOM 3485 C C . THR A 1 438 ? -10.173 -6.311 -13.235 1.00 95.12 438 THR A C 1
ATOM 3487 O O . THR A 1 438 ? -11.106 -5.701 -13.771 1.00 95.12 438 THR A O 1
ATOM 3490 N N . TRP A 1 439 ? -8.899 -6.040 -13.530 1.00 96.06 439 TRP A N 1
ATOM 3491 C CA . TRP A 1 439 ? -8.538 -5.057 -14.554 1.00 96.06 439 TRP A CA 1
ATOM 3492 C C . TRP A 1 439 ? -9.078 -5.414 -15.940 1.00 96.06 439 TRP A C 1
ATOM 3494 O O . TRP A 1 439 ? -9.557 -4.529 -16.651 1.00 96.06 439 TRP A O 1
ATOM 3504 N N . ASN A 1 440 ? -9.078 -6.699 -16.311 1.00 95.31 440 ASN A N 1
ATOM 3505 C CA . ASN A 1 440 ? -9.716 -7.183 -17.535 1.00 95.31 440 ASN A CA 1
ATOM 3506 C C . ASN A 1 440 ? -11.194 -6.770 -17.577 1.00 95.31 440 ASN A C 1
ATOM 3508 O O . ASN A 1 440 ? -11.667 -6.172 -18.539 1.00 95.31 440 ASN A O 1
ATOM 3512 N N . GLU A 1 441 ? -11.936 -7.029 -16.506 1.00 94.06 441 GLU A N 1
ATOM 3513 C CA . GLU A 1 441 ? -13.363 -6.720 -16.446 1.00 94.06 441 GLU A CA 1
ATOM 3514 C C . GLU A 1 441 ? -13.689 -5.227 -16.463 1.00 94.06 441 GLU A C 1
ATOM 3516 O O . GLU A 1 441 ? -14.780 -4.857 -16.915 1.00 94.06 441 GLU A O 1
ATOM 3521 N N . LEU A 1 442 ? -12.775 -4.395 -15.959 1.00 93.38 442 LEU A N 1
ATOM 3522 C CA . LEU A 1 442 ? -12.913 -2.944 -15.928 1.00 93.38 442 LEU A CA 1
ATOM 3523 C C . LEU A 1 442 ? -12.509 -2.291 -17.259 1.00 93.38 442 LEU A C 1
ATOM 3525 O O . LEU A 1 442 ? -13.173 -1.355 -17.705 1.00 93.38 442 LEU A O 1
ATOM 3529 N N . LEU A 1 443 ? -11.446 -2.776 -17.907 1.00 95.25 443 LEU A N 1
ATOM 3530 C CA . LEU A 1 443 ? -10.785 -2.076 -19.015 1.00 95.25 443 LEU A CA 1
ATOM 3531 C C . LEU A 1 443 ? -10.992 -2.727 -20.386 1.00 95.25 443 LEU A C 1
ATOM 3533 O O . LEU A 1 443 ? -10.782 -2.056 -21.396 1.00 95.25 443 LEU A O 1
ATOM 3537 N N . ASN A 1 444 ? -11.450 -3.981 -20.462 1.00 95.12 444 ASN A N 1
ATOM 3538 C CA . ASN A 1 444 ? -11.531 -4.698 -21.734 1.00 95.12 444 ASN A CA 1
ATOM 3539 C C . ASN A 1 444 ? -12.506 -4.035 -22.724 1.00 95.12 444 ASN A C 1
ATOM 3541 O O . ASN A 1 444 ? -13.711 -3.977 -22.453 1.00 95.12 444 ASN A O 1
ATOM 3545 N N . PRO A 1 445 ? -12.020 -3.557 -23.887 1.00 91.31 445 PRO A N 1
ATOM 3546 C CA . PRO A 1 445 ? -12.859 -2.884 -24.873 1.00 91.31 445 PRO A CA 1
ATOM 3547 C C . PRO A 1 445 ? -13.932 -3.794 -25.483 1.00 91.31 445 PRO A C 1
ATOM 3549 O O . PRO A 1 445 ? -14.952 -3.281 -25.943 1.00 91.31 445 PRO A O 1
ATOM 3552 N N . GLU A 1 446 ? -13.748 -5.116 -25.443 1.00 92.81 446 GLU A N 1
ATOM 3553 C CA . GLU A 1 446 ? -14.729 -6.103 -25.911 1.00 92.81 446 GLU A CA 1
ATOM 3554 C C . GLU A 1 446 ? -15.965 -6.176 -25.004 1.00 92.81 446 GLU A C 1
ATOM 3556 O O . GLU A 1 446 ? -17.043 -6.587 -25.439 1.00 92.81 446 GLU A O 1
ATOM 3561 N N . ILE A 1 447 ? -15.846 -5.738 -23.746 1.00 92.94 447 ILE A N 1
ATOM 3562 C CA . ILE A 1 447 ? -16.980 -5.637 -22.829 1.00 92.94 447 ILE A CA 1
ATOM 3563 C C . ILE A 1 447 ? -17.742 -4.339 -23.143 1.00 92.94 447 ILE A C 1
ATOM 3565 O O . ILE A 1 447 ? -17.143 -3.252 -23.117 1.00 92.94 447 ILE A O 1
ATOM 3569 N N . PRO A 1 448 ? -19.072 -4.399 -23.385 1.00 94.56 448 PRO A N 1
ATOM 3570 C CA . PRO A 1 448 ? -19.869 -3.218 -23.701 1.00 94.56 448 PRO A CA 1
ATOM 3571 C C . PRO A 1 448 ? -19.656 -2.081 -22.694 1.00 94.56 448 PRO A C 1
ATOM 3573 O O . PRO A 1 448 ? -19.718 -2.296 -21.482 1.00 94.56 448 PRO A O 1
ATOM 3576 N N . GLY A 1 449 ? -19.451 -0.855 -23.186 1.00 90.31 449 GLY A N 1
ATOM 3577 C CA . GLY A 1 449 ? -19.090 0.297 -22.346 1.00 90.31 449 GLY A CA 1
ATOM 3578 C C . GLY A 1 449 ? -20.071 0.572 -21.199 1.00 90.31 449 GLY A C 1
ATOM 3579 O O . GLY A 1 449 ? -19.651 0.875 -20.087 1.00 90.31 449 GLY A O 1
ATOM 3580 N N . GLU A 1 450 ? -21.374 0.372 -21.420 1.00 90.31 450 GLU A N 1
ATOM 3581 C CA . GLU A 1 450 ? -22.391 0.497 -20.366 1.00 90.31 450 GLU A CA 1
ATOM 3582 C C . GLU A 1 450 ? -22.240 -0.554 -19.255 1.00 90.31 450 GLU A C 1
ATOM 3584 O O . GLU A 1 450 ? -22.491 -0.257 -18.088 1.00 90.31 450 GLU A O 1
ATOM 3589 N N . GLN A 1 451 ? -21.803 -1.775 -19.582 1.00 91.56 451 GLN A N 1
ATOM 3590 C CA . GLN A 1 451 ? -21.530 -2.800 -18.570 1.00 91.56 451 GLN A CA 1
ATOM 3591 C C . GLN A 1 451 ? -20.285 -2.446 -17.758 1.00 91.56 451 GLN A C 1
ATOM 3593 O O . GLN A 1 451 ? -20.336 -2.502 -16.529 1.00 91.56 451 GLN A O 1
ATOM 3598 N N . ARG A 1 452 ? -19.206 -2.007 -18.422 1.00 90.56 452 ARG A N 1
ATOM 3599 C CA . ARG A 1 452 ? -17.991 -1.527 -17.741 1.00 90.56 452 ARG A CA 1
ATOM 3600 C C . ARG A 1 452 ? -18.296 -0.359 -16.808 1.00 90.56 452 ARG A C 1
ATOM 3602 O O . ARG A 1 452 ? -17.945 -0.400 -15.636 1.00 90.56 452 ARG A O 1
ATOM 3609 N N . LYS A 1 453 ? -19.062 0.626 -17.282 1.00 88.62 453 LYS A N 1
ATOM 3610 C CA . LYS A 1 453 ? -19.500 1.778 -16.482 1.00 88.62 453 LYS A CA 1
ATOM 3611 C C . LYS A 1 453 ? -20.348 1.375 -15.275 1.00 88.62 453 LYS A C 1
ATOM 3613 O O . LYS A 1 453 ? -20.201 1.962 -14.211 1.00 88.62 453 LYS A O 1
ATOM 3618 N N . ARG A 1 454 ? -21.237 0.384 -15.412 1.00 89.44 454 ARG A N 1
ATOM 3619 C CA . ARG A 1 454 ? -22.021 -0.136 -14.277 1.00 89.44 454 ARG A CA 1
ATOM 3620 C C . ARG A 1 454 ? -21.138 -0.805 -13.228 1.00 89.44 454 ARG A C 1
ATOM 3622 O O . ARG A 1 454 ? -21.355 -0.559 -12.048 1.00 89.44 454 ARG A O 1
ATOM 3629 N N . ARG A 1 455 ? -20.160 -1.614 -13.650 1.00 90.12 455 ARG A N 1
ATOM 3630 C CA . ARG A 1 455 ? -19.183 -2.248 -12.748 1.00 90.12 455 ARG A CA 1
ATOM 3631 C C . ARG A 1 455 ? -18.359 -1.199 -12.010 1.00 90.12 455 ARG A C 1
ATOM 3633 O O . ARG A 1 455 ? -18.304 -1.235 -10.791 1.00 90.12 455 ARG A O 1
ATOM 3640 N N . ASP A 1 456 ? -17.835 -0.217 -12.738 1.00 88.31 456 ASP A N 1
ATOM 3641 C CA . ASP A 1 456 ? -17.077 0.896 -12.166 1.00 88.31 456 ASP A CA 1
ATOM 3642 C C . ASP A 1 456 ? -17.898 1.728 -11.166 1.00 88.31 456 ASP A C 1
ATOM 3644 O O . ASP A 1 456 ? -17.390 2.120 -10.123 1.00 88.31 456 ASP A O 1
ATOM 3648 N N . VAL A 1 457 ? -19.180 1.987 -11.450 1.00 90.00 457 VAL A N 1
ATOM 3649 C CA . VAL A 1 457 ? -20.077 2.675 -10.505 1.00 90.00 457 VAL A CA 1
ATOM 3650 C C . VAL A 1 457 ? -20.385 1.811 -9.287 1.00 90.00 457 VAL A C 1
ATOM 3652 O O . VAL A 1 457 ? -20.527 2.361 -8.207 1.00 90.00 457 VAL A O 1
ATOM 3655 N N . HIS A 1 458 ? -20.530 0.496 -9.432 1.00 87.75 458 HIS A N 1
ATOM 3656 C CA . HIS A 1 458 ? -20.782 -0.382 -8.290 1.00 87.75 458 HIS A CA 1
ATOM 3657 C C . HIS A 1 458 ? -19.578 -0.425 -7.345 1.00 87.75 458 HIS A C 1
ATOM 3659 O O . HIS A 1 458 ? -19.729 -0.253 -6.140 1.00 87.75 458 HIS A O 1
ATOM 3665 N N . ASP A 1 459 ? -18.396 -0.582 -7.926 1.00 86.88 459 ASP A N 1
ATOM 3666 C CA . ASP A 1 459 ? -17.121 -0.640 -7.228 1.00 86.88 459 ASP A CA 1
ATOM 3667 C C . ASP A 1 459 ? -16.767 0.709 -6.573 1.00 86.88 459 ASP A C 1
ATOM 3669 O O . ASP A 1 459 ? -16.584 0.805 -5.363 1.00 86.88 459 ASP A O 1
ATOM 3673 N N . ARG A 1 460 ? -16.835 1.798 -7.347 1.00 89.31 460 ARG A N 1
ATOM 3674 C CA . ARG A 1 460 ? -16.603 3.172 -6.888 1.00 89.31 460 ARG A CA 1
ATOM 3675 C C . ARG A 1 460 ? -17.908 3.956 -6.843 1.00 89.31 460 ARG A C 1
ATOM 3677 O O . ARG A 1 460 ? -18.175 4.843 -7.666 1.00 89.31 460 ARG A O 1
ATOM 3684 N N . THR A 1 461 ? -18.741 3.585 -5.873 1.00 93.50 461 THR A N 1
ATOM 3685 C CA . THR A 1 461 ? -20.109 4.104 -5.713 1.00 93.50 461 THR A CA 1
ATOM 3686 C C . THR A 1 461 ? -20.151 5.585 -5.334 1.00 93.50 461 THR A C 1
ATOM 3688 O O . THR A 1 461 ? -21.014 6.326 -5.819 1.00 93.50 461 THR A O 1
ATOM 3691 N N . VAL A 1 462 ? -19.223 6.042 -4.495 1.00 96.81 462 VAL A N 1
ATOM 3692 C CA . VAL A 1 462 ? -19.115 7.443 -4.072 1.00 96.81 462 VAL A CA 1
ATOM 3693 C C . VAL A 1 462 ? -17.729 7.954 -4.426 1.00 96.81 462 VAL A C 1
ATOM 3695 O O . VAL A 1 462 ? -16.749 7.257 -4.189 1.00 96.81 462 VAL A O 1
ATOM 3698 N N . THR A 1 463 ? -17.651 9.161 -4.982 1.00 96.19 463 THR A N 1
ATOM 3699 C CA . THR A 1 463 ? -16.378 9.800 -5.333 1.00 96.19 463 THR A CA 1
ATOM 3700 C C . THR A 1 463 ? -16.195 11.145 -4.658 1.00 96.19 463 THR A C 1
ATOM 3702 O O . THR A 1 463 ? -17.169 11.838 -4.350 1.00 96.19 463 THR A O 1
ATOM 3705 N N . ILE A 1 464 ? -14.942 11.542 -4.472 1.00 97.00 464 ILE A N 1
ATOM 3706 C CA . ILE A 1 464 ? -14.547 12.891 -4.082 1.00 97.00 464 ILE A CA 1
ATOM 3707 C C . ILE A 1 464 ? -14.554 13.739 -5.353 1.00 97.00 464 ILE A C 1
ATOM 3709 O O . ILE A 1 464 ? -13.758 13.535 -6.259 1.00 97.00 464 ILE A O 1
ATOM 3713 N N . SER A 1 465 ? -15.493 14.676 -5.437 1.00 95.94 465 SER A N 1
ATOM 3714 C CA . SER A 1 465 ? -15.663 15.540 -6.617 1.00 95.94 465 SER A CA 1
ATOM 3715 C C . SER A 1 465 ? -15.020 16.913 -6.459 1.00 95.94 465 SER A C 1
ATOM 3717 O O . SER A 1 465 ? -14.605 17.516 -7.442 1.00 95.94 465 SER A O 1
ATOM 3719 N N . GLU A 1 466 ? -14.945 17.426 -5.229 1.00 96.44 466 GLU A N 1
ATOM 3720 C CA . GLU A 1 466 ? -14.333 18.725 -4.955 1.00 96.44 466 GLU A CA 1
ATOM 3721 C C . GLU A 1 466 ? -13.715 18.758 -3.554 1.00 96.44 466 GLU A C 1
ATOM 3723 O O . GLU A 1 466 ? -14.205 18.083 -2.644 1.00 96.44 466 GLU A O 1
ATOM 3728 N N . ALA A 1 467 ? -12.708 19.608 -3.365 1.00 94.31 467 ALA A N 1
ATOM 3729 C CA . ALA A 1 467 ? -12.166 19.985 -2.065 1.00 94.31 467 ALA A CA 1
ATOM 3730 C C . ALA A 1 467 ? -11.998 21.509 -1.972 1.00 94.31 467 ALA A C 1
ATOM 3732 O O . ALA A 1 467 ? -11.444 22.143 -2.866 1.00 94.31 467 ALA A O 1
ATOM 3733 N N . LEU A 1 468 ? -12.472 22.108 -0.883 1.00 91.56 468 LEU A N 1
ATOM 3734 C CA . LEU A 1 468 ? -12.220 23.498 -0.521 1.00 91.56 468 LEU A CA 1
ATOM 3735 C C . LEU A 1 468 ? -11.151 23.521 0.568 1.00 91.56 468 LEU A C 1
ATOM 3737 O O . LEU A 1 468 ? -11.429 23.139 1.707 1.00 91.56 468 LEU A O 1
ATOM 3741 N N . ILE A 1 469 ? -9.971 24.015 0.203 1.00 88.25 469 ILE A N 1
ATOM 3742 C CA . ILE A 1 469 ? -8.812 24.118 1.089 1.00 88.25 469 ILE A CA 1
ATOM 3743 C C . ILE A 1 469 ? -8.729 25.559 1.581 1.00 88.25 469 ILE A C 1
ATOM 3745 O O . ILE A 1 469 ? -8.623 26.514 0.802 1.00 88.25 469 ILE A O 1
ATOM 3749 N N . ARG A 1 470 ? -8.857 25.735 2.890 1.00 82.62 470 ARG A N 1
ATOM 3750 C CA . ARG A 1 470 ? -8.783 27.027 3.560 1.00 82.62 470 ARG A CA 1
ATOM 3751 C C . ARG A 1 470 ? -7.397 27.146 4.176 1.00 82.62 470 ARG A C 1
ATOM 3753 O O . ARG A 1 470 ? -6.928 26.243 4.845 1.00 82.62 470 ARG A O 1
ATOM 3760 N N . HIS A 1 471 ? -6.740 28.277 3.934 1.00 66.00 471 HIS A N 1
ATOM 3761 C CA . HIS A 1 471 ? -5.379 28.511 4.417 1.00 66.00 471 HIS A CA 1
ATOM 3762 C C . HIS A 1 471 ? -5.352 28.518 5.945 1.00 66.00 471 HIS A C 1
ATOM 3764 O O . HIS A 1 471 ? -5.997 29.362 6.577 1.00 66.00 471 HIS A O 1
ATOM 3770 N N . HIS A 1 472 ? -4.591 27.592 6.521 1.00 63.97 472 HIS A N 1
ATOM 3771 C CA . HIS A 1 472 ? -4.381 27.466 7.960 1.00 63.97 472 HIS A CA 1
ATOM 3772 C C . HIS A 1 472 ? -3.258 28.416 8.393 1.00 63.97 472 HIS A C 1
ATOM 3774 O O . HIS A 1 472 ? -2.139 28.009 8.683 1.00 63.97 472 HIS A O 1
ATOM 3780 N N . GLY A 1 473 ? -3.536 29.723 8.386 1.00 54.22 473 GLY A N 1
ATOM 3781 C CA . GLY A 1 473 ? -2.648 30.708 9.011 1.00 54.22 473 GLY A CA 1
ATOM 3782 C C . GLY A 1 473 ? -2.598 30.541 10.538 1.00 54.22 473 GLY A C 1
ATOM 3783 O O . GLY A 1 473 ? -3.458 29.892 11.125 1.00 54.22 473 GLY A O 1
ATOM 3784 N N . ALA A 1 474 ? -1.630 31.181 11.202 1.00 44.19 474 ALA A N 1
ATOM 3785 C CA . ALA A 1 474 ? -1.385 31.077 12.650 1.00 44.19 474 ALA A CA 1
ATOM 3786 C C . ALA A 1 474 ? -2.520 31.593 13.576 1.00 44.19 474 ALA A C 1
ATOM 3788 O O . ALA A 1 474 ? -2.317 31.683 14.787 1.00 44.19 474 ALA A O 1
ATOM 3789 N N . GLU A 1 475 ? -3.696 31.949 13.046 1.00 45.53 475 GLU A N 1
ATOM 3790 C CA . GLU A 1 475 ? -4.820 32.451 13.840 1.00 45.53 475 GLU A CA 1
ATOM 3791 C C . GLU A 1 475 ? -5.919 31.398 14.081 1.00 45.53 475 GLU A C 1
ATOM 3793 O O . GLU A 1 475 ? -6.298 30.675 13.161 1.00 45.53 475 GLU A O 1
ATOM 3798 N N . PRO A 1 476 ? -6.540 31.357 15.278 1.00 44.47 476 PRO A N 1
ATOM 3799 C CA . PRO A 1 476 ? -7.366 30.231 15.734 1.00 44.47 476 PRO A CA 1
ATOM 3800 C C . PRO A 1 476 ? -8.802 30.209 15.172 1.00 44.47 476 PRO A C 1
ATOM 3802 O O . PRO A 1 476 ? -9.670 29.549 15.739 1.00 44.47 476 PRO A O 1
ATOM 3805 N N . THR A 1 477 ? -9.102 30.976 14.117 1.00 48.97 477 THR A N 1
ATOM 3806 C CA . THR A 1 477 ? -10.480 31.184 13.617 1.00 48.97 477 THR A CA 1
ATOM 3807 C C . THR A 1 477 ? -10.734 30.640 12.210 1.00 48.97 477 THR A C 1
ATOM 3809 O O . THR A 1 477 ? -11.725 30.999 11.563 1.00 48.97 477 THR A O 1
ATOM 3812 N N . THR A 1 478 ? -9.883 29.746 11.712 1.00 61.22 478 THR A N 1
ATOM 3813 C CA . THR A 1 478 ? -10.067 29.145 10.391 1.00 61.22 478 THR A CA 1
ATOM 3814 C C . THR A 1 478 ? -11.265 28.191 10.394 1.00 61.22 478 THR A C 1
ATOM 3816 O O . THR A 1 478 ? -11.346 27.221 11.143 1.00 61.22 478 THR A O 1
ATOM 3819 N N . LYS A 1 479 ? -12.265 28.499 9.556 1.00 75.94 479 LYS A N 1
ATOM 3820 C CA . LYS A 1 479 ? -13.341 27.553 9.218 1.00 75.94 479 LYS A CA 1
ATOM 3821 C C . LYS A 1 479 ? -12.701 26.239 8.735 1.00 75.94 479 LYS A C 1
ATOM 3823 O O . LYS A 1 479 ? -11.680 26.324 8.060 1.00 75.94 479 LYS A O 1
ATOM 3828 N N . PRO A 1 480 ? -13.310 25.073 9.003 1.00 86.62 480 PRO A N 1
ATOM 3829 C CA . PRO A 1 480 ? -12.771 23.792 8.555 1.00 86.62 480 PRO A CA 1
ATOM 3830 C C . PRO A 1 480 ? -12.717 23.708 7.025 1.00 86.62 480 PRO A C 1
ATOM 3832 O O . PRO A 1 480 ? -13.548 24.314 6.322 1.00 86.62 480 PRO A O 1
ATOM 3835 N N . ASP A 1 481 ? -11.765 22.919 6.528 1.00 91.12 481 ASP A N 1
ATOM 3836 C CA . ASP A 1 481 ? -11.727 22.491 5.131 1.00 91.12 481 ASP A CA 1
ATOM 3837 C C . ASP A 1 481 ? -13.001 21.727 4.787 1.00 91.12 481 ASP A C 1
ATOM 3839 O O . ASP A 1 481 ? -13.739 21.268 5.665 1.00 91.12 481 ASP A O 1
ATOM 3843 N N . MET A 1 482 ? -13.313 21.628 3.498 1.00 94.12 482 MET A N 1
ATOM 3844 C CA . MET A 1 482 ? -14.495 20.891 3.068 1.00 94.12 482 MET A CA 1
ATOM 3845 C C . MET A 1 482 ? -14.194 19.976 1.901 1.00 94.12 482 MET A C 1
ATOM 3847 O O . MET A 1 482 ? -13.445 20.331 1.001 1.00 94.12 482 MET A O 1
ATOM 3851 N N . ILE A 1 483 ? -14.865 18.833 1.877 1.00 96.50 483 ILE A N 1
ATOM 3852 C CA . ILE A 1 483 ? -14.863 17.918 0.737 1.00 96.50 483 ILE A CA 1
ATOM 3853 C C . ILE A 1 483 ? -16.286 17.708 0.252 1.00 96.50 483 ILE A C 1
ATOM 3855 O O . ILE A 1 483 ? -17.223 17.692 1.048 1.00 96.50 483 ILE A O 1
ATOM 3859 N N . THR A 1 484 ? -16.459 17.565 -1.057 1.00 97.88 484 THR A N 1
ATOM 3860 C CA . THR A 1 484 ? -17.747 17.271 -1.684 1.00 97.88 484 THR A CA 1
ATOM 3861 C C . THR A 1 484 ? -17.729 15.860 -2.239 1.00 97.88 484 THR A C 1
ATOM 3863 O O . THR A 1 484 ? -17.008 15.569 -3.197 1.00 97.88 484 THR A O 1
ATOM 3866 N N . LEU A 1 485 ? -18.581 15.006 -1.677 1.00 98.38 485 LEU A N 1
ATOM 3867 C CA . LEU A 1 485 ? -18.793 13.641 -2.141 1.00 98.38 485 LEU A CA 1
ATOM 3868 C C . LEU A 1 485 ? -19.952 13.585 -3.129 1.00 98.38 485 LEU A C 1
ATOM 3870 O O . LEU A 1 485 ? -20.985 14.216 -2.904 1.00 98.38 485 LEU A O 1
ATOM 3874 N N . THR A 1 486 ? -19.805 12.794 -4.188 1.00 98.06 486 THR A N 1
ATOM 3875 C CA . THR A 1 486 ? -20.830 12.550 -5.206 1.00 98.06 486 THR A CA 1
ATOM 3876 C C . THR A 1 486 ? -21.207 11.073 -5.230 1.00 98.06 486 THR A C 1
ATOM 3878 O O . THR A 1 486 ? -20.374 10.216 -5.504 1.00 98.06 486 THR A O 1
ATOM 3881 N N . ASN A 1 487 ? -22.486 10.764 -4.993 1.00 97.56 487 ASN A N 1
ATOM 3882 C CA . ASN A 1 487 ? -23.020 9.414 -5.170 1.00 97.56 487 ASN A CA 1
ATOM 3883 C C . ASN A 1 487 ? -23.310 9.164 -6.657 1.00 97.56 487 ASN A C 1
ATOM 3885 O O . ASN A 1 487 ? -24.169 9.819 -7.259 1.00 97.56 487 ASN A O 1
ATOM 3889 N N . ARG A 1 488 ? -22.607 8.193 -7.241 1.00 95.81 488 ARG A N 1
ATOM 3890 C CA . ARG A 1 488 ? -22.711 7.804 -8.651 1.00 95.81 488 ARG A CA 1
ATOM 3891 C C . ARG A 1 488 ? -23.794 6.758 -8.902 1.00 95.81 488 ARG A C 1
ATOM 3893 O O . ARG A 1 488 ? -24.164 6.570 -10.058 1.00 95.81 488 ARG A O 1
ATOM 3900 N N . ALA A 1 489 ? -24.322 6.104 -7.875 1.00 94.12 489 ALA A N 1
ATOM 3901 C CA . ALA A 1 489 ? -25.349 5.082 -8.007 1.00 94.12 489 ALA A CA 1
ATOM 3902 C C . ALA A 1 489 ? -26.761 5.665 -8.193 1.00 94.12 489 ALA A C 1
ATOM 3904 O O . ALA A 1 489 ? -27.064 6.822 -7.875 1.00 94.12 489 ALA A O 1
ATOM 3905 N N . ASP A 1 490 ? -27.660 4.809 -8.686 1.00 93.50 490 ASP A N 1
ATOM 3906 C CA . ASP A 1 490 ? -29.099 5.081 -8.811 1.00 93.50 490 ASP A CA 1
ATOM 3907 C C . ASP A 1 490 ? -29.885 4.797 -7.514 1.00 93.50 490 ASP A C 1
ATOM 3909 O O . ASP A 1 490 ? -31.109 4.961 -7.466 1.00 93.50 490 ASP A O 1
ATOM 3913 N N . ALA A 1 491 ? -29.173 4.450 -6.437 1.00 95.31 491 ALA A N 1
ATOM 3914 C CA . ALA A 1 491 ? -29.685 4.210 -5.092 1.00 95.31 491 ALA A CA 1
ATOM 3915 C C . ALA A 1 491 ? -29.007 5.145 -4.064 1.00 95.31 491 ALA A C 1
ATOM 3917 O O . ALA A 1 491 ? -27.889 5.609 -4.302 1.00 95.31 491 ALA A O 1
ATOM 3918 N N . PRO A 1 492 ? -29.680 5.493 -2.949 1.00 96.56 492 PRO A N 1
ATOM 3919 C CA . PRO A 1 492 ? -29.033 6.195 -1.843 1.00 96.56 492 PRO A CA 1
ATOM 3920 C C . PRO A 1 492 ? -27.951 5.322 -1.193 1.00 96.56 492 PRO A C 1
ATOM 3922 O O . PRO A 1 492 ? -28.083 4.102 -1.167 1.00 96.56 492 PRO A O 1
ATOM 3925 N N . VAL A 1 493 ? -26.916 5.959 -0.645 1.00 96.69 493 VAL A N 1
ATOM 3926 C CA . VAL A 1 493 ? -25.802 5.295 0.048 1.00 96.69 493 VAL A CA 1
ATOM 3927 C C . VAL A 1 493 ? -25.762 5.798 1.484 1.00 96.69 493 VAL A C 1
ATOM 3929 O O . VAL A 1 493 ? -25.815 7.008 1.712 1.00 96.69 493 VAL A O 1
ATOM 3932 N N . VAL A 1 494 ? -25.709 4.876 2.440 1.00 96.38 494 VAL A N 1
ATOM 3933 C CA . VAL A 1 494 ? -25.535 5.185 3.864 1.00 96.38 494 VAL A CA 1
ATOM 3934 C C . VAL A 1 494 ? -24.036 5.269 4.138 1.00 96.38 494 VAL A C 1
ATOM 3936 O O . VAL A 1 494 ? -23.311 4.366 3.742 1.00 96.38 494 VAL A O 1
ATOM 3939 N N . LEU A 1 495 ? -23.583 6.349 4.774 1.00 95.94 495 LEU A N 1
ATOM 3940 C CA . LEU A 1 495 ? -22.156 6.638 4.986 1.00 95.94 495 LEU A CA 1
ATOM 3941 C C . LEU A 1 495 ? -21.709 6.416 6.441 1.00 95.94 495 LEU A C 1
ATOM 3943 O O . LEU A 1 495 ? -20.732 7.010 6.887 1.00 95.94 495 LEU A O 1
ATOM 3947 N N . ASN A 1 496 ? -22.439 5.603 7.207 1.00 93.94 496 ASN A N 1
ATOM 3948 C CA . ASN A 1 496 ? -22.099 5.322 8.603 1.00 93.94 496 ASN A CA 1
ATOM 3949 C C . ASN A 1 496 ? -20.739 4.624 8.679 1.00 93.94 496 ASN A C 1
ATOM 3951 O O . ASN A 1 496 ? -20.521 3.653 7.962 1.00 93.94 496 ASN A O 1
ATOM 3955 N N . GLY A 1 497 ? -19.846 5.106 9.543 1.00 91.31 497 GLY A N 1
ATOM 3956 C CA . GLY A 1 497 ? -18.492 4.561 9.688 1.00 91.31 497 GLY A CA 1
ATOM 3957 C C . GLY A 1 497 ? -17.526 4.892 8.544 1.00 91.31 497 GLY A C 1
ATOM 3958 O O . GLY A 1 497 ? -16.350 4.557 8.645 1.00 91.31 497 GLY A O 1
ATOM 3959 N N . TRP A 1 498 ? -17.972 5.571 7.481 1.00 97.06 498 TRP A N 1
ATOM 3960 C CA . TRP A 1 498 ? -17.083 6.024 6.409 1.00 97.06 498 TRP A CA 1
ATOM 3961 C C . TRP A 1 498 ? -16.201 7.168 6.902 1.00 97.06 498 TRP A C 1
ATOM 3963 O O . TRP A 1 498 ? -16.596 7.941 7.777 1.00 97.06 498 TRP A O 1
ATOM 3973 N N . SER A 1 499 ? -15.019 7.318 6.312 1.00 96.81 499 SER A N 1
ATOM 3974 C CA . SER A 1 499 ? -14.071 8.358 6.711 1.00 96.81 499 SER A CA 1
ATOM 3975 C C . SER A 1 499 ? -13.298 8.957 5.541 1.00 96.81 499 SER A C 1
ATOM 3977 O O . SER A 1 499 ? -13.173 8.370 4.465 1.00 96.81 499 SER A O 1
ATOM 3979 N N . ILE A 1 500 ? -12.790 10.164 5.767 1.00 96.94 500 ILE A N 1
ATOM 3980 C CA . ILE A 1 500 ? -11.845 10.863 4.903 1.00 96.94 500 ILE A CA 1
ATOM 3981 C C . ILE A 1 500 ? -10.482 10.831 5.571 1.00 96.94 500 ILE A C 1
ATOM 3983 O O . ILE A 1 500 ? -10.370 11.219 6.730 1.00 96.94 500 ILE A O 1
ATOM 3987 N N . ARG A 1 501 ? -9.456 10.428 4.824 1.00 93.00 501 ARG A N 1
ATOM 3988 C CA . ARG A 1 501 ? -8.060 10.438 5.258 1.00 93.00 501 ARG A CA 1
ATOM 3989 C C . ARG A 1 501 ? -7.233 11.394 4.409 1.00 93.00 501 ARG A C 1
ATOM 3991 O O . ARG A 1 501 ? -7.291 11.313 3.178 1.00 93.00 501 ARG A O 1
ATOM 3998 N N . ASN A 1 502 ? -6.446 12.261 5.040 1.00 89.12 502 ASN A N 1
ATOM 3999 C CA . ASN A 1 502 ? -5.490 13.132 4.347 1.00 89.12 502 ASN A CA 1
ATOM 4000 C C . ASN A 1 502 ? -4.117 12.442 4.177 1.00 89.12 502 ASN A C 1
ATOM 4002 O O . ASN A 1 502 ? -3.860 11.357 4.702 1.00 89.12 502 ASN A O 1
ATOM 4006 N N . HIS A 1 503 ? -3.197 13.108 3.479 1.00 81.12 503 HIS A N 1
ATOM 4007 C CA . HIS A 1 503 ? -1.797 12.680 3.331 1.00 81.12 503 HIS A CA 1
ATOM 4008 C C . HIS A 1 503 ? -0.976 12.628 4.638 1.00 81.12 503 HIS A C 1
ATOM 4010 O O . HIS A 1 503 ? 0.135 12.119 4.620 1.00 81.12 503 HIS A O 1
ATOM 4016 N N . LYS A 1 504 ? -1.468 13.146 5.768 1.00 80.81 504 LYS A N 1
ATOM 4017 C CA . LYS A 1 504 ? -0.799 13.000 7.077 1.00 80.81 504 LYS A CA 1
ATOM 4018 C C . LYS A 1 504 ? -1.277 11.764 7.837 1.00 80.81 504 LYS A C 1
ATOM 4020 O O . LYS A 1 504 ? -0.701 11.412 8.858 1.00 80.81 504 LYS A O 1
ATOM 4025 N N . GLY A 1 505 ? -2.307 11.089 7.324 1.00 81.31 505 GLY A N 1
ATOM 4026 C CA . GLY A 1 505 ? -2.963 9.973 7.997 1.00 81.31 505 GLY A CA 1
ATOM 4027 C C . GLY A 1 505 ? -4.055 10.402 8.978 1.00 81.31 505 GLY A C 1
ATOM 4028 O O . GLY A 1 505 ? -4.679 9.528 9.581 1.00 81.31 505 GLY A O 1
ATOM 4029 N N . ASP A 1 506 ? -4.327 11.704 9.107 1.00 86.31 506 ASP A N 1
ATOM 4030 C CA . ASP A 1 506 ? -5.436 12.201 9.917 1.00 86.31 506 ASP A CA 1
ATOM 4031 C C . ASP A 1 506 ? -6.763 11.762 9.297 1.00 86.31 506 ASP A C 1
ATOM 4033 O O . ASP A 1 506 ? -6.915 11.779 8.070 1.00 86.31 506 ASP A O 1
ATOM 4037 N N . ASN A 1 507 ? -7.736 11.417 10.141 1.00 90.50 507 ASN A N 1
ATOM 4038 C CA . ASN A 1 507 ? -9.037 10.920 9.709 1.00 90.50 507 ASN A CA 1
ATOM 4039 C C . ASN A 1 507 ? -10.179 11.815 10.196 1.00 90.50 507 ASN A C 1
ATOM 4041 O O . ASN A 1 507 ? -10.210 12.231 11.353 1.00 90.50 507 ASN A O 1
ATOM 4045 N N . GLU A 1 508 ? -11.163 12.031 9.328 1.00 95.25 508 GLU A N 1
ATOM 4046 C CA . GLU A 1 508 ? -12.474 12.575 9.677 1.00 95.25 508 GLU A CA 1
ATOM 4047 C C . GLU A 1 508 ? -13.546 11.528 9.389 1.00 95.25 508 GLU A C 1
ATOM 4049 O O . GLU A 1 508 ? -13.722 11.119 8.240 1.00 95.25 508 GLU A O 1
ATOM 4054 N N . TYR A 1 509 ? -14.286 11.111 10.414 1.00 96.00 509 TYR A N 1
ATOM 4055 C CA . TYR A 1 509 ? -15.428 10.220 10.230 1.00 96.00 509 TYR A CA 1
ATOM 4056 C C . TYR A 1 509 ? -16.646 11.014 9.763 1.00 96.00 509 TYR A C 1
ATOM 4058 O O . TYR A 1 509 ? -16.965 12.079 10.295 1.00 96.00 509 TYR A O 1
ATOM 4066 N N . LEU A 1 510 ? -17.345 10.493 8.758 1.00 95.94 510 LEU A N 1
ATOM 4067 C CA . LEU A 1 510 ? -18.572 11.106 8.272 1.00 95.94 510 LEU A CA 1
ATOM 4068 C C . LEU A 1 510 ? -19.689 10.936 9.320 1.00 95.94 510 LEU A C 1
ATOM 4070 O O . LEU A 1 510 ? -19.747 9.896 9.977 1.00 95.94 510 LEU A O 1
ATOM 4074 N N . PRO A 1 511 ? -20.589 11.925 9.498 1.00 94.56 511 PRO A N 1
ATOM 4075 C CA . PRO A 1 511 ? -21.580 11.877 10.571 1.00 94.56 511 PRO A CA 1
ATOM 4076 C C . PRO A 1 511 ? -22.510 10.663 10.471 1.00 94.56 511 PRO A C 1
ATOM 4078 O O . PRO A 1 511 ? -23.064 10.390 9.401 1.00 94.56 511 PRO A O 1
ATOM 4081 N N . ASP A 1 512 ? -22.759 9.996 11.597 1.00 91.06 512 ASP A N 1
ATOM 4082 C CA . ASP A 1 512 ? -23.692 8.872 11.657 1.00 91.06 512 ASP A CA 1
ATOM 4083 C C . ASP A 1 512 ? -25.106 9.263 11.208 1.00 91.06 512 ASP A C 1
ATOM 4085 O O . ASP A 1 512 ? -25.610 10.359 11.464 1.00 91.06 512 ASP A O 1
ATOM 4089 N N . GLY A 1 513 ? -25.764 8.340 10.511 1.00 90.31 513 GLY A N 1
ATOM 4090 C CA . GLY A 1 513 ? -27.072 8.554 9.899 1.00 90.31 513 GLY A CA 1
ATOM 4091 C C . GLY A 1 513 ? -27.022 9.351 8.593 1.00 90.31 513 GLY A C 1
ATOM 4092 O O . GLY A 1 513 ? -28.076 9.613 8.006 1.00 90.31 513 GLY A O 1
ATOM 4093 N N . THR A 1 514 ? -25.835 9.729 8.104 1.00 94.44 514 THR A N 1
ATOM 4094 C CA . THR A 1 514 ? -25.694 10.401 6.809 1.00 94.44 514 THR A CA 1
ATOM 4095 C C . THR A 1 514 ? -26.117 9.473 5.675 1.00 94.44 514 THR A C 1
ATOM 4097 O O . THR A 1 514 ? -25.580 8.380 5.492 1.00 94.44 514 THR A O 1
ATOM 4100 N N . VAL A 1 515 ? -27.048 9.956 4.848 1.00 96.94 515 V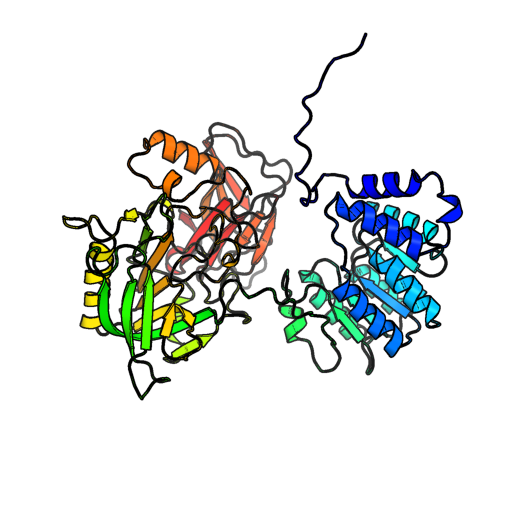AL A N 1
ATOM 4101 C CA . VAL A 1 515 ? -27.486 9.272 3.629 1.00 96.94 515 VAL A CA 1
ATOM 4102 C C . VAL A 1 515 ? -27.246 10.167 2.422 1.00 96.94 515 VAL A C 1
ATOM 4104 O O . VAL A 1 515 ? -27.959 11.152 2.203 1.00 96.94 515 VAL A O 1
ATOM 4107 N N . LEU A 1 516 ? -26.284 9.788 1.582 1.00 97.00 516 LEU A N 1
ATOM 4108 C CA . LEU A 1 516 ? -26.018 10.476 0.328 1.00 97.00 516 LEU A CA 1
ATOM 4109 C C . LEU A 1 516 ? -27.007 9.998 -0.735 1.00 97.00 516 LEU A C 1
ATOM 4111 O O . LEU A 1 516 ? -26.945 8.872 -1.237 1.00 97.00 516 LEU A O 1
ATOM 4115 N N . ARG A 1 517 ? -27.972 10.858 -1.071 1.00 97.38 517 ARG A N 1
ATOM 4116 C CA . ARG A 1 517 ? -29.044 10.528 -2.024 1.00 97.38 517 ARG A CA 1
ATOM 4117 C C . ARG A 1 517 ? -28.469 10.169 -3.400 1.00 97.38 517 ARG A C 1
ATOM 4119 O O . ARG A 1 517 ? -27.460 10.727 -3.821 1.00 97.38 517 ARG A O 1
ATOM 4126 N N . ARG A 1 518 ? -29.163 9.281 -4.121 1.00 96.06 518 ARG A N 1
ATOM 4127 C CA . ARG A 1 518 ? -28.793 8.866 -5.487 1.00 96.06 518 ARG A CA 1
ATOM 4128 C C . ARG A 1 518 ? -28.468 10.064 -6.381 1.00 96.06 518 ARG A C 1
ATOM 4130 O O . ARG A 1 518 ? -29.237 11.032 -6.393 1.00 96.06 518 ARG A O 1
ATOM 4137 N N . ARG A 1 519 ? -27.379 9.989 -7.152 1.00 94.38 519 ARG A N 1
ATOM 4138 C CA . ARG A 1 519 ? -26.972 11.033 -8.117 1.00 94.38 519 ARG A CA 1
ATOM 4139 C C . ARG A 1 519 ? -26.916 12.447 -7.512 1.00 94.38 519 ARG A C 1
ATOM 4141 O O . ARG A 1 519 ? -27.269 13.427 -8.176 1.00 94.38 519 ARG A O 1
ATOM 4148 N N . ARG A 1 520 ? -26.566 12.571 -6.228 1.00 97.31 520 ARG A N 1
ATOM 4149 C CA . ARG A 1 520 ? -26.424 13.858 -5.534 1.00 97.31 520 ARG A CA 1
ATOM 4150 C C . ARG A 1 520 ? -25.026 14.020 -4.965 1.00 97.31 520 ARG A C 1
ATOM 4152 O O . ARG A 1 520 ? -24.344 13.045 -4.661 1.00 97.31 520 ARG A O 1
ATOM 4159 N N . ARG A 1 521 ? -24.663 15.291 -4.819 1.00 97.44 521 ARG A N 1
ATOM 4160 C CA . ARG A 1 521 ? -23.458 15.755 -4.146 1.00 97.44 521 ARG A CA 1
ATOM 4161 C C . ARG A 1 521 ? -23.799 16.320 -2.773 1.00 97.44 521 ARG A C 1
ATOM 4163 O O . ARG A 1 521 ? -24.850 16.947 -2.624 1.00 97.44 521 ARG A O 1
ATOM 4170 N N . GLN A 1 522 ? -22.916 16.122 -1.806 1.00 97.75 522 GLN A N 1
ATOM 4171 C CA . GLN A 1 522 ? -23.013 16.704 -0.470 1.00 97.75 522 GLN A CA 1
ATOM 4172 C C . GLN A 1 522 ? -21.619 17.059 0.029 1.00 97.75 522 GLN A C 1
ATOM 4174 O O . GLN A 1 522 ? -20.674 16.306 -0.199 1.00 97.75 522 GLN A O 1
ATOM 4179 N N . SER A 1 523 ? -21.506 18.204 0.699 1.00 97.19 523 SER A N 1
ATOM 4180 C CA . SER A 1 523 ? -20.242 18.659 1.267 1.00 97.19 523 SER A CA 1
ATOM 4181 C C . SER A 1 523 ? -20.170 18.385 2.765 1.00 97.19 523 SER A C 1
ATOM 4183 O O . SER A 1 523 ? -21.168 18.524 3.475 1.00 97.19 523 SER A O 1
ATOM 4185 N N . PHE A 1 524 ? -18.977 18.034 3.226 1.00 96.50 524 PHE A N 1
ATOM 4186 C CA . PHE A 1 524 ? -18.657 17.683 4.604 1.00 96.50 524 PHE A CA 1
ATOM 4187 C C . PHE A 1 524 ? -17.513 18.560 5.093 1.00 96.50 524 PHE A C 1
ATOM 4189 O O . PHE A 1 524 ? -16.630 18.906 4.311 1.00 96.50 524 PHE A O 1
ATOM 4196 N N . GLN A 1 525 ? -17.566 18.952 6.364 1.00 94.94 525 GLN A N 1
ATOM 4197 C CA . GLN A 1 525 ? -16.509 19.721 7.015 1.00 94.94 525 GLN A CA 1
ATOM 4198 C C . GLN A 1 525 ? -15.467 18.770 7.597 1.00 94.94 525 GLN A C 1
ATOM 4200 O O . GLN A 1 525 ? -15.833 17.754 8.181 1.00 94.94 525 GLN A O 1
ATOM 4205 N N . LEU A 1 526 ? -14.195 19.120 7.435 1.00 92.62 526 LEU A N 1
ATOM 4206 C CA . LEU A 1 526 ? -13.054 18.402 7.985 1.00 92.62 526 LEU A CA 1
ATOM 4207 C C . LEU A 1 526 ? -12.494 19.207 9.162 1.00 92.62 526 LEU A C 1
ATOM 4209 O O . LEU A 1 526 ? -11.784 20.195 8.980 1.00 92.62 526 LEU A O 1
ATOM 4213 N N . HIS A 1 527 ? -12.864 18.812 10.373 1.00 89.12 527 HIS A N 1
ATOM 4214 C CA . HIS A 1 527 ? -12.402 19.401 11.627 1.00 89.12 527 HIS A CA 1
ATOM 4215 C C . HIS A 1 527 ? -11.102 18.759 12.117 1.00 89.12 527 HIS A C 1
ATOM 4217 O O . HIS A 1 527 ? -10.253 19.448 12.674 1.00 89.12 527 HIS A O 1
ATOM 4223 N N . ASN A 1 528 ? -10.956 17.454 11.891 1.00 86.88 528 ASN A N 1
ATOM 4224 C CA . ASN A 1 528 ? -9.854 16.627 12.373 1.00 86.88 528 ASN A CA 1
ATOM 4225 C C . ASN A 1 528 ? -8.936 16.147 11.240 1.00 86.88 528 ASN A C 1
ATOM 4227 O O . ASN A 1 528 ? -8.029 15.367 11.486 1.00 86.88 528 ASN A O 1
ATOM 4231 N N . CYS A 1 529 ? -9.177 16.581 10.000 1.00 88.88 529 CYS A N 1
ATOM 4232 C CA . CYS A 1 529 ? -8.477 16.110 8.804 1.00 88.88 529 CYS A CA 1
ATOM 4233 C C . CYS A 1 529 ? -8.122 17.297 7.894 1.00 88.88 529 CYS A C 1
ATOM 4235 O O . CYS A 1 529 ? -8.707 17.490 6.829 1.00 88.88 529 CYS A O 1
ATOM 4237 N N . ALA A 1 530 ? -7.201 18.149 8.347 1.00 89.44 530 ALA A N 1
ATOM 4238 C CA . ALA A 1 530 ? -6.810 19.346 7.604 1.00 89.44 530 ALA A CA 1
ATOM 4239 C C . ALA A 1 530 ? -6.125 18.983 6.276 1.00 89.44 530 ALA A C 1
ATOM 4241 O O . ALA A 1 530 ? -5.274 18.092 6.213 1.00 89.44 530 ALA A O 1
ATOM 4242 N N . LEU A 1 531 ? -6.478 19.684 5.206 1.00 89.31 531 LEU A N 1
ATOM 4243 C CA . LEU A 1 531 ? -5.873 19.522 3.891 1.00 89.31 531 LEU A CA 1
ATOM 4244 C C . LEU A 1 531 ? -4.655 20.445 3.774 1.00 89.31 531 LEU A C 1
ATOM 4246 O O . LEU A 1 531 ? -4.686 21.587 4.223 1.00 89.31 531 LEU A O 1
ATOM 4250 N N . SER A 1 532 ? -3.569 19.942 3.181 1.00 85.69 532 SER A N 1
ATOM 4251 C CA . SER A 1 532 ? -2.348 20.732 2.979 1.00 85.69 532 SER A CA 1
ATOM 4252 C C . SER A 1 532 ? -2.504 21.682 1.801 1.00 85.69 532 SER A C 1
ATOM 4254 O O . SER A 1 532 ? -3.055 21.317 0.766 1.00 85.69 532 SER A O 1
ATOM 4256 N N . ASP A 1 533 ? -1.975 22.880 1.960 1.00 81.69 533 ASP A N 1
ATOM 4257 C CA . ASP A 1 533 ? -1.803 23.926 0.964 1.00 81.69 533 ASP A CA 1
ATOM 4258 C C . ASP A 1 533 ? -0.603 23.670 0.034 1.00 81.69 533 ASP A C 1
ATOM 4260 O O . ASP A 1 533 ? -0.543 24.240 -1.052 1.00 81.69 533 ASP A O 1
ATOM 4264 N N . GLU A 1 534 ? 0.281 22.732 0.371 1.00 79.62 534 GLU A N 1
ATOM 4265 C CA . GLU A 1 534 ? 1.404 22.292 -0.474 1.00 79.62 534 GLU A CA 1
ATOM 4266 C C . GLU A 1 534 ? 1.017 21.154 -1.443 1.00 79.62 534 GLU A C 1
ATOM 4268 O O . GLU A 1 534 ? 1.824 20.696 -2.253 1.00 79.62 534 GLU A O 1
ATOM 4273 N N . GLY A 1 535 ? -0.241 20.712 -1.402 1.00 82.62 535 GLY A N 1
ATOM 4274 C CA . GLY A 1 535 ? -0.702 19.521 -2.108 1.00 82.62 535 GLY A CA 1
ATOM 4275 C C . GLY A 1 535 ? -0.788 18.301 -1.195 1.00 82.62 535 GLY A C 1
ATOM 4276 O O . GLY A 1 535 ? -0.366 18.318 -0.040 1.00 82.62 535 GLY A O 1
ATOM 4277 N N . GLY A 1 536 ? -1.377 17.227 -1.706 1.00 85.44 536 GLY A N 1
ATOM 4278 C CA . GLY A 1 536 ? -1.521 15.982 -0.969 1.00 85.44 536 GLY A CA 1
ATOM 4279 C C . GLY A 1 536 ? -2.527 15.030 -1.598 1.00 85.44 536 GLY A C 1
ATOM 4280 O O . GLY A 1 536 ? -2.974 15.192 -2.734 1.00 85.44 536 GLY A O 1
ATOM 4281 N N . THR A 1 537 ? -2.884 14.009 -0.829 1.00 88.56 537 THR A N 1
ATOM 4282 C CA . THR A 1 537 ? -3.903 13.020 -1.164 1.00 88.56 537 THR A CA 1
ATOM 4283 C C . THR A 1 537 ? -5.097 13.142 -0.223 1.00 88.56 537 THR A C 1
ATOM 4285 O O . THR A 1 537 ? -4.954 13.484 0.954 1.00 88.56 537 THR A O 1
ATOM 4288 N N . ILE A 1 538 ? -6.282 12.858 -0.760 1.00 92.62 538 ILE A N 1
ATOM 4289 C CA . ILE A 1 538 ? -7.531 12.708 -0.013 1.00 92.62 538 ILE A CA 1
ATOM 4290 C C . ILE A 1 538 ? -8.069 11.327 -0.356 1.00 92.62 538 ILE A C 1
ATOM 4292 O O . ILE A 1 538 ? -8.254 11.010 -1.530 1.00 92.62 538 ILE A O 1
ATOM 4296 N N . THR A 1 539 ? -8.298 10.497 0.652 1.00 93.19 539 THR A N 1
ATOM 4297 C CA . THR A 1 539 ? -8.793 9.130 0.475 1.00 93.19 539 THR A CA 1
ATOM 4298 C C . THR A 1 539 ? -10.139 8.985 1.163 1.00 93.19 539 THR A C 1
ATOM 4300 O O . THR A 1 539 ? -10.271 9.341 2.329 1.00 93.19 539 THR A O 1
ATOM 4303 N N . LEU A 1 540 ? -11.128 8.456 0.447 1.00 96.06 540 LEU A N 1
ATOM 4304 C CA . LEU A 1 540 ? -12.425 8.072 0.989 1.00 96.06 540 LEU A CA 1
ATOM 4305 C C . LEU A 1 540 ? -12.387 6.586 1.341 1.00 96.06 540 LEU A C 1
ATOM 4307 O O . LEU A 1 540 ? -12.163 5.751 0.461 1.00 96.06 540 LEU A O 1
ATOM 4311 N N . LEU A 1 541 ? -12.618 6.271 2.610 1.00 92.94 541 LEU A N 1
ATOM 4312 C CA . LEU A 1 541 ? -12.662 4.912 3.138 1.00 92.94 541 LEU A CA 1
ATOM 4313 C C . LEU A 1 541 ? -14.098 4.565 3.543 1.00 92.94 541 LEU A C 1
ATOM 4315 O O . LEU A 1 541 ? -14.813 5.414 4.085 1.00 92.94 541 LEU A O 1
ATOM 4319 N N . ASN A 1 542 ? -14.519 3.330 3.283 1.00 91.12 542 ASN A N 1
ATOM 4320 C CA . ASN A 1 542 ? -15.792 2.812 3.779 1.00 91.12 542 ASN A CA 1
ATOM 4321 C C . ASN A 1 542 ? -15.691 2.394 5.257 1.00 91.12 542 ASN A C 1
ATOM 4323 O O . ASN A 1 542 ? -14.660 2.571 5.906 1.00 91.12 542 ASN A O 1
ATOM 4327 N N . GLU A 1 543 ? -16.763 1.816 5.790 1.00 89.69 543 GLU A N 1
ATOM 4328 C CA . GLU A 1 543 ? -16.853 1.380 7.183 1.00 89.69 543 GLU A CA 1
ATOM 4329 C C . GLU A 1 543 ? -15.900 0.233 7.559 1.00 89.69 543 GLU A C 1
ATOM 4331 O O . GLU A 1 543 ? -15.621 0.040 8.741 1.00 89.69 543 GLU A O 1
ATOM 4336 N N . GLN A 1 544 ? -15.376 -0.512 6.579 1.00 82.88 544 GLN A N 1
ATOM 4337 C CA . GLN A 1 544 ? -14.331 -1.521 6.789 1.00 82.88 544 GLN A CA 1
ATOM 4338 C C . GLN A 1 544 ? -12.912 -0.952 6.639 1.00 82.88 544 GLN A C 1
ATOM 4340 O O . GLN A 1 544 ? -11.949 -1.703 6.749 1.00 82.88 544 GLN A O 1
ATOM 4345 N N . GLY A 1 545 ? -12.761 0.348 6.366 1.00 83.75 545 GLY A N 1
ATOM 4346 C CA . GLY A 1 545 ? -11.461 0.965 6.094 1.00 83.75 545 GLY A CA 1
ATOM 4347 C C . GLY A 1 545 ? -10.936 0.724 4.675 1.00 83.75 545 GLY A C 1
ATOM 4348 O O . GLY A 1 545 ? -9.827 1.153 4.359 1.00 83.75 545 GLY A O 1
ATOM 4349 N N . LEU A 1 546 ? -11.724 0.097 3.794 1.00 85.38 546 LEU A N 1
ATOM 4350 C CA . LEU A 1 546 ? -11.355 -0.106 2.395 1.00 85.38 546 LEU A CA 1
ATOM 4351 C C . LEU A 1 546 ? -11.511 1.193 1.613 1.00 85.38 546 LEU A C 1
ATOM 4353 O O . LEU A 1 546 ? -12.491 1.928 1.757 1.00 85.38 546 LEU A O 1
ATOM 4357 N N . LYS A 1 547 ? -10.550 1.457 0.730 1.00 90.00 547 LYS A N 1
ATOM 4358 C CA . LYS A 1 547 ? -10.599 2.620 -0.151 1.00 90.00 547 LYS A CA 1
ATOM 4359 C C . LYS A 1 547 ? -11.731 2.489 -1.164 1.00 90.00 547 LYS A C 1
ATOM 4361 O O . LYS A 1 547 ? -11.721 1.575 -1.977 1.00 90.00 547 LYS A O 1
ATOM 4366 N N . VAL A 1 548 ? -12.635 3.466 -1.159 1.00 92.44 548 VAL A N 1
ATOM 4367 C CA . VAL A 1 548 ? -13.710 3.614 -2.152 1.00 92.44 548 VAL A CA 1
ATOM 4368 C C . VAL A 1 548 ? -13.277 4.548 -3.275 1.00 92.44 548 VAL A C 1
ATOM 4370 O O . VAL A 1 548 ? -13.497 4.262 -4.446 1.00 92.44 548 VAL A O 1
ATOM 4373 N N . ASP A 1 549 ? -12.647 5.670 -2.929 1.00 93.81 549 ASP A N 1
ATOM 4374 C CA . ASP A 1 549 ? -12.117 6.630 -3.895 1.00 93.81 549 ASP A CA 1
ATOM 4375 C C . ASP A 1 549 ? -10.898 7.350 -3.320 1.00 93.81 549 ASP A C 1
ATOM 4377 O O . ASP A 1 549 ? -10.643 7.335 -2.113 1.00 93.81 549 ASP A O 1
ATOM 4381 N N . GLY A 1 550 ? -10.128 7.994 -4.182 1.00 92.06 550 GLY A N 1
ATOM 4382 C CA . GLY A 1 550 ? -9.071 8.882 -3.747 1.00 92.06 550 GLY A CA 1
ATOM 4383 C C . GLY A 1 550 ? -8.661 9.844 -4.842 1.00 92.06 550 GLY A C 1
ATOM 4384 O O . GLY A 1 550 ? -8.729 9.541 -6.031 1.00 92.06 550 GLY A O 1
ATOM 4385 N N . VAL A 1 551 ? -8.236 11.020 -4.410 1.00 91.00 551 VAL A N 1
ATOM 4386 C CA . VAL A 1 551 ? -7.802 12.100 -5.286 1.00 91.00 551 VAL A CA 1
ATOM 4387 C C . VAL A 1 551 ? -6.473 12.648 -4.800 1.00 91.00 551 VAL A C 1
ATOM 4389 O O . VAL A 1 551 ? -6.127 12.555 -3.618 1.00 91.00 551 VAL A O 1
ATOM 4392 N N . ARG A 1 552 ? -5.719 13.217 -5.733 1.00 87.12 552 ARG A N 1
ATOM 4393 C CA . ARG A 1 552 ? -4.457 13.899 -5.469 1.00 87.12 552 ARG A CA 1
ATOM 4394 C C . ARG A 1 552 ? -4.535 15.309 -6.027 1.00 87.12 552 ARG A C 1
ATOM 4396 O O . ARG A 1 552 ? -5.151 15.523 -7.068 1.00 87.12 552 ARG A O 1
ATOM 4403 N N . TYR A 1 553 ? -3.906 16.244 -5.331 1.00 86.12 553 TYR A N 1
ATOM 4404 C CA . TYR A 1 553 ? -3.799 17.629 -5.758 1.00 86.12 553 TYR A CA 1
ATOM 4405 C C . TYR A 1 553 ? -2.424 18.206 -5.392 1.00 86.12 553 TYR A C 1
ATOM 4407 O O . TYR A 1 553 ? -1.766 17.718 -4.474 1.00 86.12 553 TYR A O 1
ATOM 4415 N N . THR A 1 554 ? -1.980 19.233 -6.108 1.00 82.62 554 THR A N 1
ATOM 4416 C CA . THR A 1 554 ? -0.667 19.876 -5.941 1.00 82.62 554 THR A CA 1
ATOM 4417 C C . THR A 1 554 ? -0.804 21.306 -5.428 1.00 82.62 554 THR A C 1
ATOM 4419 O O . THR A 1 554 ? -1.871 21.903 -5.554 1.00 82.62 554 THR A O 1
ATOM 4422 N N . ALA A 1 555 ? 0.278 21.892 -4.904 1.00 80.06 555 ALA A N 1
ATOM 4423 C CA . ALA A 1 555 ? 0.308 23.292 -4.458 1.00 80.06 555 ALA A CA 1
ATOM 4424 C C . ALA A 1 555 ? -0.182 24.302 -5.519 1.00 80.06 555 ALA A C 1
ATOM 4426 O O . ALA A 1 555 ? -0.718 25.362 -5.205 1.00 80.06 555 ALA A O 1
ATOM 4427 N N . THR A 1 556 ? -0.022 23.997 -6.810 1.00 78.19 556 THR A N 1
ATOM 4428 C CA . THR A 1 556 ? -0.486 24.888 -7.886 1.00 78.19 556 THR A CA 1
ATOM 4429 C C . THR A 1 556 ? -2.014 24.911 -7.999 1.00 78.19 556 THR A C 1
ATOM 4431 O O . THR A 1 556 ? -2.577 25.879 -8.512 1.00 78.19 556 THR A O 1
ATOM 4434 N N . GLN A 1 557 ? -2.698 23.889 -7.474 1.00 78.31 557 GLN A N 1
ATOM 4435 C CA . GLN A 1 557 ? -4.156 23.771 -7.456 1.00 78.31 557 GLN A CA 1
ATOM 4436 C C . GLN A 1 557 ? -4.796 24.399 -6.196 1.00 78.31 557 GLN A C 1
ATOM 4438 O O . GLN A 1 557 ? -6.004 24.632 -6.187 1.00 78.31 557 GLN A O 1
ATOM 4443 N N . THR A 1 558 ? -4.024 24.726 -5.149 1.00 73.81 558 THR A N 1
ATOM 4444 C CA . THR A 1 558 ? -4.498 25.066 -3.780 1.00 73.81 558 THR A CA 1
ATOM 4445 C C . THR A 1 558 ? -4.526 26.568 -3.452 1.00 73.81 558 THR A C 1
ATOM 4447 O O . THR A 1 558 ? -4.295 26.991 -2.313 1.00 73.81 558 THR A O 1
ATOM 4450 N N . SER A 1 559 ? -4.840 27.420 -4.431 1.00 69.31 559 SER A N 1
ATOM 4451 C CA . SER A 1 559 ? -4.934 28.871 -4.186 1.00 69.31 559 SER A CA 1
ATOM 4452 C C . SER A 1 559 ? -5.939 29.206 -3.058 1.00 69.31 559 SER A C 1
ATOM 4454 O O . SER A 1 559 ? -6.996 28.574 -2.989 1.00 69.31 559 SER A O 1
ATOM 4456 N N . PRO A 1 560 ? -5.673 30.202 -2.183 1.00 61.69 560 PRO A N 1
ATOM 4457 C CA . PRO A 1 560 ? -6.541 30.506 -1.046 1.00 61.69 560 PRO A CA 1
ATOM 4458 C C . PRO A 1 560 ? -8.011 30.719 -1.418 1.00 61.69 560 PRO A C 1
ATOM 4460 O O . PRO A 1 560 ? -8.348 31.618 -2.188 1.00 61.69 560 PRO A O 1
ATOM 4463 N N . GLY A 1 561 ? -8.898 29.900 -0.842 1.00 63.31 561 GLY A N 1
ATOM 4464 C CA . GLY A 1 561 ? -10.342 29.965 -1.091 1.00 63.31 561 GLY A CA 1
ATOM 4465 C C . GLY A 1 561 ? -10.790 29.359 -2.426 1.00 63.31 561 GLY A C 1
ATOM 4466 O O . GLY A 1 561 ? -11.965 29.487 -2.776 1.00 63.31 561 GLY A O 1
ATOM 4467 N N . HIS A 1 562 ? -9.886 28.707 -3.159 1.00 77.69 562 HIS A N 1
ATOM 4468 C CA . HIS A 1 562 ? -10.203 27.987 -4.384 1.00 77.69 562 HIS A CA 1
ATOM 4469 C C . HIS A 1 562 ? -10.769 26.598 -4.078 1.00 77.69 562 HIS A C 1
ATOM 4471 O O . HIS A 1 562 ? -10.366 25.926 -3.127 1.00 77.69 562 HIS A O 1
ATOM 4477 N N . VAL A 1 563 ? -11.723 26.173 -4.903 1.00 85.88 563 VAL A N 1
ATOM 4478 C CA . VAL A 1 563 ? -12.269 24.818 -4.873 1.00 85.88 563 VAL A CA 1
ATOM 4479 C C . VAL A 1 563 ? -11.494 23.992 -5.889 1.00 85.88 563 VAL A C 1
ATOM 4481 O O . VAL A 1 563 ? -11.601 24.231 -7.090 1.00 85.88 563 VAL A O 1
ATOM 4484 N N . VAL A 1 564 ? -10.733 23.014 -5.412 1.00 88.88 564 VAL A N 1
ATOM 4485 C CA . VAL A 1 564 ? -10.108 22.005 -6.266 1.00 88.88 564 VAL A CA 1
ATOM 4486 C C . VAL A 1 564 ? -11.209 21.075 -6.758 1.00 88.88 564 VAL A C 1
ATOM 4488 O O . VAL A 1 564 ? -11.951 20.526 -5.947 1.00 88.88 564 VAL A O 1
ATOM 4491 N N . SER A 1 565 ? -11.347 20.931 -8.073 1.00 90.56 565 SER A N 1
ATOM 4492 C CA . SER A 1 565 ? -12.304 20.009 -8.700 1.00 90.56 565 SER A CA 1
ATOM 4493 C C . SER A 1 565 ? -11.557 18.815 -9.285 1.00 90.56 565 SER A C 1
ATOM 4495 O O . SER A 1 565 ? -10.475 19.004 -9.846 1.00 90.56 565 SER A O 1
ATOM 4497 N N . PHE A 1 566 ? -12.137 17.623 -9.153 1.00 88.50 566 PHE A N 1
ATOM 4498 C CA . PHE A 1 566 ? -11.528 16.347 -9.540 1.00 88.50 566 PHE A CA 1
ATOM 4499 C C . PHE A 1 566 ? -12.317 15.619 -10.626 1.00 88.50 566 PHE A C 1
ATOM 4501 O O . PHE A 1 566 ? -13.570 15.715 -10.626 1.00 88.50 566 PHE A O 1
#

Sequence (566 aa):
MPLTETDSLPHPRVGERSHEAGQETKLLHFIYGQPDLDEIRGRPQKVLDLMNKFEEEYYMRTVGAPKEKIVTDLIDEIKHKTMIELGCYMGYSAILFGDAVRRNGGERYLCLELNPEWAAIANMLIELAGLRDFVRVIVGRSDVSLDRLYRSGEVSKIELMFLDHYKPAYLTDLKLCEHHGVIVPGSVLAADNVLYPRNPPVLEDATEVTRCVGEHSTLTMPVENYGVWKAKPVRFTYETDADDHVSPHLSLFFTTSDNPRGEGRAAINIKSGDKSDSRLVFWLVKKFENFQNEQLRELKPGFHRLEGTMEQAPNGLALDYIRGNLFHRETGRLLPHDIPGPDNDILDELIPLLDGAVDNDSVIYIYGSHFNNGNGIHNIHMNQGSPRQWKNDNGIYQDGGILLDFGDHWMGVFIGFASQAVHTDDEGQPTPPHGYLTWNELLNPEIPGEQRKRRDVHDRTVTISEALIRHHGAEPTTKPDMITLTNRADAPVVLNGWSIRNHKGDNEYLPDGTVLRRRRRQSFQLHNCALSDEGGTITLLNEQGLKVDGVRYTATQTSPGHVVSF

Radius of gyration: 27.2 Å; chains: 1; bounding box: 80×64×80 Å

Organism: NCBI:txid656916

Secondary structure (DSSP, 8-state):
-PPP----PPPPPTTPPB--TTHHHHHHHHHHT-TTHHHHTT-HHHHHHHHHHHHTTB------HHHHHHHHHHHHHH--SEEEEE--TTSHHHHHHHHHHHHTT--EEEEEES-HHHHHHHHHHHHHTT-TTTEEEEES-HHHHHHHHHHTTS----SEEEE-S-GGGHHHHHHHHHHTT---TT-EEEETTSTTTT-HHHHHS--TTB-----------SSTTEEEEEEEEEEEEE--TTT-SSS-EEEEEEE-SS-TTS-EEEEEE-S-S-TT--PEEEEEESS---TTHHHHHHSPSEEEE-TTSTTSSTTSSSB-TTTS--S-GGG-EEE-SS-SSSSSSHHHHHHHHHHHHHHTT-EEEEEEEEPTTSSEEE--S--SS--GGGGGG--TT-B-EEEEE-SS-EEEEEEEETTSBS-B-TTS-BSSTTTPPBHHHHH-TTS-HHHHHHHHHHHT-EEEEEEEPPP--SSTTPPPEEEEEEE-SSS-EE-TT-EEEETT--EEEPPTT-EE-TT-EEEEEESSSPPPTTEEEEEEE-TTS-EEEEEEEEGGG--TT-EEE-

Foldseek 3Di:
DDDDDDDDDDQDDQQDADEDPCLLVVLLCQQVVDPVLVVLAQALVSLLVSVVVSCSHHPDPDQDDVLLVVVLVVLLVLLEQEEEEEACQQNNSVSSSQVSSVVSVHNAYEYEHADVVSLVNNCVSCRSNVRNNHYDYDYHDLLVVVVVCLVVVVQQAAQEYEYDDDLQCPLVNVVSCVVSVRYDPNHEYEYPCCPVVNRVNVVVPDDPRYDYSDDPPPLPQLFAQWFKAKWWWADKDWAACVRPVQWIWIWTWTDFPVCPPGTFIETHTFFDNPPVAGWKKKDKDQFFDDPCVVVVVVDHHGTDRPPPHPLLDQLRVFDFPQRNCRDDLQRIDTAHGHDPDAPHHPCNVVVVVSVVSNVLRWIKMWTAHQDPVRRYGYQQAQQAQDDDPSHSSFAGRRHHWMWIGSPVGIMTMHMGGQNGASFDDRRRYAPPNPPGDGNCLQHPPVPPPVSNVVVLCVLQQKEFFKKFAADPDPDPDTFFIKTKIFGADQAKDAQAQKWKAWSVRWIDRDDHPDIHGHGDIDMDGDPGHHYDLQWTKIFIAGNVRTTSYMDTDGNVQRPHRHMRGD